Protein 3GFF (pdb70)

InterPro domains:
  IPR000801 Esterase-like [PF00756] (35-186)
  IPR029058 Alpha/Beta hydrolase fold [G3DSA:3.40.50.1820] (14-344)
  IPR029058 Alpha/Beta hydrolase fold [SSF53474] (21-277)
  IPR052558 Siderophore Hydrolyzing Esterase D [PTHR40841] (1-316)

CATH classification: 3.40.50.1820

Nearest PDB structures (foldseek):
  3gff-assembly1_B  TM=1.001E+00  e=8.040E-59  Shewanella oneidensis
  2qm0-assembly1_A  TM=8.134E-01  e=3.748E-16  Bacillus cereus ATCC 14579
  6gui-assembly1_B  TM=7.568E-01  e=4.711E-14  Aspergillus fumigatus Af293
  6gur-assembly1_B  TM=7.561E-01  e=3.413E-13  Aspergillus fumigatus Af293
  6gi0-assembly1_A  TM=7.418E-01  e=8.175E-13  Pseudomonas aeruginosa

Solvent-accessible surface area: 26959 Å² total

Organism: Shewanella oneidensis (strain ATCC 700550 / JCM 31522 / CIP 106686 / LMG 19005 / NCIMB 14063 / MR-1) (NCBI:txid211586)

Structure (mmCIF, N/CA/C/O backbone):
data_3GFF
#
_entry.id   3GFF
#
_cell.length_a   53.650
_cell.length_b   125.570
_cell.length_c   56.750
_cell.angle_alpha   90.000
_cell.angle_beta   117.940
_cell.angle_gamma   90.000
#
_symmetry.space_group_name_H-M   'P 1 21 1'
#
loop_
_entity.id
_entity.type
_entity.pdbx_description
1 polymer 'IroE-like serine hydrolase'
2 non-polymer 'CHLORIDE ION'
3 non-polymer IMIDAZOLE
4 water water
#
loop_
_atom_site.group_PDB
_atom_site.id
_atom_site.type_symbol
_atom_site.label_atom_id
_atom_site.label_alt_id
_atom_site.label_comp_id
_atom_site.label_asym_id
_atom_site.label_entity_id
_atom_site.label_seq_id
_atom_site.pdbx_PDB_ins_code
_atom_site.Cartn_x
_atom_site.Cartn_y
_atom_site.Cartn_z
_atom_site.occupancy
_atom_site.B_iso_or_equiv
_atom_site.auth_seq_id
_atom_site.auth_comp_id
_atom_site.auth_asym_id
_atom_site.auth_atom_id
_atom_site.pdbx_PDB_model_num
ATOM 1 N N . GLU A 1 11 ? 46.597 49.548 29.735 1.00 39.91 10 GLU A N 1
ATOM 2 C CA . GLU A 1 11 ? 47.903 50.144 29.242 1.00 40.42 10 GLU A CA 1
ATOM 3 C C . GLU A 1 11 ? 47.860 51.661 29.281 1.00 40.27 10 GLU A C 1
ATOM 4 O O . GLU A 1 11 ? 47.440 52.351 28.339 1.00 41.03 10 GLU A O 1
ATOM 10 N N . TYR A 1 12 ? 48.328 52.179 30.393 1.00 39.50 11 TYR A N 1
ATOM 11 C CA . TYR A 1 12 ? 48.249 53.582 30.627 1.00 38.93 11 TYR A CA 1
ATOM 12 C C . TYR A 1 12 ? 49.657 54.171 30.682 1.00 36.48 11 TYR A C 1
ATOM 13 O O . TYR A 1 12 ? 50.652 53.469 30.628 1.00 34.70 11 TYR A O 1
ATOM 22 N N . GLN A 1 13 ? 49.686 55.481 30.819 1.00 34.51 12 GLN A N 1
ATOM 23 C CA . GLN A 1 13 ? 50.886 56.272 30.902 1.00 33.56 12 GLN A CA 1
ATOM 24 C C . GLN A 1 13 ? 50.816 56.909 32.300 1.00 32.16 12 GLN A C 1
ATOM 25 O O . GLN A 1 13 ? 49.832 57.553 32.647 1.00 30.77 12 GLN A O 1
ATOM 31 N N . SER A 1 14 ? 51.811 56.671 33.131 1.00 31.14 13 SER A N 1
ATOM 32 C CA . SER A 1 14 ? 51.840 57.277 34.461 1.00 31.32 13 SER A CA 1
ATOM 33 C C . SER A 1 14 ? 52.447 58.684 34.382 1.00 30.01 13 SER A C 1
ATOM 34 O O . SER A 1 14 ? 53.594 58.862 33.995 1.00 29.45 13 SER A O 1
ATOM 37 N N . LYS A 1 15 ? 51.675 59.664 34.816 1.00 29.30 14 LYS A N 1
ATOM 38 C CA . LYS A 1 15 ? 52.037 61.063 34.728 1.00 29.25 14 LYS A CA 1
ATOM 39 C C . LYS A 1 15 ? 52.154 61.822 36.049 1.00 29.04 14 LYS A C 1
ATOM 40 O O . LYS A 1 15 ? 51.601 61.409 37.069 1.00 27.26 14 LYS A O 1
ATOM 46 N N . ARG A 1 16 ? 52.858 62.957 35.996 1.00 29.15 15 ARG A N 1
ATOM 47 C CA . ARG A 1 16 ? 52.995 63.877 37.133 1.00 30.80 15 ARG A CA 1
ATOM 48 C C . ARG A 1 16 ? 52.916 65.335 36.702 1.00 30.22 15 ARG A C 1
ATOM 49 O O . ARG A 1 16 ? 53.449 65.732 35.653 1.00 29.70 15 ARG A O 1
ATOM 57 N N . LEU A 1 17 ? 52.286 66.130 37.557 1.00 28.60 16 LEU A N 1
ATOM 58 C CA . LEU A 1 17 ? 52.167 67.550 37.352 1.00 27.97 16 LEU A CA 1
ATOM 59 C C . LEU A 1 17 ? 52.423 68.267 38.687 1.00 27.54 16 LEU A C 1
ATOM 60 O O . LEU A 1 17 ? 51.819 67.922 39.727 1.00 27.97 16 LEU A O 1
ATOM 65 N N . GLU A 1 18 ? 53.303 69.256 38.669 1.00 27.60 17 GLU A N 1
ATOM 66 C CA . GLU A 1 18 ? 53.545 70.071 39.861 1.00 27.92 17 GLU A CA 1
ATOM 67 C C . GLU A 1 18 ? 52.408 71.075 39.930 1.00 26.61 17 GLU A C 1
ATOM 68 O O . GLU A 1 18 ? 52.332 71.941 39.085 1.00 28.31 17 GLU A O 1
ATOM 74 N N . SER A 1 19 ? 51.507 70.941 40.910 1.00 25.13 18 SER A N 1
ATOM 75 C CA . SER A 1 19 ? 50.398 71.880 41.053 1.00 23.92 18 SER A CA 1
ATOM 76 C C . SER A 1 19 ? 50.863 73.086 41.822 1.00 23.59 18 SER A C 1
ATOM 77 O O . SER A 1 19 ? 51.179 72.980 42.991 1.00 24.54 18 SER A O 1
ATOM 80 N N . ARG A 1 20 ? 50.937 74.223 41.135 1.00 22.54 19 ARG A N 1
ATOM 81 C CA . ARG A 1 20 ? 51.240 75.509 41.763 1.00 23.38 19 ARG A CA 1
ATOM 82 C C . ARG A 1 20 ? 50.079 75.941 42.680 1.00 23.45 19 ARG A C 1
ATOM 83 O O . ARG A 1 20 ? 50.304 76.507 43.741 1.00 22.96 19 ARG A O 1
ATOM 91 N N . LEU A 1 21 ? 48.847 75.699 42.207 1.00 21.76 20 LEU A N 1
ATOM 92 C CA . LEU A 1 21 ? 47.611 75.954 42.945 1.00 23.14 20 LEU A CA 1
ATOM 93 C C . LEU A 1 21 ? 47.504 75.153 44.246 1.00 22.82 20 LEU A C 1
ATOM 94 O O . LEU A 1 21 ? 47.190 75.712 45.270 1.00 22.60 20 LEU A O 1
ATOM 99 N N . LEU A 1 22 ? 47.699 73.835 44.157 1.00 22.24 21 LEU A N 1
ATOM 100 C CA . LEU A 1 22 ? 47.630 72.946 45.313 1.00 23.15 21 LEU A CA 1
ATOM 101 C C . LEU A 1 22 ? 48.972 72.863 46.096 1.00 23.68 21 LEU A C 1
ATOM 102 O O . LEU A 1 22 ? 49.011 72.309 47.195 1.00 24.63 21 LEU A O 1
ATOM 107 N N . LYS A 1 23 ? 50.041 73.436 45.550 1.00 23.10 22 LYS A N 1
ATOM 108 C CA . LYS A 1 23 ? 51.356 73.466 46.211 1.00 24.70 22 LYS A CA 1
ATOM 109 C C . LYS A 1 23 ? 51.864 72.043 46.530 1.00 24.53 22 LYS A C 1
ATOM 110 O O . LYS A 1 23 ? 52.444 71.779 47.586 1.00 24.86 22 LYS A O 1
ATOM 116 N N . GLU A 1 24 ? 51.651 71.134 45.582 1.00 24.56 23 GLU A N 1
ATOM 117 C CA . GLU A 1 24 ? 52.072 69.734 45.709 1.00 24.26 23 GLU A CA 1
ATOM 118 C C . GLU A 1 24 ? 52.224 69.103 44.341 1.00 23.27 23 GLU A C 1
ATOM 119 O O . GLU A 1 24 ? 51.812 69.658 43.328 1.00 23.41 23 GLU A O 1
ATOM 125 N N . THR A 1 25 ? 52.831 67.928 44.338 1.00 22.39 24 THR A N 1
ATOM 126 C CA . THR A 1 25 ? 52.929 67.093 43.165 1.00 21.57 24 THR A CA 1
ATOM 127 C C . THR A 1 25 ? 51.616 66.336 43.066 1.00 22.23 24 THR A C 1
ATOM 128 O O . THR A 1 25 ? 51.122 65.811 44.067 1.00 20.73 24 THR A O 1
ATOM 132 N N . ARG A 1 26 ? 51.045 66.319 41.869 1.00 21.93 25 ARG A N 1
ATOM 133 C CA . ARG A 1 26 ? 49.837 65.601 41.597 1.00 23.16 25 ARG A CA 1
ATOM 134 C C . ARG A 1 26 ? 50.118 64.493 40.575 1.00 23.80 25 ARG A C 1
ATOM 135 O O . ARG A 1 26 ? 50.723 64.740 39.553 1.00 24.54 25 ARG A O 1
ATOM 143 N N . GLU A 1 27 ? 49.679 63.273 40.879 1.00 24.54 26 GLU A N 1
ATOM 144 C CA . GLU A 1 27 ? 49.824 62.134 39.981 1.00 25.73 26 GLU A CA 1
ATOM 145 C C . GLU A 1 27 ? 48.517 61.795 39.287 1.00 23.20 26 GLU A C 1
ATOM 146 O O . GLU A 1 27 ? 47.396 62.030 39.802 1.00 21.72 26 GLU A O 1
ATOM 152 N N . TYR A 1 28 ? 48.674 61.281 38.082 1.00 21.33 27 TYR A N 1
ATOM 153 C CA . TYR A 1 28 ? 47.544 60.863 37.285 1.00 22.59 27 TYR A CA 1
ATOM 154 C C . TYR A 1 28 ? 47.968 59.838 36.238 1.00 21.66 27 TYR A C 1
ATOM 155 O O . TYR A 1 28 ? 49.150 59.697 35.928 1.00 19.75 27 TYR A O 1
ATOM 164 N N . VAL A 1 29 ? 46.983 59.132 35.699 1.00 22.80 28 VAL A N 1
ATOM 165 C CA . VAL A 1 29 ? 47.189 58.105 34.683 1.00 23.67 28 VAL A CA 1
ATOM 166 C C . VAL A 1 29 ? 46.338 58.405 33.440 1.00 24.17 28 VAL A C 1
ATOM 167 O O . VAL A 1 29 ? 45.237 58.919 33.550 1.00 25.17 28 VAL A O 1
ATOM 171 N N . ILE A 1 30 ? 46.885 58.122 32.266 1.00 24.88 29 ILE A N 1
ATOM 172 C CA . ILE A 1 30 ? 46.215 58.334 30.969 1.00 25.69 29 ILE A CA 1
ATOM 173 C C . ILE A 1 30 ? 46.110 57.005 30.201 1.00 25.32 29 ILE A C 1
ATOM 174 O O . ILE A 1 30 ? 47.081 56.296 30.123 1.00 25.28 29 ILE A O 1
ATOM 179 N N . ALA A 1 31 ? 44.939 56.686 29.653 1.00 25.91 30 ALA A N 1
ATOM 180 C CA . ALA A 1 31 ? 44.743 55.529 28.778 1.00 25.85 30 ALA A CA 1
ATOM 181 C C . ALA A 1 31 ? 44.326 56.156 27.454 1.00 25.70 30 ALA A C 1
ATOM 182 O O . ALA A 1 31 ? 43.386 56.963 27.423 1.00 26.57 30 ALA A O 1
ATOM 184 N N . LEU A 1 32 ? 45.067 55.844 26.387 1.00 24.76 31 LEU A N 1
ATOM 185 C CA . LEU A 1 32 ? 44.779 56.367 25.064 1.00 23.42 31 LEU A CA 1
ATOM 186 C C . LEU A 1 32 ? 43.885 55.342 24.338 1.00 22.43 31 LEU A C 1
ATOM 187 O O . LEU A 1 32 ? 44.025 54.150 24.528 1.00 20.82 31 LEU A O 1
ATOM 192 N N . PRO A 1 33 ? 42.959 55.811 23.506 1.00 22.61 32 PRO A N 1
ATOM 193 C CA . PRO A 1 33 ? 42.122 54.854 22.823 1.00 22.34 32 PRO A CA 1
ATOM 194 C C . PRO A 1 33 ? 42.917 54.050 21.825 1.00 23.50 32 PRO A C 1
ATOM 195 O O . PRO A 1 33 ? 44.003 54.466 21.386 1.00 24.20 32 PRO A O 1
ATOM 199 N N . GLU A 1 34 ? 42.432 52.858 21.505 1.00 25.62 33 GLU A N 1
ATOM 200 C CA . GLU A 1 34 ? 43.120 52.081 20.531 1.00 26.12 33 GLU A CA 1
ATOM 201 C C . GLU A 1 34 ? 42.907 52.797 19.190 1.00 24.48 33 GLU A C 1
ATOM 202 O O . GLU A 1 34 ? 41.847 53.386 18.933 1.00 23.24 33 GLU A O 1
ATOM 208 N N . GLY A 1 35 ? 43.976 52.787 18.393 1.00 23.59 34 GLY A N 1
ATOM 209 C CA . GLY A 1 35 ? 44.061 53.486 17.128 1.00 22.24 34 GLY A CA 1
ATOM 210 C C . GLY A 1 35 ? 44.559 54.916 17.295 1.00 22.25 34 GLY A C 1
ATOM 211 O O . GLY A 1 35 ? 44.766 55.591 16.301 1.00 20.74 34 GLY A O 1
ATOM 212 N N . TYR A 1 36 ? 44.751 55.388 18.537 1.00 22.04 35 TYR A N 1
ATOM 213 C CA . TYR A 1 36 ? 45.189 56.767 18.771 1.00 22.64 35 TYR A CA 1
ATOM 214 C C . TYR A 1 36 ? 46.317 57.258 17.830 1.00 22.73 35 TYR A C 1
ATOM 215 O O . TYR A 1 36 ? 46.140 58.240 17.107 1.00 22.45 35 TYR A O 1
ATOM 224 N N . ALA A 1 37 ? 47.449 56.555 17.822 1.00 22.78 36 ALA A N 1
ATOM 225 C CA . ALA A 1 37 ? 48.605 56.909 17.005 1.00 21.99 36 ALA A CA 1
ATOM 226 C C . ALA A 1 37 ? 48.390 56.843 15.491 1.00 21.98 36 ALA A C 1
ATOM 227 O O . ALA A 1 37 ? 49.191 57.400 14.736 1.00 21.30 36 ALA A O 1
ATOM 229 N N . GLN A 1 38 ? 47.272 56.266 15.051 1.00 22.53 37 GLN A N 1
ATOM 230 C CA . GLN A 1 38 ? 47.053 56.003 13.622 1.00 22.08 37 GLN A CA 1
ATOM 231 C C . GLN A 1 38 ? 46.313 57.042 12.776 1.00 22.13 37 GLN A C 1
ATOM 232 O O . GLN A 1 38 ? 46.131 56.834 11.577 1.00 21.24 37 GLN A O 1
ATOM 238 N N . SER A 1 39 ? 45.913 58.156 13.373 1.00 22.07 38 SER A N 1
ATOM 239 C CA . SER A 1 39 ? 45.275 59.216 12.609 1.00 22.18 38 SER A CA 1
ATOM 240 C C . SER A 1 39 ? 45.414 60.549 13.340 1.00 22.45 38 SER A C 1
ATOM 241 O O . SER A 1 39 ? 46.085 60.619 14.362 1.00 21.51 38 SER A O 1
ATOM 244 N N . LEU A 1 40 ? 44.755 61.575 12.790 1.00 22.00 39 LEU A N 1
ATOM 245 C CA . LEU A 1 40 ? 44.681 62.890 13.366 1.00 22.55 39 LEU A CA 1
ATOM 246 C C . LEU A 1 40 ? 43.377 63.086 14.131 1.00 23.11 39 LEU A C 1
ATOM 247 O O . LEU A 1 40 ? 43.025 64.216 14.519 1.00 24.56 39 LEU A O 1
ATOM 252 N N . GLU A 1 41 ? 42.675 61.994 14.413 1.00 23.16 40 GLU A N 1
ATOM 253 C CA . GLU A 1 41 ? 41.390 62.101 15.112 1.00 22.40 40 GLU A CA 1
ATOM 254 C C . GLU A 1 41 ? 41.553 62.654 16.540 1.00 21.85 40 GLU A C 1
ATOM 255 O O . GLU A 1 41 ? 42.514 62.326 17.236 1.00 21.91 40 GLU A O 1
ATOM 261 N N . ALA A 1 42 ? 40.600 63.494 16.954 1.00 20.88 41 ALA A N 1
ATOM 262 C CA . ALA A 1 42 ? 40.581 64.106 18.275 1.00 20.59 41 ALA A CA 1
ATOM 263 C C . ALA A 1 42 ? 39.473 63.379 19.008 1.00 20.61 41 ALA A C 1
ATOM 264 O O . ALA A 1 42 ? 38.439 63.128 18.425 1.00 21.25 41 ALA A O 1
ATOM 266 N N . TYR A 1 43 ? 39.695 63.073 20.285 1.00 20.65 42 TYR A N 1
ATOM 267 C CA . TYR A 1 43 ? 38.770 62.299 21.126 1.00 21.49 42 TYR A CA 1
ATOM 268 C C . TYR A 1 43 ? 38.221 63.078 22.332 1.00 21.31 42 TYR A C 1
ATOM 269 O O . TYR A 1 43 ? 38.811 64.060 22.772 1.00 20.49 42 TYR A O 1
ATOM 278 N N . PRO A 1 44 ? 37.070 62.637 22.868 1.00 22.33 43 PRO A N 1
ATOM 279 C CA . PRO A 1 44 ? 36.622 63.213 24.127 1.00 21.84 43 PRO A CA 1
ATOM 280 C C . PRO A 1 44 ? 37.520 62.753 25.254 1.00 22.56 43 PRO A C 1
ATOM 281 O O . PRO A 1 44 ? 38.277 61.791 25.106 1.00 23.94 43 PRO A O 1
ATOM 285 N N . VAL A 1 45 ? 37.416 63.406 26.401 1.00 23.91 44 VAL A N 1
ATOM 286 C CA . VAL A 1 45 ? 38.238 63.039 27.538 1.00 23.47 44 VAL A CA 1
ATOM 287 C C . VAL A 1 45 ? 37.322 62.720 28.698 1.00 24.42 44 VAL A C 1
ATOM 288 O O . VAL A 1 45 ? 36.481 63.540 29.081 1.00 23.30 44 VAL A O 1
ATOM 292 N N . VAL A 1 46 ? 37.489 61.520 29.252 1.00 25.75 45 VAL A N 1
ATOM 293 C CA . VAL A 1 46 ? 36.699 61.091 30.412 1.00 24.61 45 VAL A CA 1
ATOM 294 C C . VAL A 1 46 ? 37.638 61.149 31.605 1.00 23.98 45 VAL A C 1
ATOM 295 O O . VAL A 1 46 ? 38.614 60.395 31.720 1.00 22.61 45 VAL A O 1
ATOM 299 N N . TYR A 1 47 ? 37.366 62.099 32.481 1.00 23.42 46 TYR A N 1
ATOM 300 C CA . TYR A 1 47 ? 38.157 62.255 33.719 1.00 24.15 46 TYR A CA 1
ATOM 301 C C . TYR A 1 47 ? 37.539 61.440 34.846 1.00 24.14 46 TYR A C 1
ATOM 302 O O . TYR A 1 47 ? 36.391 61.656 35.177 1.00 26.61 46 TYR A O 1
ATOM 311 N N . LEU A 1 48 ? 38.297 60.500 35.415 1.00 25.68 47 LEU A N 1
ATOM 312 C CA . LEU A 1 48 ? 37.820 59.661 36.514 1.00 24.95 47 LEU A CA 1
ATOM 313 C C . LEU A 1 48 ? 38.495 60.085 37.842 1.00 25.66 47 LEU A C 1
ATOM 314 O O . LEU A 1 48 ? 39.730 60.082 37.940 1.00 23.89 47 LEU A O 1
ATOM 319 N N . LEU A 1 49 ? 37.676 60.466 38.831 1.00 24.84 48 LEU A N 1
ATOM 320 C CA . LEU A 1 49 ? 38.154 60.771 40.172 1.00 24.91 48 LEU A CA 1
ATOM 321 C C . LEU A 1 49 ? 38.405 59.461 40.916 1.00 26.99 48 LEU A C 1
ATOM 322 O O . LEU A 1 49 ? 37.980 58.404 40.449 1.00 26.10 48 LEU A O 1
ATOM 327 N N . ASP A 1 50 ? 39.082 59.553 42.067 1.00 27.44 49 ASP A N 1
ATOM 328 C CA . ASP A 1 50 ? 39.487 58.392 42.868 1.00 27.17 49 ASP A CA 1
ATOM 329 C C . ASP A 1 50 ? 40.252 57.407 42.028 1.00 27.51 49 ASP A C 1
ATOM 330 O O . ASP A 1 50 ? 40.047 56.204 42.145 1.00 28.03 49 ASP A O 1
ATOM 335 N N . GLY A 1 51 ? 41.166 57.918 41.217 1.00 28.16 50 GLY A N 1
ATOM 336 C CA . GLY A 1 51 ? 41.920 57.088 40.277 1.00 29.04 50 GLY A CA 1
ATOM 337 C C . GLY A 1 51 ? 42.691 55.928 40.857 1.00 29.92 50 GLY A C 1
ATOM 338 O O . GLY A 1 51 ? 42.771 54.904 40.218 1.00 30.16 50 GLY A O 1
ATOM 339 N N . GLU A 1 52 ? 43.218 56.086 42.077 1.00 30.38 51 GLU A N 1
ATOM 340 C CA . GLU A 1 52 ? 44.035 55.050 42.759 1.00 31.69 51 GLU A CA 1
ATOM 341 C C . GLU A 1 52 ? 43.246 53.786 42.950 1.00 30.37 51 GLU A C 1
ATOM 342 O O . GLU A 1 52 ? 43.781 52.722 42.869 1.00 30.42 51 GLU A O 1
ATOM 348 N N . ASP A 1 53 ? 41.961 53.937 43.200 1.00 31.39 52 ASP A N 1
ATOM 349 C CA . ASP A 1 53 ? 41.035 52.831 43.479 1.00 31.12 52 ASP A CA 1
ATOM 350 C C . ASP A 1 53 ? 40.057 52.448 42.343 1.00 29.45 52 ASP A C 1
ATOM 351 O O . ASP A 1 53 ? 39.741 51.269 42.190 1.00 27.13 52 ASP A O 1
ATOM 356 N N . GLN A 1 54 ? 39.613 53.424 41.552 1.00 27.33 53 GLN A N 1
ATOM 357 C CA . GLN A 1 54 ? 38.584 53.191 40.513 1.00 27.24 53 GLN A CA 1
ATOM 358 C C . GLN A 1 54 ? 39.078 53.081 39.045 1.00 27.31 53 GLN A C 1
ATOM 359 O O . GLN A 1 54 ? 38.368 52.545 38.197 1.00 24.06 53 GLN A O 1
ATOM 365 N N . PHE A 1 55 ? 40.297 53.541 38.759 1.00 27.34 54 PHE A N 1
ATOM 366 C CA . PHE A 1 55 ? 40.770 53.617 37.370 1.00 28.75 54 PHE A CA 1
ATOM 367 C C . PHE A 1 55 ? 40.804 52.289 36.644 1.00 28.41 54 PHE A C 1
ATOM 368 O O . PHE A 1 55 ? 40.268 52.179 35.538 1.00 28.88 54 PHE A O 1
ATOM 376 N N . ASP A 1 56 ? 41.435 51.299 37.263 1.00 29.00 55 ASP A N 1
ATOM 377 C CA . ASP A 1 56 ? 41.568 49.962 36.673 1.00 28.97 55 ASP A CA 1
ATOM 378 C C . ASP A 1 56 ? 40.268 49.308 36.150 1.00 27.83 55 ASP A C 1
ATOM 379 O O . ASP A 1 56 ? 40.223 48.907 34.996 1.00 26.29 55 ASP A O 1
ATOM 384 N N . HIS A 1 57 ? 39.223 49.193 36.973 1.00 25.96 56 HIS A N 1
ATOM 385 C CA . HIS A 1 57 ? 37.988 48.539 36.505 1.00 25.14 56 HIS A CA 1
ATOM 386 C C . HIS A 1 57 ? 37.190 49.442 35.588 1.00 24.25 56 HIS A C 1
ATOM 387 O O . HIS A 1 57 ? 36.527 48.946 34.682 1.00 25.94 56 HIS A O 1
ATOM 402 N N . ALA A 1 59 ? 38.485 52.059 33.573 1.00 23.06 58 ALA A N 1
ATOM 403 C CA . ALA A 1 59 ? 39.214 52.092 32.303 1.00 22.68 58 ALA A CA 1
ATOM 404 C C . ALA A 1 59 ? 39.051 50.749 31.480 1.00 21.39 58 ALA A C 1
ATOM 405 O O . ALA A 1 59 ? 38.832 50.809 30.264 1.00 19.38 58 ALA A O 1
ATOM 407 N N . SER A 1 60 ? 39.107 49.567 32.119 1.00 21.64 59 SER A N 1
ATOM 408 C CA . SER A 1 60 ? 38.906 48.307 31.355 1.00 22.76 59 SER A CA 1
ATOM 409 C C . SER A 1 60 ? 37.463 48.195 30.792 1.00 21.77 59 SER A C 1
ATOM 410 O O . SER A 1 60 ? 37.243 47.677 29.693 1.00 20.52 59 SER A O 1
ATOM 413 N N . LEU A 1 61 ? 36.485 48.689 31.547 1.00 21.63 60 LEU A N 1
ATOM 414 C CA . LEU A 1 61 ? 35.110 48.671 31.087 1.00 21.83 60 LEU A CA 1
ATOM 415 C C . LEU A 1 61 ? 34.995 49.642 29.902 1.00 22.30 60 LEU A C 1
ATOM 416 O O . LEU A 1 61 ? 34.521 49.274 28.832 1.00 22.32 60 LEU A O 1
ATOM 421 N N . LEU A 1 62 ? 35.475 50.866 30.077 1.00 22.23 61 LEU A N 1
ATOM 422 C CA . LEU A 1 62 ? 35.408 51.868 29.003 1.00 22.16 61 LEU A CA 1
ATOM 423 C C . LEU A 1 62 ? 36.044 51.424 27.672 1.00 22.22 61 LEU A C 1
ATOM 424 O O . LEU A 1 62 ? 35.444 51.595 26.600 1.00 21.15 61 LEU A O 1
ATOM 429 N N . GLN A 1 63 ? 37.250 50.873 27.739 1.00 23.75 62 GLN A N 1
ATOM 430 C CA . GLN A 1 63 ? 37.922 50.336 26.564 1.00 22.88 62 GLN A CA 1
ATOM 431 C C . GLN A 1 63 ? 37.143 49.138 26.014 1.00 21.30 62 GLN A C 1
ATOM 432 O O . GLN A 1 63 ? 37.071 48.967 24.828 1.00 19.96 62 GLN A O 1
ATOM 438 N N . PHE A 1 64 ? 36.584 48.290 26.875 1.00 19.87 63 PHE A N 1
ATOM 439 C CA . PHE A 1 64 ? 35.790 47.144 26.416 1.00 18.68 63 PHE A CA 1
ATOM 440 C C . PHE A 1 64 ? 34.548 47.627 25.645 1.00 18.36 63 PHE A C 1
ATOM 441 O O . PHE A 1 64 ? 34.284 47.181 24.549 1.00 16.70 63 PHE A O 1
ATOM 449 N N . LEU A 1 65 ? 33.819 48.572 26.210 1.00 20.65 64 LEU A N 1
ATOM 450 C CA . LEU A 1 65 ? 32.609 49.095 25.564 1.00 22.00 64 LEU A CA 1
ATOM 451 C C . LEU A 1 65 ? 32.837 49.770 24.200 1.00 24.08 64 LEU A C 1
ATOM 452 O O . LEU A 1 65 ? 31.875 49.968 23.462 1.00 24.86 64 LEU A O 1
ATOM 457 N N . SER A 1 66 ? 34.081 50.109 23.853 1.00 26.07 65 SER A N 1
ATOM 458 C CA . SER A 1 66 ? 34.367 50.766 22.555 1.00 28.05 65 SER A CA 1
ATOM 459 C C . SER A 1 66 ? 35.286 49.988 21.631 1.00 29.12 65 SER A C 1
ATOM 460 O O . SER A 1 66 ? 35.849 50.559 20.706 1.00 30.38 65 SER A O 1
ATOM 463 N N . GLN A 1 67 ? 35.438 48.690 21.846 1.00 30.44 66 GLN A N 1
ATOM 464 C CA . GLN A 1 67 ? 36.285 47.887 20.968 1.00 29.99 66 GLN A CA 1
ATOM 465 C C . GLN A 1 67 ? 35.368 47.088 20.037 1.00 30.04 66 GLN A C 1
ATOM 466 O O . GLN A 1 67 ? 34.156 46.989 20.262 1.00 29.29 66 GLN A O 1
ATOM 472 N N . GLY A 1 68 ? 35.949 46.515 18.989 1.00 30.40 67 GLY A N 1
ATOM 473 C CA . GLY A 1 68 ? 35.180 45.699 18.050 1.00 30.82 67 GLY A CA 1
ATOM 474 C C . GLY A 1 68 ? 34.550 46.436 16.873 1.00 30.26 67 GLY A C 1
ATOM 475 O O . GLY A 1 68 ? 34.750 47.617 16.678 1.00 31.52 67 GLY A O 1
ATOM 476 N N . THR A 1 69 ? 33.759 45.704 16.111 1.00 30.86 68 THR A N 1
ATOM 477 C CA . THR A 1 69 ? 33.111 46.190 14.905 1.00 31.18 68 THR A CA 1
ATOM 478 C C . THR A 1 69 ? 31.771 46.877 15.154 1.00 31.13 68 THR A C 1
ATOM 479 O O . THR A 1 69 ? 31.272 47.605 14.280 1.00 30.85 68 THR A O 1
ATOM 491 N N . PRO A 1 71 ? 31.025 48.910 18.265 1.00 28.24 70 PRO A N 1
ATOM 492 C CA . PRO A 1 71 ? 31.315 49.494 19.564 1.00 27.75 70 PRO A CA 1
ATOM 493 C C . PRO A 1 71 ? 30.077 50.157 20.178 1.00 27.49 70 PRO A C 1
ATOM 494 O O . PRO A 1 71 ? 29.274 50.751 19.465 1.00 27.11 70 PRO A O 1
ATOM 498 N N . GLN A 1 72 ? 29.932 50.024 21.491 1.00 26.51 71 GLN A N 1
ATOM 499 C CA . GLN A 1 72 ? 28.777 50.514 22.203 1.00 26.27 71 GLN A CA 1
ATOM 500 C C . GLN A 1 72 ? 28.952 51.970 22.578 1.00 26.11 71 GLN A C 1
ATOM 501 O O . GLN A 1 72 ? 27.967 52.702 22.735 1.00 27.27 71 GLN A O 1
ATOM 507 N N . ILE A 1 73 ? 30.195 52.397 22.771 1.00 24.61 72 ILE A N 1
ATOM 508 C CA . ILE A 1 73 ? 30.439 53.798 23.016 1.00 24.10 72 ILE A CA 1
ATOM 509 C C . ILE A 1 73 ? 31.588 54.171 22.094 1.00 24.69 72 ILE A C 1
ATOM 510 O O . ILE A 1 73 ? 32.250 53.283 21.570 1.00 26.79 72 ILE A O 1
ATOM 515 N N . PRO A 1 74 ? 31.810 55.474 21.850 1.00 24.72 73 PRO A N 1
ATOM 516 C CA . PRO A 1 74 ? 32.949 55.838 21.022 1.00 23.88 73 PRO A CA 1
ATOM 517 C C . PRO A 1 74 ? 34.275 55.728 21.785 1.00 25.24 73 PRO A C 1
ATOM 518 O O . PRO A 1 74 ? 34.301 55.512 23.012 1.00 25.00 73 PRO A O 1
ATOM 522 N N . LYS A 1 75 ? 35.368 55.868 21.052 1.00 24.76 74 LYS A N 1
ATOM 523 C CA . LYS A 1 75 ? 36.696 55.861 21.654 1.00 25.02 74 LYS A CA 1
ATOM 524 C C . LYS A 1 75 ? 36.905 57.134 22.488 1.00 22.72 74 LYS A C 1
ATOM 525 O O . LYS A 1 75 ? 36.477 58.184 22.103 1.00 22.45 74 LYS A O 1
ATOM 531 N N . VAL A 1 76 ? 37.536 57.032 23.651 1.00 21.91 75 VAL A N 1
ATOM 532 C CA . VAL A 1 76 ? 37.821 58.204 24.487 1.00 21.01 75 VAL A CA 1
ATOM 533 C C . VAL A 1 76 ? 39.247 58.139 25.047 1.00 21.39 75 VAL A C 1
ATOM 534 O O . VAL A 1 76 ? 39.870 57.086 25.018 1.00 20.87 75 VAL A O 1
ATOM 538 N N . ILE A 1 77 ? 39.726 59.291 25.521 1.00 21.25 76 ILE A N 1
ATOM 539 C CA . ILE A 1 77 ? 40.974 59.448 26.264 1.00 20.34 76 ILE A CA 1
ATOM 540 C C . ILE A 1 77 ? 40.501 59.361 27.723 1.00 21.20 76 ILE A C 1
ATOM 541 O O . ILE A 1 77 ? 39.572 60.057 28.113 1.00 18.74 76 ILE A O 1
ATOM 546 N N . ILE A 1 78 ? 41.079 58.434 28.489 1.00 21.95 77 ILE A N 1
ATOM 547 C CA . ILE A 1 78 ? 40.704 58.246 29.889 1.00 22.59 77 ILE A CA 1
ATOM 548 C C . ILE A 1 78 ? 41.788 58.844 30.777 1.00 23.01 77 ILE A C 1
ATOM 549 O O . ILE A 1 78 ? 42.971 58.496 30.629 1.00 22.20 77 ILE A O 1
ATOM 554 N N . VAL A 1 79 ? 41.396 59.792 31.630 1.00 23.54 78 VAL A N 1
ATOM 555 C CA . VAL A 1 79 ? 42.297 60.398 32.591 1.00 23.85 78 VAL A CA 1
ATOM 556 C C . VAL A 1 79 ? 41.852 60.022 34.011 1.00 23.98 78 VAL A C 1
ATOM 557 O O . VAL A 1 79 ? 40.764 60.367 34.402 1.00 23.98 78 VAL A O 1
ATOM 561 N N . GLY A 1 80 ? 42.691 59.279 34.743 1.00 24.51 79 GLY A N 1
ATOM 562 C CA . GLY A 1 80 ? 42.436 58.917 36.147 1.00 25.26 79 GLY A CA 1
ATOM 563 C C . GLY A 1 80 ? 43.231 59.836 37.073 1.00 25.15 79 GLY A C 1
ATOM 564 O O . GLY A 1 80 ? 44.459 59.930 36.969 1.00 22.82 79 GLY A O 1
ATOM 565 N N . ILE A 1 81 ? 42.545 60.521 37.980 1.00 25.17 80 ILE A N 1
ATOM 566 C CA . ILE A 1 81 ? 43.217 61.465 38.876 1.00 25.41 80 ILE A CA 1
ATOM 567 C C . ILE A 1 81 ? 43.437 60.843 40.258 1.00 24.89 80 ILE A C 1
ATOM 568 O O . ILE A 1 81 ? 42.499 60.419 40.914 1.00 24.94 80 ILE A O 1
ATOM 573 N N . HIS A 1 82 ? 44.683 60.765 40.711 1.00 25.02 81 HIS A N 1
ATOM 574 C CA . HIS A 1 82 ? 44.906 60.192 42.018 1.00 27.24 81 HIS A CA 1
ATOM 575 C C . HIS A 1 82 ? 44.694 61.242 43.070 1.00 28.16 81 HIS A C 1
ATOM 576 O O . HIS A 1 82 ? 44.847 62.423 42.801 1.00 26.89 81 HIS A O 1
ATOM 583 N N . ASN A 1 83 ? 44.349 60.771 44.265 1.00 28.20 82 ASN A N 1
ATOM 584 C CA . ASN A 1 83 ? 44.191 61.595 45.431 1.00 27.91 82 ASN A CA 1
ATOM 585 C C . ASN A 1 83 ? 45.473 61.769 46.246 1.00 27.90 82 ASN A C 1
ATOM 586 O O . ASN A 1 83 ? 46.409 60.961 46.203 1.00 27.26 82 ASN A O 1
ATOM 591 N N . THR A 1 84 ? 45.503 62.877 46.970 1.00 27.56 83 THR A N 1
ATOM 592 C CA . THR A 1 84 ? 46.518 63.105 47.978 1.00 26.07 83 THR A CA 1
ATOM 593 C C . THR A 1 84 ? 45.614 63.275 49.229 1.00 26.28 83 THR A C 1
ATOM 594 O O . THR A 1 84 ? 45.363 62.307 49.951 1.00 25.57 83 THR A O 1
ATOM 598 N N . ASN A 1 85 ? 45.056 64.475 49.425 1.00 26.18 84 ASN A N 1
ATOM 599 C CA . ASN A 1 85 ? 44.107 64.724 50.522 1.00 25.91 84 ASN A CA 1
ATOM 600 C C . ASN A 1 85 ? 42.643 64.751 49.980 1.00 26.57 84 ASN A C 1
ATOM 601 O O . ASN A 1 85 ? 42.095 65.780 49.550 1.00 26.79 84 ASN A O 1
ATOM 606 N N . ARG A 1 86 ? 42.036 63.581 49.995 1.00 27.51 85 ARG A N 1
ATOM 607 C CA . ARG A 1 86 ? 40.679 63.371 49.503 1.00 27.60 85 ARG A CA 1
ATOM 608 C C . ARG A 1 86 ? 39.594 64.167 50.250 1.00 27.69 85 ARG A C 1
ATOM 609 O O . ARG A 1 86 ? 38.690 64.716 49.635 1.00 28.27 85 ARG A O 1
ATOM 625 N N . ARG A 1 88 ? 39.969 66.916 51.635 1.00 24.13 87 ARG A N 1
ATOM 626 C CA . ARG A 1 88 ? 40.195 68.321 51.370 1.00 23.61 87 ARG A CA 1
ATOM 627 C C . ARG A 1 88 ? 39.667 68.670 50.004 1.00 24.11 87 ARG A C 1
ATOM 628 O O . ARG A 1 88 ? 38.932 69.631 49.878 1.00 24.47 87 ARG A O 1
ATOM 636 N N . ASP A 1 89 ? 39.996 67.847 49.002 1.00 24.58 88 ASP A N 1
ATOM 637 C CA . ASP A 1 89 ? 39.696 68.142 47.609 1.00 23.54 88 ASP A CA 1
ATOM 638 C C . ASP A 1 89 ? 38.323 67.756 47.122 1.00 23.92 88 ASP A C 1
ATOM 639 O O . ASP A 1 89 ? 37.874 68.300 46.141 1.00 24.70 88 ASP A O 1
ATOM 644 N N . TYR A 1 90 ? 37.665 66.818 47.785 1.00 23.78 89 TYR A N 1
ATOM 645 C CA . TYR A 1 90 ? 36.384 66.317 47.309 1.00 23.57 89 TYR A CA 1
ATOM 646 C C . TYR A 1 90 ? 35.188 66.904 48.025 1.00 24.25 89 TYR A C 1
ATOM 647 O O . TYR A 1 90 ? 34.061 66.556 47.685 1.00 24.43 89 TYR A O 1
ATOM 656 N N . THR A 1 91 ? 35.435 67.791 48.999 1.00 24.23 90 THR A N 1
ATOM 657 C CA . THR A 1 91 ? 34.369 68.433 49.781 1.00 22.39 90 THR A CA 1
ATOM 658 C C . THR A 1 91 ? 34.208 69.901 49.407 1.00 22.88 90 THR A C 1
ATOM 659 O O . THR A 1 91 ? 35.163 70.646 49.382 1.00 20.48 90 THR A O 1
ATOM 663 N N . PRO A 1 92 ? 32.985 70.300 49.033 1.00 24.73 91 PRO A N 1
ATOM 664 C CA . PRO A 1 92 ? 32.727 71.667 48.606 1.00 24.68 91 PRO A CA 1
ATOM 665 C C . PRO A 1 92 ? 32.583 72.664 49.747 1.00 25.60 91 PRO A C 1
ATOM 666 O O . PRO A 1 92 ? 32.841 73.870 49.546 1.00 26.32 91 PRO A O 1
ATOM 670 N N . THR A 1 93 ? 32.168 72.173 50.920 1.00 24.47 92 THR A N 1
ATOM 671 C CA . THR A 1 93 ? 32.020 72.989 52.098 1.00 24.09 92 THR A CA 1
ATOM 672 C C . THR A 1 93 ? 32.804 72.369 53.260 1.00 22.86 92 THR A C 1
ATOM 673 O O . THR A 1 93 ? 33.106 71.174 53.267 1.00 21.09 92 THR A O 1
ATOM 677 N N . HIS A 1 94 ? 33.119 73.221 54.223 1.00 22.53 93 HIS A N 1
ATOM 678 C CA . HIS A 1 94 ? 33.844 72.865 55.412 1.00 22.01 93 HIS A CA 1
ATOM 679 C C . HIS A 1 94 ? 32.905 72.581 56.588 1.00 21.32 93 HIS A C 1
ATOM 680 O O . HIS A 1 94 ? 32.020 73.362 56.886 1.00 20.33 93 HIS A O 1
ATOM 687 N N . THR A 1 95 ? 33.140 71.455 57.248 1.00 21.24 94 THR A N 1
ATOM 688 C CA . THR A 1 95 ? 32.468 71.080 58.498 1.00 21.21 94 THR A CA 1
ATOM 689 C C . THR A 1 95 ? 33.366 70.056 59.181 1.00 20.22 94 THR A C 1
ATOM 690 O O . THR A 1 95 ? 34.104 69.323 58.521 1.00 19.37 94 THR A O 1
ATOM 694 N N . LEU A 1 96 ? 33.297 70.034 60.508 1.00 21.47 95 LEU A N 1
ATOM 695 C CA . LEU A 1 96 ? 34.039 69.090 61.343 1.00 20.26 95 LEU A CA 1
ATOM 696 C C . LEU A 1 96 ? 33.137 67.959 61.833 1.00 21.29 95 LEU A C 1
ATOM 697 O O . LEU A 1 96 ? 33.611 67.098 62.570 1.00 22.90 95 LEU A O 1
ATOM 702 N N . VAL A 1 97 ? 31.867 67.935 61.419 1.00 19.78 96 VAL A N 1
ATOM 703 C CA . VAL A 1 97 ? 30.918 66.973 61.944 1.00 20.37 96 VAL A CA 1
ATOM 704 C C . VAL A 1 97 ? 30.182 66.148 60.885 1.00 20.82 96 VAL A C 1
ATOM 705 O O . VAL A 1 97 ? 30.084 66.540 59.732 1.00 18.96 96 VAL A O 1
ATOM 709 N N . LEU A 1 98 ? 29.708 64.976 61.320 1.00 21.44 97 LEU A N 1
ATOM 710 C CA . LEU A 1 98 ? 28.861 64.101 60.519 1.00 23.24 97 LEU A CA 1
ATOM 711 C C . LEU A 1 98 ? 27.434 64.675 60.649 1.00 22.48 97 LEU A C 1
ATOM 712 O O . LEU A 1 98 ? 27.209 65.524 61.482 1.00 21.60 97 LEU A O 1
ATOM 717 N N . PRO A 1 99 ? 26.471 64.212 59.821 1.00 23.42 98 PRO A N 1
ATOM 718 C CA . PRO A 1 99 ? 25.080 64.701 59.882 1.00 22.69 98 PRO A CA 1
ATOM 719 C C . PRO A 1 99 ? 24.419 64.565 61.245 1.00 23.05 98 PRO A C 1
ATOM 720 O O . PRO A 1 99 ? 23.485 65.317 61.574 1.00 23.15 98 PRO A O 1
ATOM 724 N N . SER A 1 100 ? 24.907 63.606 62.029 1.00 23.05 99 SER A N 1
ATOM 725 C CA . SER A 1 100 ? 24.421 63.360 63.386 1.00 22.72 99 SER A CA 1
ATOM 726 C C . SER A 1 100 ? 24.816 64.449 64.352 1.00 22.76 99 SER A C 1
ATOM 727 O O . SER A 1 100 ? 24.205 64.533 65.425 1.00 23.04 99 SER A O 1
ATOM 730 N N . GLY A 1 101 ? 25.834 65.254 63.996 1.00 19.68 100 GLY A N 1
ATOM 731 C CA . GLY A 1 101 ? 26.373 66.285 64.899 1.00 19.94 100 GLY A CA 1
ATOM 732 C C . GLY A 1 101 ? 27.651 65.826 65.604 1.00 19.94 100 GLY A C 1
ATOM 733 O O . GLY A 1 101 ? 28.337 66.608 66.231 1.00 19.07 100 GLY A O 1
ATOM 734 N N . ASN A 1 102 ? 27.966 64.537 65.498 1.00 21.44 101 ASN A N 1
ATOM 735 C CA . ASN A 1 102 ? 29.171 63.966 66.092 1.00 20.80 101 ASN A CA 1
ATOM 736 C C . ASN A 1 102 ? 30.388 64.310 65.224 1.00 20.12 101 ASN A C 1
ATOM 737 O O . ASN A 1 102 ? 30.267 64.470 64.025 1.00 17.80 101 ASN A O 1
ATOM 742 N N . LYS A 1 103 ? 31.549 64.446 65.842 1.00 21.28 102 LYS A N 1
ATOM 743 C CA . LYS A 1 103 ? 32.734 64.850 65.110 1.00 22.53 102 LYS A CA 1
ATOM 744 C C . LYS A 1 103 ? 33.181 63.793 64.082 1.00 21.65 102 LYS A C 1
ATOM 745 O O . LYS A 1 103 ? 33.111 62.592 64.340 1.00 19.56 102 LYS A O 1
ATOM 751 N N . GLY A 1 104 ? 33.617 64.261 62.913 1.00 20.83 103 GLY A N 1
ATOM 752 C CA . GLY A 1 104 ? 34.159 63.372 61.888 1.00 21.34 103 GLY A CA 1
ATOM 753 C C . GLY A 1 104 ? 35.572 63.038 62.322 1.00 21.23 103 GLY A C 1
ATOM 754 O O . GLY A 1 104 ? 36.020 63.524 63.362 1.00 22.47 103 GLY A O 1
ATOM 755 N N . ASN A 1 105 ? 36.277 62.215 61.555 1.00 21.48 104 ASN A N 1
ATOM 756 C CA . ASN A 1 105 ? 37.687 61.899 61.859 1.00 21.75 104 ASN A CA 1
ATOM 757 C C . ASN A 1 105 ? 38.534 63.161 61.696 1.00 21.39 104 ASN A C 1
ATOM 758 O O . ASN A 1 105 ? 38.079 64.121 61.069 1.00 20.65 104 ASN A O 1
ATOM 763 N N . PRO A 1 106 ? 39.769 63.172 62.239 1.00 21.67 105 PRO A N 1
ATOM 764 C CA . PRO A 1 106 ? 40.565 64.396 62.171 1.00 22.04 105 PRO A CA 1
ATOM 765 C C . PRO A 1 106 ? 40.800 65.022 60.780 1.00 22.65 105 PRO A C 1
ATOM 766 O O . PRO A 1 106 ? 41.146 66.199 60.703 1.00 23.53 105 PRO A O 1
ATOM 770 N N . GLN A 1 107 ? 40.613 64.277 59.697 1.00 23.31 106 GLN A N 1
ATOM 771 C CA . GLN A 1 107 ? 40.800 64.845 58.377 1.00 24.30 106 GLN A CA 1
ATOM 772 C C . GLN A 1 107 ? 39.604 65.720 57.884 1.00 24.21 106 GLN A C 1
ATOM 773 O O . GLN A 1 107 ? 39.643 66.331 56.790 1.00 22.76 106 GLN A O 1
ATOM 779 N N . TYR A 1 108 ? 38.578 65.829 58.730 1.00 23.00 107 TYR A N 1
ATOM 780 C CA . TYR A 1 108 ? 37.461 66.753 58.487 1.00 22.06 107 TYR A CA 1
ATOM 781 C C . TYR A 1 108 ? 37.892 68.217 58.557 1.00 21.77 107 TYR A C 1
ATOM 782 O O . TYR A 1 108 ? 37.246 69.091 57.936 1.00 21.46 107 TYR A O 1
ATOM 791 N N . GLN A 1 109 ? 38.983 68.472 59.286 1.00 20.07 108 GLN A N 1
ATOM 792 C CA . GLN A 1 109 ? 39.542 69.814 59.445 1.00 21.69 108 GLN A CA 1
ATOM 793 C C . GLN A 1 109 ? 39.951 70.404 58.117 1.00 21.12 108 GLN A C 1
ATOM 794 O O . GLN A 1 109 ? 40.043 71.600 58.007 1.00 21.84 108 GLN A O 1
ATOM 800 N N . HIS A 1 110 ? 40.229 69.567 57.124 1.00 21.09 109 HIS A N 1
ATOM 801 C CA . HIS A 1 110 ? 40.663 70.082 55.812 1.00 21.30 109 HIS A CA 1
ATOM 802 C C . HIS A 1 110 ? 39.550 70.251 54.822 1.00 20.21 109 HIS A C 1
ATOM 803 O O . HIS A 1 110 ? 39.803 70.685 53.704 1.00 20.15 109 HIS A O 1
ATOM 810 N N . THR A 1 111 ? 38.334 69.888 55.209 1.00 19.30 110 THR A N 1
ATOM 811 C CA . THR A 1 111 ? 37.212 69.975 54.278 1.00 20.76 110 THR A CA 1
ATOM 812 C C . THR A 1 111 ? 36.975 71.377 53.707 1.00 21.75 110 THR A C 1
ATOM 813 O O . THR A 1 111 ? 37.332 72.401 54.329 1.00 22.34 110 THR A O 1
ATOM 817 N N . GLY A 1 112 ? 36.439 71.384 52.487 1.00 22.66 111 GLY A N 1
ATOM 818 C CA . GLY A 1 112 ? 36.028 72.585 51.784 1.00 23.65 111 GLY A CA 1
ATOM 819 C C . GLY A 1 112 ? 36.861 73.000 50.602 1.00 24.54 111 GLY A C 1
ATOM 820 O O . GLY A 1 112 ? 36.676 74.107 50.093 1.00 25.87 111 GLY A O 1
ATOM 821 N N . GLY A 1 113 ? 37.742 72.119 50.134 1.00 24.42 112 GLY A N 1
ATOM 822 C CA . GLY A 1 113 ? 38.674 72.466 49.065 1.00 24.67 112 GLY A CA 1
ATOM 823 C C . GLY A 1 113 ? 38.292 72.003 47.676 1.00 24.46 112 GLY A C 1
ATOM 824 O O . GLY A 1 113 ? 39.126 72.016 46.759 1.00 23.55 112 GLY A O 1
ATOM 825 N N . ALA A 1 114 ? 37.032 71.633 47.486 1.00 24.06 113 ALA A N 1
ATOM 826 C CA . ALA A 1 114 ? 36.608 71.142 46.179 1.00 23.31 113 ALA A CA 1
ATOM 827 C C . ALA A 1 114 ? 36.757 72.232 45.106 1.00 22.83 113 ALA A C 1
ATOM 828 O O . ALA A 1 114 ? 37.037 71.922 43.957 1.00 24.14 113 ALA A O 1
ATOM 830 N N . GLY A 1 115 ? 36.603 73.493 45.498 1.00 22.70 114 GLY A N 1
ATOM 831 C CA . GLY A 1 115 ? 36.727 74.648 44.578 1.00 23.19 114 GLY A CA 1
ATOM 832 C C . GLY A 1 115 ? 38.092 74.737 43.960 1.00 23.62 114 GLY A C 1
ATOM 833 O O . GLY A 1 115 ? 38.246 74.846 42.736 1.00 24.81 114 GLY A O 1
ATOM 834 N N . ARG A 1 116 ? 39.087 74.659 44.829 1.00 23.91 115 ARG A N 1
ATOM 835 C CA . ARG A 1 116 ? 40.481 74.711 44.434 1.00 24.05 115 ARG A CA 1
ATOM 836 C C . ARG A 1 116 ? 40.943 73.494 43.658 1.00 21.51 115 ARG A C 1
ATOM 837 O O . ARG A 1 116 ? 41.764 73.637 42.766 1.00 21.33 115 ARG A O 1
ATOM 845 N N . PHE A 1 117 ? 40.460 72.316 44.019 1.00 20.75 116 PHE A N 1
ATOM 846 C CA . PHE A 1 117 ? 40.767 71.106 43.275 1.00 20.38 116 PHE A CA 1
ATOM 847 C C . PHE A 1 117 ? 40.177 71.192 41.842 1.00 21.12 116 PHE A C 1
ATOM 848 O O . PHE A 1 117 ? 40.833 70.767 40.865 1.00 18.53 116 PHE A O 1
ATOM 856 N N . LEU A 1 118 ? 38.953 71.724 41.705 1.00 21.64 117 LEU A N 1
ATOM 857 C CA . LEU A 1 118 ? 38.379 71.953 40.381 1.00 22.09 117 LEU A CA 1
ATOM 858 C C . LEU A 1 118 ? 39.234 72.987 39.622 1.00 22.89 117 LEU A C 1
ATOM 859 O O . LEU A 1 118 ? 39.461 72.868 38.412 1.00 23.21 117 LEU A O 1
ATOM 864 N N . ASP A 1 119 ? 39.699 74.014 40.327 1.00 24.21 118 ASP A N 1
ATOM 865 C CA . ASP A 1 119 ? 40.579 75.015 39.704 1.00 23.65 118 ASP A CA 1
ATOM 866 C C . ASP A 1 119 ? 41.848 74.339 39.208 1.00 24.64 118 ASP A C 1
ATOM 867 O O . ASP A 1 119 ? 42.363 74.655 38.122 1.00 27.82 118 ASP A O 1
ATOM 872 N N . PHE A 1 120 ? 42.373 73.416 40.008 1.00 24.74 119 PHE A N 1
ATOM 873 C CA . PHE A 1 120 ? 43.533 72.593 39.609 1.00 22.56 119 PHE A CA 1
ATOM 874 C C . PHE A 1 120 ? 43.297 71.874 38.272 1.00 21.28 119 PHE A C 1
ATOM 875 O O . PHE A 1 120 ? 44.168 71.836 37.411 1.00 20.29 119 PHE A O 1
ATOM 883 N N . ILE A 1 121 ? 42.108 71.318 38.107 1.00 23.23 120 ILE A N 1
ATOM 884 C CA . ILE A 1 121 ? 41.749 70.615 36.880 1.00 23.75 120 ILE A CA 1
ATOM 885 C C . ILE A 1 121 ? 41.691 71.596 35.701 1.00 23.17 120 ILE A C 1
ATOM 886 O O . ILE A 1 121 ? 42.311 71.363 34.671 1.00 23.27 120 ILE A O 1
ATOM 891 N N . GLU A 1 122 ? 40.993 72.713 35.872 1.00 22.31 121 GLU A N 1
ATOM 892 C CA . GLU A 1 122 ? 40.825 73.662 34.775 1.00 22.28 121 GLU A CA 1
ATOM 893 C C . GLU A 1 122 ? 42.012 74.503 34.440 1.00 22.74 121 GLU A C 1
ATOM 894 O O . GLU A 1 122 ? 42.210 74.835 33.267 1.00 23.15 121 GLU A O 1
ATOM 900 N N . LYS A 1 123 ? 42.775 74.881 35.466 1.00 22.26 122 LYS A N 1
ATOM 901 C CA . LYS A 1 123 ? 43.867 75.805 35.279 1.00 22.99 122 LYS A CA 1
ATOM 902 C C . LYS A 1 123 ? 45.198 75.099 35.033 1.00 21.56 122 LYS A C 1
ATOM 903 O O . LYS A 1 123 ? 46.047 75.655 34.372 1.00 18.28 122 LYS A O 1
ATOM 909 N N . GLU A 1 124 ? 45.344 73.865 35.517 1.00 21.65 123 GLU A N 1
ATOM 910 C CA . GLU A 1 124 ? 46.592 73.127 35.354 1.00 21.39 123 GLU A CA 1
ATOM 911 C C . GLU A 1 124 ? 46.455 71.790 34.640 1.00 22.32 123 GLU A C 1
ATOM 912 O O . GLU A 1 124 ? 47.019 71.607 33.551 1.00 23.96 123 GLU A O 1
ATOM 918 N N . LEU A 1 125 ? 45.689 70.859 35.196 1.00 22.49 124 LEU A N 1
ATOM 919 C CA . LEU A 1 125 ? 45.601 69.533 34.580 1.00 23.20 124 LEU A CA 1
ATOM 920 C C . LEU A 1 125 ? 45.019 69.513 33.129 1.00 22.86 124 LEU A C 1
ATOM 921 O O . LEU A 1 125 ? 45.697 69.046 32.207 1.00 22.09 124 LEU A O 1
ATOM 926 N N . ALA A 1 126 ? 43.807 70.011 32.912 1.00 21.45 125 ALA A N 1
ATOM 927 C CA . ALA A 1 126 ? 43.244 69.932 31.560 1.00 23.07 125 ALA A CA 1
ATOM 928 C C . ALA A 1 126 ? 44.120 70.640 30.476 1.00 23.86 125 ALA A C 1
ATOM 929 O O . ALA A 1 126 ? 44.416 70.073 29.419 1.00 24.80 125 ALA A O 1
ATOM 931 N N . PRO A 1 127 ? 44.545 71.866 30.727 1.00 23.41 126 PRO A N 1
ATOM 932 C CA . PRO A 1 127 ? 45.415 72.462 29.716 1.00 24.29 126 PRO A CA 1
ATOM 933 C C . PRO A 1 127 ? 46.635 71.598 29.352 1.00 24.33 126 PRO A C 1
ATOM 934 O O . PRO A 1 127 ? 47.062 71.578 28.196 1.00 23.72 126 PRO A O 1
ATOM 938 N N . SER A 1 128 ? 47.195 70.901 30.338 1.00 24.71 127 SER A N 1
ATOM 939 C CA . SER A 1 128 ? 48.390 70.068 30.145 1.00 24.60 127 SER A CA 1
ATOM 940 C C . SER A 1 128 ? 48.095 68.840 29.262 1.00 24.26 127 SER A C 1
ATOM 941 O O . SER A 1 128 ? 48.863 68.523 28.352 1.00 24.71 127 SER A O 1
ATOM 944 N N . ILE A 1 129 ? 46.977 68.188 29.559 1.00 24.37 128 ILE A N 1
ATOM 945 C CA . ILE A 1 129 ? 46.444 67.051 28.805 1.00 24.79 128 ILE A CA 1
ATOM 946 C C . ILE A 1 129 ? 46.147 67.507 27.389 1.00 23.37 128 ILE A C 1
ATOM 947 O O . ILE A 1 129 ? 46.534 66.881 26.422 1.00 21.88 128 ILE A O 1
ATOM 952 N N . GLU A 1 130 ? 45.483 68.641 27.268 1.00 22.84 129 GLU A N 1
ATOM 953 C CA . GLU A 1 130 ? 45.088 69.127 25.951 1.00 22.72 129 GLU A CA 1
ATOM 954 C C . GLU A 1 130 ? 46.239 69.589 25.078 1.00 23.08 129 GLU A C 1
ATOM 955 O O . GLU A 1 130 ? 46.104 69.600 23.862 1.00 23.91 129 GLU A O 1
ATOM 961 N N . SER A 1 131 ? 47.346 70.001 25.690 1.00 23.64 130 SER A N 1
ATOM 962 C CA . SER A 1 131 ? 48.525 70.413 24.937 1.00 24.62 130 SER A CA 1
ATOM 963 C C . SER A 1 131 ? 49.327 69.195 24.496 1.00 23.42 130 SER A C 1
ATOM 964 O O . SER A 1 131 ? 50.081 69.299 23.563 1.00 22.37 130 SER A O 1
ATOM 967 N N . GLN A 1 132 ? 49.149 68.059 25.179 1.00 23.18 131 GLN A N 1
ATOM 968 C CA . GLN A 1 132 ? 49.841 66.812 24.870 1.00 24.32 131 GLN A CA 1
ATOM 969 C C . GLN A 1 132 ? 49.025 65.868 23.965 1.00 23.36 131 GLN A C 1
ATOM 970 O O . GLN A 1 132 ? 49.592 65.152 23.122 1.00 20.97 131 GLN A O 1
ATOM 976 N N . LEU A 1 133 ? 47.708 65.858 24.140 1.00 21.81 132 LEU A N 1
ATOM 977 C CA . LEU A 1 133 ? 46.872 64.969 23.346 1.00 22.27 132 LEU A CA 1
ATOM 978 C C . LEU A 1 133 ? 45.840 65.696 22.462 1.00 22.39 132 LEU A C 1
ATOM 979 O O . LEU A 1 133 ? 45.495 66.863 22.685 1.00 21.36 132 LEU A O 1
ATOM 984 N N . ARG A 1 134 ? 45.333 64.965 21.469 1.00 22.89 133 ARG A N 1
ATOM 985 C CA . ARG A 1 134 ? 44.315 65.477 20.561 1.00 21.81 133 ARG A CA 1
ATOM 986 C C . ARG A 1 134 ? 42.931 65.248 21.157 1.00 21.59 133 ARG A C 1
ATOM 987 O O . ARG A 1 134 ? 42.362 64.138 21.068 1.00 19.71 133 ARG A O 1
ATOM 995 N N . THR A 1 135 ? 42.422 66.303 21.796 1.00 20.95 134 THR A N 1
ATOM 996 C CA . THR A 1 135 ? 41.132 66.288 22.461 1.00 21.17 134 THR A CA 1
ATOM 997 C C . THR A 1 135 ? 40.126 67.069 21.621 1.00 21.31 134 THR A C 1
ATOM 998 O O . THR A 1 135 ? 40.480 68.053 20.977 1.00 21.29 134 THR A O 1
ATOM 1002 N N . ASN A 1 136 ? 38.866 66.664 21.674 1.00 22.10 135 ASN A N 1
ATOM 1003 C CA . ASN A 1 136 ? 37.829 67.238 20.792 1.00 22.36 135 ASN A CA 1
ATOM 1004 C C . ASN A 1 136 ? 36.811 68.214 21.386 1.00 23.40 135 ASN A C 1
ATOM 1005 O O . ASN A 1 136 ? 35.835 68.559 20.709 1.00 23.49 135 ASN A O 1
ATOM 1010 N N . GLY A 1 137 ? 37.021 68.637 22.627 1.00 23.78 136 GLY A N 1
ATOM 1011 C CA . GLY A 1 137 ? 36.127 69.618 23.253 1.00 24.61 136 GLY A CA 1
ATOM 1012 C C . GLY A 1 137 ? 35.031 69.033 24.106 1.00 24.73 136 GLY A C 1
ATOM 1013 O O . GLY A 1 137 ? 34.349 69.753 24.805 1.00 25.78 136 GLY A O 1
ATOM 1014 N N . ILE A 1 138 ? 34.855 67.720 24.049 1.00 25.20 137 ILE A N 1
ATOM 1015 C CA . ILE A 1 138 ? 33.875 67.037 24.881 1.00 25.34 137 ILE A CA 1
ATOM 1016 C C . ILE A 1 138 ? 34.581 66.439 26.104 1.00 24.92 137 ILE A C 1
ATOM 1017 O O . ILE A 1 138 ? 35.403 65.516 25.972 1.00 23.65 137 ILE A O 1
ATOM 1022 N N . ASN A 1 139 ? 34.289 66.999 27.278 1.00 24.02 138 ASN A N 1
ATOM 1023 C CA . ASN A 1 139 ? 34.903 66.540 28.522 1.00 24.45 138 ASN A CA 1
ATOM 1024 C C . ASN A 1 139 ? 33.838 66.049 29.491 1.00 24.62 138 ASN A C 1
ATOM 1025 O O . ASN A 1 139 ? 32.855 66.767 29.747 1.00 24.93 138 ASN A O 1
ATOM 1030 N N . VAL A 1 140 ? 34.084 64.867 30.060 1.00 23.81 139 VAL A N 1
ATOM 1031 C CA . VAL A 1 140 ? 33.168 64.190 30.975 1.00 24.51 139 VAL A CA 1
ATOM 1032 C C . VAL A 1 140 ? 33.853 63.989 32.327 1.00 23.56 139 VAL A C 1
ATOM 1033 O O . VAL A 1 140 ? 35.001 63.631 32.363 1.00 22.99 139 VAL A O 1
ATOM 1037 N N . LEU A 1 141 ? 33.146 64.250 33.426 1.00 24.20 140 LEU A N 1
ATOM 1038 C CA . LEU A 1 141 ? 33.675 64.030 34.779 1.00 24.12 140 LEU A CA 1
ATOM 1039 C C . LEU A 1 141 ? 32.861 62.911 35.402 1.00 24.74 140 LEU A C 1
ATOM 1040 O O . LEU A 1 141 ? 31.601 62.970 35.395 1.00 26.53 140 LEU A O 1
ATOM 1045 N N . VAL A 1 142 ? 33.575 61.896 35.921 1.00 24.34 141 VAL A N 1
ATOM 1046 C CA . VAL A 1 142 ? 32.980 60.743 36.613 1.00 23.51 141 VAL A CA 1
ATOM 1047 C C . VAL A 1 142 ? 33.428 60.761 38.102 1.00 23.68 141 VAL A C 1
ATOM 1048 O O . VAL A 1 142 ? 34.614 60.622 38.419 1.00 24.78 141 VAL A O 1
ATOM 1052 N N . GLY A 1 143 ? 32.470 60.986 38.999 1.00 24.06 142 GLY A N 1
ATOM 1053 C CA . GLY A 1 143 ? 32.725 61.053 40.422 1.00 23.21 142 GLY A CA 1
ATOM 1054 C C . GLY A 1 143 ? 31.835 60.059 41.149 1.00 23.76 142 GLY A C 1
ATOM 1055 O O . GLY A 1 143 ? 30.642 59.963 40.865 1.00 23.47 142 GLY A O 1
ATOM 1056 N N . HIS A 1 144 ? 32.437 59.297 42.064 1.00 22.59 143 HIS A N 1
ATOM 1057 C CA . HIS A 1 144 ? 31.750 58.308 42.869 1.00 21.58 143 HIS A CA 1
ATOM 1058 C C . HIS A 1 144 ? 31.952 58.655 44.338 1.00 23.16 143 HIS A C 1
ATOM 1059 O O . HIS A 1 144 ? 33.066 59.075 44.735 1.00 25.20 143 HIS A O 1
ATOM 1066 N N . SER A 1 145 ? 30.907 58.467 45.140 1.00 22.60 144 SER A N 1
ATOM 1067 C CA . SER A 1 145 ? 30.956 58.721 46.581 1.00 24.31 144 SER A CA 1
ATOM 1068 C C . SER A 1 145 ? 31.286 60.177 46.782 1.00 24.69 144 SER A C 1
ATOM 1069 O O . SER A 1 145 ? 30.629 61.039 46.188 1.00 26.99 144 SER A O 1
ATOM 1072 N N . PHE A 1 146 ? 32.269 60.486 47.616 1.00 24.86 145 PHE A N 1
ATOM 1073 C CA . PHE A 1 146 ? 32.709 61.882 47.763 1.00 24.87 145 PHE A CA 1
ATOM 1074 C C . PHE A 1 146 ? 33.092 62.532 46.430 1.00 24.70 145 PHE A C 1
ATOM 1075 O O . PHE A 1 146 ? 32.877 63.726 46.256 1.00 24.78 145 PHE A O 1
ATOM 1083 N N . GLY A 1 147 ? 33.661 61.769 45.496 1.00 23.37 146 GLY A N 1
ATOM 1084 C CA . GLY A 1 147 ? 33.966 62.299 44.150 1.00 23.46 146 GLY A CA 1
ATOM 1085 C C . GLY A 1 147 ? 32.691 62.761 43.427 1.00 24.07 146 GLY A C 1
ATOM 1086 O O . GLY A 1 147 ? 32.732 63.619 42.537 1.00 26.23 146 GLY A O 1
ATOM 1087 N N . GLY A 1 148 ? 31.547 62.186 43.790 1.00 25.29 147 GLY A N 1
ATOM 1088 C CA . GLY A 1 148 ? 30.255 62.614 43.259 1.00 25.08 147 GLY A CA 1
ATOM 1089 C C . GLY A 1 148 ? 29.954 64.070 43.617 1.00 23.59 147 GLY A C 1
ATOM 1090 O O . GLY A 1 148 ? 29.279 64.753 42.883 1.00 24.58 147 GLY A O 1
ATOM 1091 N N . LEU A 1 149 ? 30.461 64.519 44.767 1.00 24.37 148 LEU A N 1
ATOM 1092 C CA . LEU A 1 149 ? 30.275 65.877 45.265 1.00 23.89 148 LEU A CA 1
ATOM 1093 C C . LEU A 1 149 ? 31.064 66.853 44.423 1.00 23.38 148 LEU A C 1
ATOM 1094 O O . LEU A 1 149 ? 30.664 67.999 44.330 1.00 23.74 148 LEU A O 1
ATOM 1099 N N . VAL A 1 150 ? 32.185 66.398 43.847 1.00 23.46 149 VAL A N 1
ATOM 1100 C CA . VAL A 1 150 ? 33.006 67.220 42.947 1.00 22.98 149 VAL A CA 1
ATOM 1101 C C . VAL A 1 150 ? 32.199 67.499 41.667 1.00 23.16 149 VAL A C 1
ATOM 1102 O O . VAL A 1 150 ? 32.158 68.638 41.174 1.00 24.00 149 VAL A O 1
ATOM 1106 N N . ALA A 1 151 ? 31.578 66.446 41.125 1.00 24.59 150 ALA A N 1
ATOM 1107 C CA . ALA A 1 151 ? 30.666 66.564 39.969 1.00 24.27 150 ALA A CA 1
ATOM 1108 C C . ALA A 1 151 ? 29.579 67.576 40.286 1.00 24.16 150 ALA A C 1
ATOM 1109 O O . ALA A 1 151 ? 29.367 68.498 39.516 1.00 26.46 150 ALA A O 1
ATOM 1119 N N . GLU A 1 153 ? 29.465 70.037 42.498 1.00 22.79 152 GLU A N 1
ATOM 1120 C CA . GLU A 1 153 ? 30.026 71.382 42.656 1.00 23.26 152 GLU A CA 1
ATOM 1121 C C . GLU A 1 153 ? 30.464 71.995 41.296 1.00 23.58 152 GLU A C 1
ATOM 1122 O O . GLU A 1 153 ? 30.254 73.168 41.024 1.00 24.96 152 GLU A O 1
ATOM 1128 N N . ALA A 1 154 ? 31.025 71.175 40.422 1.00 24.67 153 ALA A N 1
ATOM 1129 C CA . ALA A 1 154 ? 31.395 71.599 39.076 1.00 23.90 153 ALA A CA 1
ATOM 1130 C C . ALA A 1 154 ? 30.122 72.104 38.388 1.00 23.98 153 ALA A C 1
ATOM 1131 O O . ALA A 1 154 ? 30.112 73.207 37.847 1.00 23.43 153 ALA A O 1
ATOM 1133 N N . LEU A 1 155 ? 29.046 71.312 38.453 1.00 24.45 154 LEU A N 1
ATOM 1134 C CA . LEU A 1 155 ? 27.758 71.724 37.910 1.00 24.84 154 LEU A CA 1
ATOM 1135 C C . LEU A 1 155 ? 27.288 72.958 38.672 1.00 24.98 154 LEU A C 1
ATOM 1136 O O . LEU A 1 155 ? 27.046 73.997 38.071 1.00 26.07 154 LEU A O 1
ATOM 1141 N N . ARG A 1 156 ? 27.264 72.887 40.000 1.00 25.40 155 ARG A N 1
ATOM 1142 C CA . ARG A 1 156 ? 26.776 74.008 40.804 1.00 25.03 155 ARG A CA 1
ATOM 1143 C C . ARG A 1 156 ? 27.443 75.354 40.499 1.00 25.80 155 ARG A C 1
ATOM 1144 O O . ARG A 1 156 ? 26.765 76.403 40.498 1.00 27.35 155 ARG A O 1
ATOM 1152 N N . THR A 1 157 ? 28.753 75.331 40.252 1.00 24.94 156 THR A N 1
ATOM 1153 C CA . THR A 1 157 ? 29.524 76.557 40.009 1.00 23.79 156 THR A CA 1
ATOM 1154 C C . THR A 1 157 ? 29.838 76.861 38.522 1.00 23.80 156 THR A C 1
ATOM 1155 O O . THR A 1 157 ? 30.762 77.612 38.205 1.00 23.62 156 THR A O 1
ATOM 1159 N N . ASP A 1 158 ? 29.057 76.259 37.630 1.00 25.05 157 ASP A N 1
ATOM 1160 C CA . ASP A 1 158 ? 29.103 76.484 36.184 1.00 25.03 157 ASP A CA 1
ATOM 1161 C C . ASP A 1 158 ? 30.477 76.346 35.525 1.00 25.02 157 ASP A C 1
ATOM 1162 O O . ASP A 1 158 ? 30.779 77.068 34.597 1.00 23.51 157 ASP A O 1
ATOM 1167 N N . ARG A 1 159 ? 31.272 75.371 35.968 1.00 24.12 158 ARG A N 1
ATOM 1168 C CA . ARG A 1 159 ? 32.623 75.213 35.420 1.00 24.42 158 ARG A CA 1
ATOM 1169 C C . ARG A 1 159 ? 32.478 74.915 33.942 1.00 23.77 158 ARG A C 1
ATOM 1170 O O . ARG A 1 159 ? 31.762 73.982 33.582 1.00 23.24 158 ARG A O 1
ATOM 1178 N N . PRO A 1 160 ? 33.125 75.731 33.086 1.00 23.73 159 PRO A N 1
ATOM 1179 C CA . PRO A 1 160 ? 32.995 75.596 31.625 1.00 23.05 159 PRO A CA 1
ATOM 1180 C C . PRO A 1 160 ? 33.666 74.405 30.928 1.00 22.47 159 PRO A C 1
ATOM 1181 O O . PRO A 1 160 ? 33.269 74.067 29.825 1.00 22.31 159 PRO A O 1
ATOM 1185 N N . LEU A 1 161 ? 34.646 73.777 31.575 1.00 23.25 160 LEU A N 1
ATOM 1186 C CA . LEU A 1 161 ? 35.394 72.661 31.021 1.00 23.60 160 LEU A CA 1
ATOM 1187 C C . LEU A 1 161 ? 34.543 71.419 30.682 1.00 24.82 160 LEU A C 1
ATOM 1188 O O . LEU A 1 161 ? 34.750 70.786 29.629 1.00 22.09 160 LEU A O 1
ATOM 1193 N N . PHE A 1 162 ? 33.629 71.062 31.593 1.00 23.63 161 PHE A N 1
ATOM 1194 C CA . PHE A 1 162 ? 32.878 69.816 31.472 1.00 24.84 161 PHE A CA 1
ATOM 1195 C C . PHE A 1 162 ? 31.464 70.018 30.913 1.00 23.95 161 PHE A C 1
ATOM 1196 O O . PHE A 1 162 ? 30.788 70.930 31.324 1.00 23.63 161 PHE A O 1
ATOM 1204 N N . SER A 1 163 ? 31.032 69.151 29.993 1.00 24.63 162 SER A N 1
ATOM 1205 C CA . SER A 1 163 ? 29.644 69.193 29.465 1.00 24.53 162 SER A CA 1
ATOM 1206 C C . SER A 1 163 ? 28.756 68.111 30.081 1.00 22.95 162 SER A C 1
ATOM 1207 O O . SER A 1 163 ? 27.521 68.206 30.034 1.00 23.79 162 SER A O 1
ATOM 1210 N N . ALA A 1 164 ? 29.381 67.101 30.656 1.00 22.92 163 ALA A N 1
ATOM 1211 C CA . ALA A 1 164 ? 28.654 65.932 31.182 1.00 23.60 163 ALA A CA 1
ATOM 1212 C C . ALA A 1 164 ? 29.259 65.463 32.462 1.00 24.72 163 ALA A C 1
ATOM 1213 O O . ALA A 1 164 ? 30.501 65.412 32.610 1.00 27.46 163 ALA A O 1
ATOM 1215 N N . TYR A 1 165 ? 28.384 65.025 33.353 1.00 25.53 164 TYR A N 1
ATOM 1216 C CA . TYR A 1 165 ? 28.782 64.518 34.653 1.00 24.61 164 TYR A CA 1
ATOM 1217 C C . TYR A 1 165 ? 28.080 63.201 34.983 1.00 23.49 164 TYR A C 1
ATOM 1218 O O . TYR A 1 165 ? 26.882 63.011 34.721 1.00 24.12 164 TYR A O 1
ATOM 1227 N N . LEU A 1 166 ? 28.856 62.321 35.590 1.00 23.02 165 LEU A N 1
ATOM 1228 C CA . LEU A 1 166 ? 28.405 61.060 36.102 1.00 22.90 165 LEU A CA 1
ATOM 1229 C C . LEU A 1 166 ? 28.625 61.146 37.587 1.00 23.85 165 LEU A C 1
ATOM 1230 O O . LEU A 1 166 ? 29.782 61.213 38.029 1.00 26.44 165 LEU A O 1
ATOM 1235 N N . ALA A 1 167 ? 27.521 61.165 38.345 1.00 22.52 166 ALA A N 1
ATOM 1236 C CA . ALA A 1 167 ? 27.561 61.238 39.824 1.00 22.29 166 ALA A CA 1
ATOM 1237 C C . ALA A 1 167 ? 27.067 59.891 40.364 1.00 21.52 166 ALA A C 1
ATOM 1238 O O . ALA A 1 167 ? 25.897 59.597 40.313 1.00 21.36 166 ALA A O 1
ATOM 1240 N N . LEU A 1 168 ? 27.998 59.067 40.821 1.00 22.53 167 LEU A N 1
ATOM 1241 C CA . LEU A 1 168 ? 27.727 57.686 41.230 1.00 22.88 167 LEU A CA 1
ATOM 1242 C C . LEU A 1 168 ? 27.651 57.550 42.76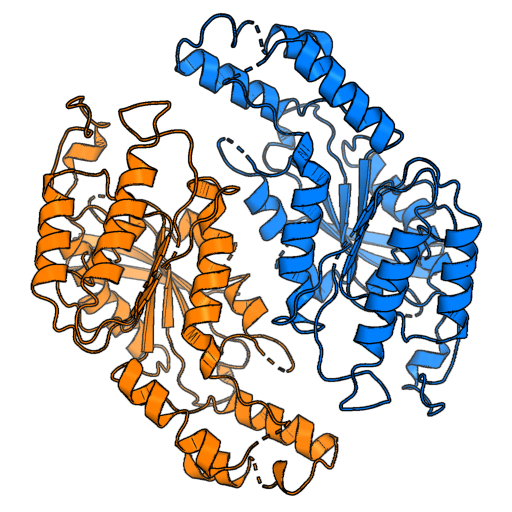6 1.00 23.37 167 LEU A C 1
ATOM 1243 O O . LEU A 1 168 ? 28.648 57.529 43.473 1.00 24.89 167 LEU A O 1
ATOM 1248 N N . ASP A 1 169 ? 26.426 57.474 43.233 1.00 24.57 168 ASP A N 1
ATOM 1249 C CA . ASP A 1 169 ? 26.061 57.369 44.645 1.00 24.64 168 ASP A CA 1
ATOM 1250 C C . ASP A 1 169 ? 26.693 58.478 45.439 1.00 23.08 168 ASP A C 1
ATOM 1251 O O . ASP A 1 169 ? 27.380 58.258 46.413 1.00 24.54 168 ASP A O 1
ATOM 1256 N N . THR A 1 170 ? 26.428 59.688 44.992 1.00 24.18 169 THR A N 1
ATOM 1257 C CA . THR A 1 170 ? 26.987 60.921 45.593 1.00 24.55 169 THR A CA 1
ATOM 1258 C C . THR A 1 170 ? 26.757 60.982 47.107 1.00 24.11 169 THR A C 1
ATOM 1259 O O . THR A 1 170 ? 25.645 60.701 47.576 1.00 22.25 169 THR A O 1
ATOM 1263 N N . SER A 1 171 ? 27.807 61.347 47.845 1.00 24.08 170 SER A N 1
ATOM 1264 C CA . SER A 1 171 ? 27.743 61.487 49.301 1.00 23.61 170 SER A CA 1
ATOM 1265 C C . SER A 1 171 ? 27.083 62.853 49.683 1.00 24.36 170 SER A C 1
ATOM 1266 O O . SER A 1 171 ? 27.725 63.711 50.302 1.00 24.45 170 SER A O 1
ATOM 1269 N N . LEU A 1 172 ? 25.814 63.028 49.308 1.00 23.55 171 LEU A N 1
ATOM 1270 C CA . LEU A 1 172 ? 25.050 64.242 49.582 1.00 23.77 171 LEU A CA 1
ATOM 1271 C C . LEU A 1 172 ? 24.841 64.459 51.081 1.00 23.32 171 LEU A C 1
ATOM 1272 O O . LEU A 1 172 ? 24.501 65.564 51.508 1.00 23.80 171 LEU A O 1
ATOM 1277 N N . TRP A 1 173 ? 24.990 63.404 51.878 1.00 22.80 172 TRP A N 1
ATOM 1278 C CA . TRP A 1 173 ? 24.910 63.537 53.328 1.00 22.71 172 TRP A CA 1
ATOM 1279 C C . TRP A 1 173 ? 26.006 64.477 53.890 1.00 23.05 172 TRP A C 1
ATOM 1280 O O . TRP A 1 173 ? 25.851 65.078 54.983 1.00 22.06 172 TRP A O 1
ATOM 1291 N N . PHE A 1 174 ? 27.085 64.672 53.128 1.00 23.11 173 PHE A N 1
ATOM 1292 C CA . PHE A 1 174 ? 28.160 65.479 53.638 1.00 22.71 173 PHE A CA 1
ATOM 1293 C C . PHE A 1 174 ? 27.680 66.908 53.866 1.00 23.06 173 PHE A C 1
ATOM 1294 O O . PHE A 1 174 ? 27.108 67.535 52.974 1.00 25.50 173 PHE A O 1
ATOM 1302 N N . ASP A 1 175 ? 27.894 67.393 55.088 1.00 23.07 174 ASP A N 1
ATOM 1303 C CA . ASP A 1 175 ? 27.517 68.738 55.499 1.00 21.72 174 ASP A CA 1
ATOM 1304 C C . ASP A 1 175 ? 26.071 69.037 55.141 1.00 22.24 174 ASP A C 1
ATOM 1305 O O . ASP A 1 175 ? 25.753 70.156 54.724 1.00 23.63 174 ASP A O 1
ATOM 1310 N N . SER A 1 176 ? 25.208 68.033 55.308 1.00 23.41 175 SER A N 1
ATOM 1311 C CA . SER A 1 176 ? 23.759 68.167 55.145 1.00 25.14 175 SER A CA 1
ATOM 1312 C C . SER A 1 176 ? 23.133 68.674 56.453 1.00 25.91 175 SER A C 1
ATOM 1313 O O . SER A 1 176 ? 23.533 68.229 57.552 1.00 26.11 175 SER A O 1
ATOM 1316 N N . PRO A 1 177 ? 22.086 69.520 56.339 1.00 25.39 176 PRO A N 1
ATOM 1317 C CA . PRO A 1 177 ? 21.403 69.954 55.104 1.00 25.89 176 PRO A CA 1
ATOM 1318 C C . PRO A 1 177 ? 22.022 71.112 54.306 1.00 26.32 176 PRO A C 1
ATOM 1319 O O . PRO A 1 177 ? 21.556 71.403 53.213 1.00 26.30 176 PRO A O 1
ATOM 1323 N N . HIS A 1 178 ? 23.024 71.775 54.874 1.00 25.98 177 HIS A N 1
ATOM 1324 C CA . HIS A 1 178 ? 23.657 72.938 54.285 1.00 26.49 177 HIS A CA 1
ATOM 1325 C C . HIS A 1 178 ? 24.117 72.808 52.835 1.00 27.09 177 HIS A C 1
ATOM 1326 O O . HIS A 1 178 ? 23.715 73.638 52.004 1.00 27.87 177 HIS A O 1
ATOM 1333 N N . TYR A 1 179 ? 24.982 71.846 52.515 1.00 25.94 178 TYR A N 1
ATOM 1334 C CA . TYR A 1 179 ? 25.452 71.775 51.136 1.00 26.18 178 TYR A CA 1
ATOM 1335 C C . TYR A 1 179 ? 24.319 71.449 50.169 1.00 25.75 178 TYR A C 1
ATOM 1336 O O . TYR A 1 179 ? 24.175 72.064 49.123 1.00 25.11 178 TYR A O 1
ATOM 1345 N N . LEU A 1 180 ? 23.511 70.483 50.537 1.00 26.74 179 LEU A N 1
ATOM 1346 C CA . LEU A 1 180 ? 22.406 70.049 49.713 1.00 27.71 179 LEU A CA 1
ATOM 1347 C C . LEU A 1 180 ? 21.477 71.225 49.361 1.00 28.25 179 LEU A C 1
ATOM 1348 O O . LEU A 1 180 ? 20.990 71.281 48.255 1.00 29.24 179 LEU A O 1
ATOM 1353 N N . THR A 1 181 ? 21.225 72.140 50.306 1.00 28.29 180 THR A N 1
ATOM 1354 C CA . THR A 1 181 ? 20.388 73.311 50.059 1.00 27.67 180 THR A CA 1
ATOM 1355 C C . THR A 1 181 ? 21.024 74.179 48.998 1.00 28.07 180 THR A C 1
ATOM 1356 O O . THR A 1 181 ? 20.318 74.717 48.151 1.00 28.03 180 THR A O 1
ATOM 1360 N N . LEU A 1 182 ? 22.349 74.350 49.056 1.00 28.26 181 LEU A N 1
ATOM 1361 C CA . LEU A 1 182 ? 23.069 75.127 48.027 1.00 28.45 181 LEU A CA 1
ATOM 1362 C C . LEU A 1 182 ? 22.866 74.526 46.649 1.00 28.52 181 LEU A C 1
ATOM 1363 O O . LEU A 1 182 ? 22.689 75.255 45.673 1.00 29.62 181 LEU A O 1
ATOM 1368 N N . LEU A 1 183 ? 22.877 73.198 46.576 1.00 27.58 182 LEU A N 1
ATOM 1369 C CA . LEU A 1 183 ? 22.630 72.498 45.303 1.00 28.37 182 LEU A CA 1
ATOM 1370 C C . LEU A 1 183 ? 21.217 72.707 44.784 1.00 28.10 182 LEU A C 1
ATOM 1371 O O . LEU A 1 183 ? 21.021 72.976 43.594 1.00 28.70 182 LEU A O 1
ATOM 1376 N N . GLU A 1 184 ? 20.243 72.538 45.677 1.00 27.26 183 GLU A N 1
ATOM 1377 C CA . GLU A 1 184 ? 18.851 72.740 45.344 1.00 26.25 183 GLU A CA 1
ATOM 1378 C C . GLU A 1 184 ? 18.620 74.172 44.820 1.00 26.24 183 GLU A C 1
ATOM 1379 O O . GLU A 1 184 ? 17.857 74.368 43.890 1.00 26.09 183 GLU A O 1
ATOM 1385 N N . GLU A 1 185 ? 19.250 75.159 45.459 1.00 26.54 184 GLU A N 1
ATOM 1386 C CA . GLU A 1 185 ? 19.163 76.548 45.036 1.00 26.34 184 GLU A CA 1
ATOM 1387 C C . GLU A 1 185 ? 19.636 76.690 43.581 1.00 25.66 184 GLU A C 1
ATOM 1388 O O . GLU A 1 185 ? 19.031 77.401 42.787 1.00 24.23 184 GLU A O 1
ATOM 1394 N N . ARG A 1 186 ? 20.688 75.969 43.225 1.00 26.52 185 ARG A N 1
ATOM 1395 C CA . ARG A 1 186 ? 21.207 76.024 41.865 1.00 26.66 185 ARG A CA 1
ATOM 1396 C C . ARG A 1 186 ? 20.222 75.440 40.849 1.00 26.32 185 ARG A C 1
ATOM 1397 O O . ARG A 1 186 ? 20.066 75.994 39.767 1.00 27.03 185 ARG A O 1
ATOM 1405 N N . VAL A 1 187 ? 19.600 74.314 41.205 1.00 26.47 186 VAL A N 1
ATOM 1406 C CA . VAL A 1 187 ? 18.568 73.615 40.392 1.00 26.30 186 VAL A CA 1
ATOM 1407 C C . VAL A 1 187 ? 17.369 74.545 40.078 1.00 26.34 186 VAL A C 1
ATOM 1408 O O . VAL A 1 187 ? 17.030 74.764 38.909 1.00 25.85 186 VAL A O 1
ATOM 1412 N N . VAL A 1 188 ? 16.767 75.122 41.114 1.00 25.52 187 VAL A N 1
ATOM 1413 C CA . VAL A 1 188 ? 15.671 76.108 40.952 1.00 26.00 187 VAL A CA 1
ATOM 1414 C C . VAL A 1 188 ? 16.050 77.285 40.027 1.00 26.67 187 VAL A C 1
ATOM 1415 O O . VAL A 1 188 ? 15.248 77.725 39.191 1.00 25.92 187 VAL A O 1
ATOM 1419 N N . LYS A 1 189 ? 17.272 77.785 40.201 1.00 26.75 188 LYS A N 1
ATOM 1420 C CA . LYS A 1 189 ? 17.820 78.862 39.378 1.00 26.68 188 LYS A CA 1
ATOM 1421 C C . LYS A 1 189 ? 17.996 78.351 37.934 1.00 26.08 188 LYS A C 1
ATOM 1422 O O . LYS A 1 189 ? 17.888 79.099 37.003 1.00 25.94 188 LYS A O 1
ATOM 1428 N N . GLY A 1 190 ? 18.293 77.066 37.776 1.00 26.02 189 GLY A N 1
ATOM 1429 C CA . GLY A 1 190 ? 18.343 76.418 36.467 1.00 25.61 189 GLY A CA 1
ATOM 1430 C C . GLY A 1 190 ? 19.094 77.112 35.356 1.00 25.13 189 GLY A C 1
ATOM 1431 O O . GLY A 1 190 ? 20.185 77.621 35.573 1.00 24.05 189 GLY A O 1
ATOM 1432 N N . ASP A 1 191 ? 18.489 77.133 34.167 1.00 25.15 190 ASP A N 1
ATOM 1433 C CA . ASP A 1 191 ? 19.108 77.685 32.955 1.00 23.90 190 ASP A CA 1
ATOM 1434 C C . ASP A 1 191 ? 20.531 77.221 32.787 1.00 23.25 190 ASP A C 1
ATOM 1435 O O . ASP A 1 191 ? 21.446 78.012 32.612 1.00 22.10 190 ASP A O 1
ATOM 1440 N N . PHE A 1 192 ? 20.734 75.910 32.817 1.00 23.56 191 PHE A N 1
ATOM 1441 C CA . PHE A 1 192 ? 22.082 75.375 32.601 1.00 23.54 191 PHE A CA 1
ATOM 1442 C C . PHE A 1 192 ? 22.507 75.565 31.152 1.00 24.10 191 PHE A C 1
ATOM 1443 O O . PHE A 1 192 ? 21.676 75.615 30.252 1.00 21.49 191 PHE A O 1
ATOM 1451 N N . LYS A 1 193 ? 23.813 75.669 30.927 1.00 25.87 192 LYS A N 1
ATOM 1452 C CA . LYS A 1 193 ? 24.305 75.910 29.584 1.00 26.11 192 LYS A CA 1
ATOM 1453 C C . LYS A 1 193 ? 24.617 74.598 28.846 1.00 25.77 192 LYS A C 1
ATOM 1454 O O . LYS A 1 193 ? 25.772 74.238 28.610 1.00 24.92 192 LYS A O 1
ATOM 1460 N N . GLN A 1 194 ? 23.532 73.912 28.479 1.00 26.88 193 GLN A N 1
ATOM 1461 C CA . GLN A 1 194 ? 23.550 72.618 27.768 1.00 25.68 193 GLN A CA 1
ATOM 1462 C C . GLN A 1 194 ? 24.435 71.619 28.488 1.00 25.32 193 GLN A C 1
ATOM 1463 O O . GLN A 1 194 ? 25.491 71.177 27.992 1.00 24.79 193 GLN A O 1
ATOM 1469 N N . LYS A 1 195 ? 23.991 71.293 29.694 1.00 24.47 194 LYS A N 1
ATOM 1470 C CA . LYS A 1 195 ? 24.691 70.371 30.542 1.00 23.98 194 LYS A CA 1
ATOM 1471 C C . LYS A 1 195 ? 23.954 69.049 30.588 1.00 21.98 194 LYS A C 1
ATOM 1472 O O . LYS A 1 195 ? 22.804 68.945 30.143 1.00 22.28 194 LYS A O 1
ATOM 1478 N N . GLN A 1 196 ? 24.675 68.039 31.059 1.00 22.70 195 GLN A N 1
ATOM 1479 C CA . GLN A 1 196 ? 24.183 66.668 31.258 1.00 22.64 195 GLN A CA 1
ATOM 1480 C C . GLN A 1 196 ? 24.640 66.116 32.602 1.00 22.39 195 GLN A C 1
ATOM 1481 O O . GLN A 1 196 ? 25.770 66.306 32.998 1.00 22.74 195 GLN A O 1
ATOM 1487 N N . LEU A 1 197 ? 23.716 65.460 33.295 1.00 22.50 196 LEU A N 1
ATOM 1488 C CA . LEU A 1 197 ? 23.949 64.846 34.586 1.00 22.67 196 LEU A CA 1
ATOM 1489 C C . LEU A 1 197 ? 23.276 63.469 34.597 1.00 21.82 196 LEU A C 1
ATOM 1490 O O . LEU A 1 197 ? 22.117 63.324 34.191 1.00 21.63 196 LEU A O 1
ATOM 1495 N N . PHE A 1 198 ? 24.026 62.466 35.023 1.00 21.16 197 PHE A N 1
ATOM 1496 C CA . PHE A 1 198 ? 23.495 61.111 35.246 1.00 20.62 197 PHE A CA 1
ATOM 1497 C C . PHE A 1 198 ? 23.765 60.809 36.687 1.00 20.81 197 PHE A C 1
ATOM 1498 O O . PHE A 1 198 ? 24.901 60.992 37.156 1.00 24.87 197 PHE A O 1
ATOM 1514 N N . ALA A 1 200 ? 23.628 57.713 39.590 1.00 21.57 199 ALA A N 1
ATOM 1515 C CA . ALA A 1 200 ? 23.438 56.294 39.930 1.00 21.10 199 ALA A CA 1
ATOM 1516 C C . ALA A 1 200 ? 23.092 56.364 41.400 1.00 20.37 199 ALA A C 1
ATOM 1517 O O . ALA A 1 200 ? 23.736 57.119 42.139 1.00 22.10 199 ALA A O 1
ATOM 1519 N N . ILE A 1 201 ? 22.093 55.598 41.822 1.00 20.75 200 ILE A N 1
ATOM 1520 C CA . ILE A 1 201 ? 21.653 55.601 43.203 1.00 20.29 200 ILE A CA 1
ATOM 1521 C C . ILE A 1 201 ? 21.583 54.157 43.687 1.00 20.95 200 ILE A C 1
ATOM 1522 O O . ILE A 1 201 ? 20.755 53.382 43.195 1.00 19.54 200 ILE A O 1
ATOM 1527 N N . ALA A 1 202 ? 22.457 53.803 44.642 1.00 20.44 201 ALA A N 1
ATOM 1528 C CA . ALA A 1 202 ? 22.520 52.450 45.178 1.00 19.47 201 ALA A CA 1
ATOM 1529 C C . ALA A 1 202 ? 21.595 52.274 46.401 1.00 20.85 201 ALA A C 1
ATOM 1530 O O . ALA A 1 202 ? 20.859 53.181 46.755 1.00 21.94 201 ALA A O 1
ATOM 1532 N N . ASN A 1 203 ? 21.653 51.098 47.032 1.00 21.25 202 ASN A N 1
ATOM 1533 C CA . ASN A 1 203 ? 20.824 50.747 48.187 1.00 21.12 202 ASN A CA 1
ATOM 1534 C C . ASN A 1 203 ? 21.704 50.318 49.397 1.00 22.49 202 ASN A C 1
ATOM 1535 O O . ASN A 1 203 ? 21.576 49.197 49.903 1.00 23.26 202 ASN A O 1
ATOM 1540 N N . ASN A 1 204 ? 22.616 51.191 49.839 1.00 21.84 203 ASN A N 1
ATOM 1541 C CA . ASN A 1 204 ? 23.551 50.851 50.938 1.00 23.91 203 ASN A CA 1
ATOM 1542 C C . ASN A 1 204 ? 22.784 50.818 52.269 1.00 24.35 203 ASN A C 1
ATOM 1543 O O . ASN A 1 204 ? 22.023 51.763 52.554 1.00 25.15 203 ASN A O 1
ATOM 1548 N N . PRO A 1 205 ? 22.939 49.732 53.061 1.00 23.78 204 PRO A N 1
ATOM 1549 C CA . PRO A 1 205 ? 22.246 49.645 54.364 1.00 24.22 204 PRO A CA 1
ATOM 1550 C C . PRO A 1 205 ? 22.786 50.589 55.424 1.00 24.98 204 PRO A C 1
ATOM 1551 O O . PRO A 1 205 ? 22.157 50.784 56.465 1.00 24.03 204 PRO A O 1
ATOM 1555 N N . LEU A 1 206 ? 23.931 51.195 55.149 1.00 25.58 205 LEU A N 1
ATOM 1556 C CA . LEU A 1 206 ? 24.550 52.110 56.085 1.00 25.30 205 LEU A CA 1
ATOM 1557 C C . LEU A 1 206 ? 24.665 53.530 55.587 1.00 24.67 205 LEU A C 1
ATOM 1558 O O . LEU A 1 206 ? 24.841 53.793 54.395 1.00 24.64 205 LEU A O 1
ATOM 1563 N N . SER A 1 207 ? 24.589 54.458 56.536 1.00 23.35 206 SER A N 1
ATOM 1564 C CA . SER A 1 207 ? 24.766 55.871 56.244 1.00 21.73 206 SER A CA 1
ATOM 1565 C C . SER A 1 207 ? 25.757 56.379 57.268 1.00 21.38 206 SER A C 1
ATOM 1566 O O . SER A 1 207 ? 25.538 56.238 58.492 1.00 18.42 206 SER A O 1
ATOM 1569 N N . PRO A 1 208 ? 26.872 56.944 56.785 1.00 21.94 207 PRO A N 1
ATOM 1570 C CA . PRO A 1 208 ? 27.927 57.458 57.682 1.00 21.84 207 PRO A CA 1
ATOM 1571 C C . PRO A 1 208 ? 27.362 58.290 58.835 1.00 22.08 207 PRO A C 1
ATOM 1572 O O . PRO A 1 208 ? 26.485 59.161 58.635 1.00 21.44 207 PRO A O 1
ATOM 1576 N N . GLY A 1 209 ? 27.847 57.985 60.035 1.00 22.95 208 GLY A N 1
ATOM 1577 C CA . GLY A 1 209 ? 27.413 58.644 61.259 1.00 23.21 208 GLY A CA 1
ATOM 1578 C C . GLY A 1 209 ? 26.083 58.138 61.814 1.00 23.79 208 GLY A C 1
ATOM 1579 O O . GLY A 1 209 ? 25.701 58.523 62.906 1.00 23.58 208 GLY A O 1
ATOM 1580 N N . PHE A 1 210 ? 25.374 57.289 61.074 1.00 23.58 209 PHE A N 1
ATOM 1581 C CA . PHE A 1 210 ? 24.064 56.767 61.516 1.00 23.93 209 PHE A CA 1
ATOM 1582 C C . PHE A 1 210 ? 24.023 55.257 61.680 1.00 23.92 209 PHE A C 1
ATOM 1583 O O . PHE A 1 210 ? 23.153 54.725 62.377 1.00 24.82 209 PHE A O 1
ATOM 1591 N N . GLY A 1 211 ? 24.957 54.535 61.082 1.00 23.62 210 GLY A N 1
ATOM 1592 C CA . GLY A 1 211 ? 24.912 53.089 61.204 1.00 22.95 210 GLY A CA 1
ATOM 1593 C C . GLY A 1 211 ? 23.905 52.595 60.206 1.00 22.39 210 GLY A C 1
ATOM 1594 O O . GLY A 1 211 ? 23.877 53.091 59.080 1.00 24.60 210 GLY A O 1
ATOM 1595 N N . VAL A 1 212 ? 23.094 51.631 60.612 1.00 21.97 211 VAL A N 1
ATOM 1596 C CA . VAL A 1 212 ? 22.055 51.054 59.768 1.00 22.53 211 VAL A CA 1
ATOM 1597 C C . VAL A 1 212 ? 21.002 52.128 59.579 1.00 22.17 211 VAL A C 1
ATOM 1598 O O . VAL A 1 212 ? 20.268 52.489 60.509 1.00 21.45 211 VAL A O 1
ATOM 1602 N N . SER A 1 213 ? 20.987 52.672 58.364 1.00 22.13 212 SER A N 1
ATOM 1603 C CA . SER A 1 213 ? 20.172 53.810 58.042 1.00 21.68 212 SER A CA 1
ATOM 1604 C C . SER A 1 213 ? 20.202 54.082 56.542 1.00 22.66 212 SER A C 1
ATOM 1605 O O . SER A 1 213 ? 21.257 54.027 55.920 1.00 22.57 212 SER A O 1
ATOM 1608 N N . SER A 1 214 ? 19.053 54.433 55.974 1.00 23.73 213 SER A N 1
ATOM 1609 C CA . SER A 1 214 ? 18.958 54.750 54.555 1.00 24.27 213 SER A CA 1
ATOM 1610 C C . SER A 1 214 ? 19.060 56.255 54.275 1.00 24.67 213 SER A C 1
ATOM 1611 O O . SER A 1 214 ? 18.736 56.691 53.181 1.00 24.58 213 SER A O 1
ATOM 1614 N N . TYR A 1 215 ? 19.556 57.027 55.243 1.00 24.44 214 TYR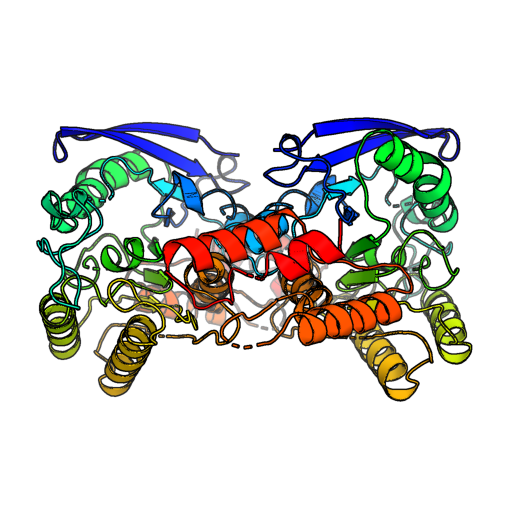 A N 1
ATOM 1615 C CA . TYR A 1 215 ? 19.672 58.483 55.121 1.00 24.39 214 TYR A CA 1
ATOM 1616 C C . TYR A 1 215 ? 20.415 58.938 53.864 1.00 24.13 214 TYR A C 1
ATOM 1617 O O . TYR A 1 215 ? 19.992 59.877 53.208 1.00 25.84 214 TYR A O 1
ATOM 1626 N N . HIS A 1 216 ? 21.539 58.293 53.562 1.00 23.64 215 HIS A N 1
ATOM 1627 C CA . HIS A 1 216 ? 22.336 58.585 52.365 1.00 24.11 215 HIS A CA 1
ATOM 1628 C C . HIS A 1 216 ? 21.517 58.296 51.077 1.00 23.79 215 HIS A C 1
ATOM 1629 O O . HIS A 1 216 ? 21.503 59.107 50.137 1.00 22.91 215 HIS A O 1
ATOM 1636 N N . LYS A 1 217 ? 20.868 57.134 51.031 1.00 22.93 216 LYS A N 1
ATOM 1637 C CA . LYS A 1 217 ? 20.042 56.767 49.875 1.00 23.02 216 LYS A CA 1
ATOM 1638 C C . LYS A 1 217 ? 18.871 57.742 49.698 1.00 23.53 216 LYS A C 1
ATOM 1639 O O . LYS A 1 217 ? 18.603 58.204 48.584 1.00 24.22 216 LYS A O 1
ATOM 1645 N N . ASP A 1 218 ? 18.201 58.077 50.794 1.00 23.03 217 ASP A N 1
ATOM 1646 C CA . ASP A 1 218 ? 17.041 58.970 50.732 1.00 23.98 217 ASP A CA 1
ATOM 1647 C C . ASP A 1 218 ? 17.401 60.363 50.217 1.00 23.86 217 ASP A C 1
ATOM 1648 O O . ASP A 1 218 ? 16.651 60.927 49.420 1.00 24.10 217 ASP A O 1
ATOM 1653 N N . LEU A 1 219 ? 18.549 60.900 50.641 1.00 24.05 218 LEU A N 1
ATOM 1654 C CA . LEU A 1 219 ? 19.061 62.185 50.122 1.00 24.09 218 LEU A CA 1
ATOM 1655 C C . LEU A 1 219 ? 19.212 62.141 48.620 1.00 22.98 218 LEU A C 1
ATOM 1656 O O . LEU A 1 219 ? 18.866 63.114 47.950 1.00 22.67 218 LEU A O 1
ATOM 1661 N N . ASN A 1 220 ? 19.736 61.027 48.103 1.00 21.79 219 ASN A N 1
ATOM 1662 C CA . ASN A 1 220 ? 19.890 60.845 46.654 1.00 21.85 219 ASN A CA 1
ATOM 1663 C C . ASN A 1 220 ? 18.578 60.759 45.871 1.00 22.22 219 ASN A C 1
ATOM 1664 O O . ASN A 1 220 ? 18.439 61.406 44.836 1.00 20.50 219 ASN A O 1
ATOM 1669 N N . LEU A 1 221 ? 17.654 59.916 46.348 1.00 23.43 220 LEU A N 1
ATOM 1670 C CA . LEU A 1 221 ? 16.368 59.702 45.697 1.00 23.88 220 LEU A CA 1
ATOM 1671 C C . LEU A 1 221 ? 15.487 60.961 45.640 1.00 25.01 220 LEU A C 1
ATOM 1672 O O . LEU A 1 221 ? 14.769 61.173 44.659 1.00 23.88 220 LEU A O 1
ATOM 1677 N N . ALA A 1 222 ? 15.521 61.750 46.716 1.00 24.77 221 ALA A N 1
ATOM 1678 C CA . ALA A 1 222 ? 14.756 62.969 46.814 1.00 25.48 221 ALA A CA 1
ATOM 1679 C C . ALA A 1 222 ? 15.311 64.071 45.929 1.00 25.53 221 ALA A C 1
ATOM 1680 O O . ALA A 1 222 ? 14.540 64.907 45.418 1.00 25.75 221 ALA A O 1
ATOM 1682 N N . PHE A 1 223 ? 16.632 64.090 45.752 1.00 24.21 222 PHE A N 1
ATOM 1683 C CA . PHE A 1 223 ? 17.270 65.130 44.924 1.00 24.20 222 PHE A CA 1
ATOM 1684 C C . PHE A 1 223 ? 16.998 64.842 43.445 1.00 23.85 222 PHE A C 1
ATOM 1685 O O . PHE A 1 223 ? 16.721 65.775 42.672 1.00 24.66 222 PHE A O 1
ATOM 1693 N N . ALA A 1 224 ? 17.057 63.559 43.080 1.00 23.59 223 ALA A N 1
ATOM 1694 C CA . ALA A 1 224 ? 16.738 63.076 41.730 1.00 23.92 223 ALA A CA 1
ATOM 1695 C C . ALA A 1 224 ? 15.273 63.404 41.405 1.00 25.22 223 ALA A C 1
ATOM 1696 O O . ALA A 1 224 ? 14.982 63.939 40.323 1.00 24.08 223 ALA A O 1
ATOM 1698 N N . ASP A 1 225 ? 14.367 63.079 42.348 1.00 27.28 224 ASP A N 1
ATOM 1699 C CA . ASP A 1 225 ? 12.935 63.405 42.215 1.00 28.90 224 ASP A CA 1
ATOM 1700 C C . ASP A 1 225 ? 12.767 64.902 42.034 1.00 28.91 224 ASP A C 1
ATOM 1701 O O . ASP A 1 225 ? 11.971 65.328 41.212 1.00 29.59 224 ASP A O 1
ATOM 1706 N N . LYS A 1 226 ? 13.548 65.698 42.769 1.00 29.55 225 LYS A N 1
ATOM 1707 C CA . LYS A 1 226 ? 13.476 67.155 42.638 1.00 30.13 225 LYS A CA 1
ATOM 1708 C C . LYS A 1 226 ? 13.957 67.602 41.267 1.00 28.87 225 LYS A C 1
ATOM 1709 O O . LYS A 1 226 ? 13.301 68.429 40.630 1.00 30.00 225 LYS A O 1
ATOM 1715 N N . LEU A 1 227 ? 15.067 67.046 40.794 1.00 28.41 226 LEU A N 1
ATOM 1716 C CA . LEU A 1 227 ? 15.571 67.378 39.458 1.00 28.12 226 LEU A CA 1
ATOM 1717 C C . LEU A 1 227 ? 14.545 67.004 38.353 1.00 27.68 226 LEU A C 1
ATOM 1718 O O . LEU A 1 227 ? 14.357 67.735 37.377 1.00 25.16 226 LEU A O 1
ATOM 1723 N N . THR A 1 228 ? 13.894 65.857 38.516 1.00 28.05 227 THR A N 1
ATOM 1724 C CA . THR A 1 228 ? 12.929 65.366 37.540 1.00 27.99 227 THR A CA 1
ATOM 1725 C C . THR A 1 228 ? 11.700 66.255 37.496 1.00 29.26 227 THR A C 1
ATOM 1726 O O . THR A 1 228 ? 11.295 66.694 36.416 1.00 29.99 227 THR A O 1
ATOM 1730 N N . LYS A 1 229 ? 11.138 66.533 38.674 1.00 29.33 228 LYS A N 1
ATOM 1731 C CA . LYS A 1 229 ? 9.955 67.347 38.804 1.00 29.92 228 LYS A CA 1
ATOM 1732 C C . LYS A 1 229 ? 10.211 68.795 38.344 1.00 30.47 228 LYS A C 1
ATOM 1733 O O . LYS A 1 229 ? 9.406 69.353 37.585 1.00 29.15 228 LYS A O 1
ATOM 1739 N N . LEU A 1 230 ? 11.314 69.390 38.829 1.00 30.33 229 LEU A N 1
ATOM 1740 C CA . LEU A 1 230 ? 11.718 70.773 38.478 1.00 30.03 229 LEU A CA 1
ATOM 1741 C C . LEU A 1 230 ? 12.130 70.928 37.025 1.00 28.57 229 LEU A C 1
ATOM 1742 O O . LEU A 1 230 ? 11.891 71.992 36.442 1.00 27.71 229 LEU A O 1
ATOM 1747 N N . ALA A 1 231 ? 12.740 69.887 36.455 1.00 26.14 230 ALA A N 1
ATOM 1748 C CA . ALA A 1 231 ? 13.145 69.889 35.044 1.00 25.56 230 ALA A CA 1
ATOM 1749 C C . ALA A 1 231 ? 13.834 71.189 34.616 1.00 25.87 230 ALA A C 1
ATOM 1750 O O . ALA A 1 231 ? 13.371 71.833 33.677 1.00 26.20 230 ALA A O 1
ATOM 1752 N N . PRO A 1 232 ? 14.954 71.567 35.272 1.00 25.27 231 PRO A N 1
ATOM 1753 C CA . PRO A 1 232 ? 15.599 72.822 34.904 1.00 24.68 231 PRO A CA 1
ATOM 1754 C C . PRO A 1 232 ? 15.917 72.879 33.422 1.00 24.28 231 PRO A C 1
ATOM 1755 O O . PRO A 1 232 ? 16.266 71.861 32.827 1.00 25.13 231 PRO A O 1
ATOM 1759 N N . LYS A 1 233 ? 15.775 74.055 32.833 1.00 23.38 232 LYS A N 1
ATOM 1760 C CA . LYS A 1 233 ? 16.107 74.273 31.419 1.00 24.38 232 LYS A CA 1
ATOM 1761 C C . LYS A 1 233 ? 17.617 74.102 31.201 1.00 23.88 232 LYS A C 1
ATOM 1762 O O . LYS A 1 233 ? 18.413 74.388 32.087 1.00 23.69 232 LYS A O 1
ATOM 1768 N N . GLY A 1 234 ? 17.979 73.520 30.064 1.00 22.98 233 GLY A N 1
ATOM 1769 C CA . GLY A 1 234 ? 19.357 73.308 29.694 1.00 22.62 233 GLY A CA 1
ATOM 1770 C C . GLY A 1 234 ? 20.139 72.163 30.285 1.00 22.88 233 GLY A C 1
ATOM 1771 O O . GLY A 1 234 ? 21.346 72.091 30.065 1.00 22.33 233 GLY A O 1
ATOM 1772 N N . LEU A 1 235 ? 19.468 71.296 31.054 1.00 22.63 234 LEU A N 1
ATOM 1773 C CA . LEU A 1 235 ? 20.079 70.135 31.663 1.00 23.09 234 LEU A CA 1
ATOM 1774 C C . LEU A 1 235 ? 19.372 68.835 31.262 1.00 23.39 234 LEU A C 1
ATOM 1775 O O . LEU A 1 235 ? 18.171 68.659 31.549 1.00 21.64 234 LEU A O 1
ATOM 1780 N N . GLY A 1 236 ? 20.127 67.945 30.614 1.00 22.27 235 GLY A N 1
ATOM 1781 C CA . GLY A 1 236 ? 19.660 66.582 30.284 1.00 22.09 235 GLY A CA 1
ATOM 1782 C C . GLY A 1 236 ? 19.996 65.777 31.532 1.00 22.96 235 GLY A C 1
ATOM 1783 O O . GLY A 1 236 ? 21.154 65.706 31.943 1.00 22.17 235 GLY A O 1
ATOM 1784 N N . PHE A 1 237 ? 18.983 65.201 32.159 1.00 22.77 236 PHE A N 1
ATOM 1785 C CA . PHE A 1 237 ? 19.160 64.507 33.405 1.00 24.23 236 PHE A CA 1
ATOM 1786 C C . PHE A 1 237 ? 18.584 63.123 33.363 1.00 25.32 236 PHE A C 1
ATOM 1787 O O . PHE A 1 237 ? 17.522 62.856 32.753 1.00 24.09 236 PHE A O 1
ATOM 1803 N N . ALA A 1 239 ? 18.473 59.537 36.198 1.00 23.76 238 ALA A N 1
ATOM 1804 C CA . ALA A 1 239 ? 18.912 58.766 37.346 1.00 23.38 238 ALA A CA 1
ATOM 1805 C C . ALA A 1 239 ? 18.448 57.311 37.207 1.00 23.96 238 ALA A C 1
ATOM 1806 O O . ALA A 1 239 ? 17.475 57.031 36.498 1.00 23.80 238 ALA A O 1
ATOM 1808 N N . LYS A 1 240 ? 19.197 56.406 37.812 1.00 23.26 239 LYS A N 1
ATOM 1809 C CA . LYS A 1 240 ? 18.817 55.006 37.892 1.00 24.76 239 LYS A CA 1
ATOM 1810 C C . LYS A 1 240 ? 19.097 54.524 39.301 1.00 22.34 239 LYS A C 1
ATOM 1811 O O . LYS A 1 240 ? 20.163 54.763 39.837 1.00 22.45 239 LYS A O 1
ATOM 1817 N N . TYR A 1 241 ? 18.095 53.899 39.908 1.00 21.93 240 TYR A N 1
ATOM 1818 C CA . TYR A 1 241 ? 18.191 53.307 41.240 1.00 20.60 240 TYR A CA 1
ATOM 1819 C C . TYR A 1 241 ? 18.525 51.813 41.098 1.00 19.44 240 TYR A C 1
ATOM 1820 O O . TYR A 1 241 ? 17.921 51.099 40.298 1.00 19.91 240 TYR A O 1
ATOM 1829 N N . TYR A 1 242 ? 19.479 51.357 41.907 1.00 19.74 241 TYR A N 1
ATOM 1830 C CA . TYR A 1 242 ? 19.972 49.978 41.909 1.00 19.77 241 TYR A CA 1
ATOM 1831 C C . TYR A 1 242 ? 19.733 49.316 43.276 1.00 19.22 241 TYR A C 1
ATOM 1832 O O . TYR A 1 242 ? 20.602 49.362 44.162 1.00 21.57 241 TYR A O 1
ATOM 1841 N N . PRO A 1 243 ? 18.590 48.671 43.459 1.00 18.94 242 PRO A N 1
ATOM 1842 C CA . PRO A 1 243 ? 18.314 48.092 44.786 1.00 20.08 242 PRO A CA 1
ATOM 1843 C C . PRO A 1 243 ? 19.271 46.956 45.192 1.00 20.86 242 PRO A C 1
ATOM 1844 O O . PRO A 1 243 ? 19.437 46.701 46.382 1.00 18.94 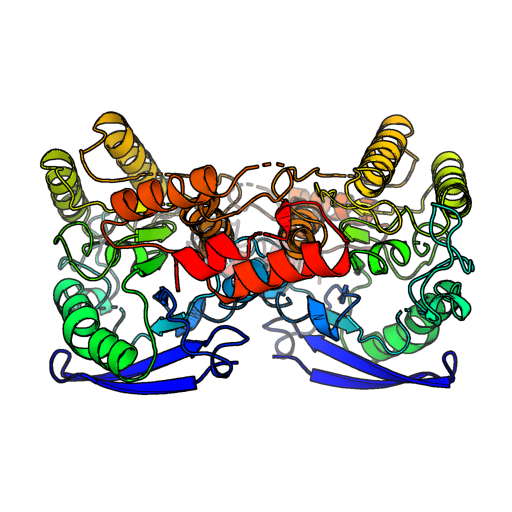242 PRO A O 1
ATOM 1848 N N . GLU A 1 244 ? 19.917 46.312 44.207 1.00 21.06 243 GLU A N 1
ATOM 1849 C CA . GLU A 1 244 ? 20.814 45.191 44.496 1.00 21.40 243 GLU A CA 1
ATOM 1850 C C . GLU A 1 244 ? 22.254 45.618 44.493 1.00 20.51 243 GLU A C 1
ATOM 1851 O O . GLU A 1 244 ? 23.123 44.807 44.347 1.00 20.77 243 GLU A O 1
ATOM 1857 N N . GLU A 1 245 ? 22.514 46.914 44.609 1.00 20.25 244 GLU A N 1
ATOM 1858 C CA . GLU A 1 245 ? 23.865 47.392 44.695 1.00 20.03 244 GLU A CA 1
ATOM 1859 C C . GLU A 1 245 ? 24.115 48.131 46.015 1.00 21.06 244 GLU A C 1
ATOM 1860 O O . GLU A 1 245 ? 23.177 48.634 46.698 1.00 19.11 244 GLU A O 1
ATOM 1866 N N . THR A 1 246 ? 25.401 48.174 46.363 1.00 22.16 245 THR A N 1
ATOM 1867 C CA . THR A 1 246 ? 25.886 48.846 47.549 1.00 22.15 245 THR A CA 1
ATOM 1868 C C . THR A 1 246 ? 26.570 50.142 47.122 1.00 22.39 245 THR A C 1
ATOM 1869 O O . THR A 1 246 ? 26.807 50.416 45.939 1.00 18.78 245 THR A O 1
ATOM 1873 N N . HIS A 1 247 ? 26.901 50.950 48.114 1.00 22.76 246 HIS A N 1
ATOM 1874 C CA . HIS A 1 247 ? 27.521 52.221 47.856 1.00 22.92 246 HIS A CA 1
ATOM 1875 C C . HIS A 1 247 ? 28.843 52.059 47.095 1.00 22.62 246 HIS A C 1
ATOM 1876 O O . HIS A 1 247 ? 29.155 52.777 46.128 1.00 22.66 246 HIS A O 1
ATOM 1883 N N . GLN A 1 248 ? 29.620 51.091 47.521 1.00 24.03 247 GLN A N 1
ATOM 1884 C CA . GLN A 1 248 ? 30.865 50.814 46.824 1.00 25.44 247 GLN A CA 1
ATOM 1885 C C . GLN A 1 248 ? 30.668 50.055 45.477 1.00 23.88 247 GLN A C 1
ATOM 1886 O O . GLN A 1 248 ? 31.243 50.469 44.472 1.00 23.55 247 GLN A O 1
ATOM 1892 N N . SER A 1 249 ? 29.832 49.013 45.435 1.00 23.90 248 SER A N 1
ATOM 1893 C CA . SER A 1 249 ? 29.666 48.216 44.171 1.00 23.97 248 SER A CA 1
ATOM 1894 C C . SER A 1 249 ? 29.002 48.952 42.997 1.00 23.09 248 SER A C 1
ATOM 1895 O O . SER A 1 249 ? 29.088 48.503 41.854 1.00 24.28 248 SER A O 1
ATOM 1898 N N . VAL A 1 250 ? 28.319 50.047 43.265 1.00 22.11 249 VAL A N 1
ATOM 1899 C CA . VAL A 1 250 ? 27.586 50.707 42.193 1.00 23.75 249 VAL A CA 1
ATOM 1900 C C . VAL A 1 250 ? 28.483 51.534 41.260 1.00 23.13 249 VAL A C 1
ATOM 1901 O O . VAL A 1 250 ? 28.029 51.93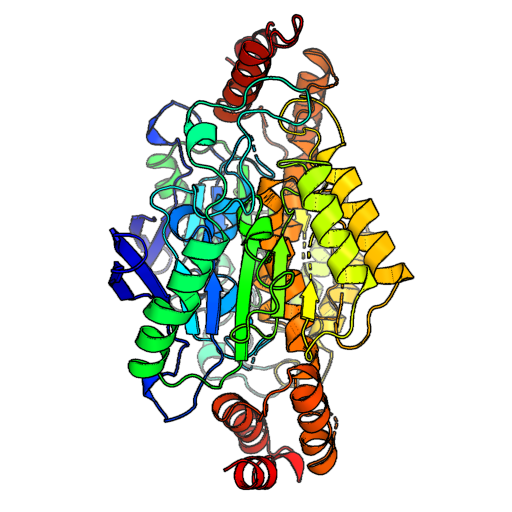8 40.192 1.00 23.76 249 VAL A O 1
ATOM 1905 N N . SER A 1 251 ? 29.754 51.744 41.630 1.00 22.89 250 SER A N 1
ATOM 1906 C CA . SER A 1 251 ? 30.676 52.521 40.799 1.00 21.99 250 SER A CA 1
ATOM 1907 C C . SER A 1 251 ? 30.769 51.928 39.414 1.00 22.17 250 SER A C 1
ATOM 1908 O O . SER A 1 251 ? 30.711 52.656 38.395 1.00 24.71 250 SER A O 1
ATOM 1911 N N . HIS A 1 252 ? 30.837 50.603 39.364 1.00 22.22 251 HIS A N 1
ATOM 1912 C CA . HIS A 1 252 ? 30.998 49.896 38.092 1.00 22.41 251 HIS A CA 1
ATOM 1913 C C . HIS A 1 252 ? 29.766 49.912 37.163 1.00 22.02 251 HIS A C 1
ATOM 1914 O O . HIS A 1 252 ? 29.886 50.376 36.009 1.00 21.62 251 HIS A O 1
ATOM 1921 N N . ILE A 1 253 ? 28.635 49.362 37.637 1.00 21.20 252 ILE A N 1
ATOM 1922 C CA . ILE A 1 253 ? 27.384 49.295 36.855 1.00 21.84 252 ILE A CA 1
ATOM 1923 C C . ILE A 1 253 ? 26.836 50.696 36.615 1.00 22.10 252 ILE A C 1
ATOM 1924 O O . ILE A 1 253 ? 26.112 50.926 35.635 1.00 23.66 252 ILE A O 1
ATOM 1929 N N . GLY A 1 254 ? 27.154 51.621 37.534 1.00 21.78 253 GLY A N 1
ATOM 1930 C CA . GLY A 1 254 ? 26.751 53.033 37.427 1.00 21.62 253 GLY A CA 1
ATOM 1931 C C . GLY A 1 254 ? 27.424 53.705 36.233 1.00 21.78 253 GLY A C 1
ATOM 1932 O O . GLY A 1 254 ? 26.779 54.432 35.482 1.00 21.42 253 GLY A O 1
ATOM 1933 N N . LEU A 1 255 ? 28.723 53.460 36.058 1.00 20.92 254 LEU A N 1
ATOM 1934 C CA . LEU A 1 255 ? 29.458 53.946 34.884 1.00 20.97 254 LEU A CA 1
ATOM 1935 C C . LEU A 1 255 ? 28.965 53.171 33.645 1.00 20.43 254 LEU A C 1
ATOM 1936 O O . LEU A 1 255 ? 28.721 53.734 32.595 1.00 19.25 254 LEU A O 1
ATOM 1941 N N . TYR A 1 256 ? 28.804 51.861 33.776 1.00 22.01 255 TYR A N 1
ATOM 1942 C CA . TYR A 1 256 ? 28.316 51.074 32.670 1.00 21.67 255 TYR A CA 1
ATOM 1943 C C . TYR A 1 256 ? 27.057 51.715 32.063 1.00 22.11 255 TYR A C 1
ATOM 1944 O O . TYR A 1 256 ? 27.004 52.031 30.870 1.00 23.05 255 TYR A O 1
ATOM 1953 N N . ASP A 1 257 ? 26.061 51.979 32.895 1.00 22.26 256 ASP A N 1
ATOM 1954 C CA . ASP A 1 257 ? 24.799 52.484 32.384 1.00 20.94 256 ASP A CA 1
ATOM 1955 C C . ASP A 1 257 ? 24.855 53.950 32.081 1.00 22.33 256 ASP A C 1
ATOM 1956 O O . ASP A 1 257 ? 24.137 54.430 31.164 1.00 22.18 256 ASP A O 1
ATOM 1961 N N . GLY A 1 258 ? 25.665 54.667 32.859 1.00 22.10 257 GLY A N 1
ATOM 1962 C CA . GLY A 1 258 ? 25.803 56.104 32.689 1.00 20.69 257 GLY A CA 1
ATOM 1963 C C . GLY A 1 258 ? 26.449 56.477 31.376 1.00 20.14 257 GLY A C 1
ATOM 1964 O O . GLY A 1 258 ? 25.950 57.327 30.672 1.00 22.07 257 GLY A O 1
ATOM 1965 N N . ILE A 1 259 ? 27.546 55.808 31.044 1.00 19.84 258 ILE A N 1
ATOM 1966 C CA . ILE A 1 259 ? 28.338 56.111 29.839 1.00 20.16 258 ILE A CA 1
ATOM 1967 C C . ILE A 1 259 ? 27.649 55.628 28.579 1.00 20.14 258 ILE A C 1
ATOM 1968 O O . ILE A 1 259 ? 27.830 56.235 27.525 1.00 20.37 258 ILE A O 1
ATOM 1973 N N . ARG A 1 260 ? 26.893 54.531 28.700 1.00 19.43 259 ARG A N 1
ATOM 1974 C CA . ARG A 1 260 ? 26.098 53.998 27.636 1.00 21.46 259 ARG A CA 1
ATOM 1975 C C . ARG A 1 260 ? 24.914 54.921 27.314 1.00 21.14 259 ARG A C 1
ATOM 1976 O O . ARG A 1 260 ? 24.555 55.103 26.154 1.00 21.07 259 ARG A O 1
ATOM 1984 N N . HIS A 1 261 ? 24.286 55.454 28.336 1.00 20.96 260 HIS A N 1
ATOM 1985 C CA . HIS A 1 261 ? 23.223 56.416 28.157 1.00 21.41 260 HIS A CA 1
ATOM 1986 C C . HIS A 1 261 ? 23.753 57.722 27.531 1.00 22.56 260 HIS A C 1
ATOM 1987 O O . HIS A 1 261 ? 23.149 58.276 26.613 1.00 22.44 260 HIS A O 1
ATOM 1994 N N . LEU A 1 262 ? 24.904 58.196 28.006 1.00 22.35 261 LEU A N 1
ATOM 1995 C CA . LEU A 1 262 ? 25.504 59.404 27.444 1.00 22.70 261 LEU A CA 1
ATOM 1996 C C . LEU A 1 262 ? 25.782 59.292 25.951 1.00 22.63 261 LEU A C 1
ATOM 1997 O O . LEU A 1 262 ? 25.547 60.234 25.206 1.00 23.15 261 LEU A O 1
ATOM 2002 N N . PHE A 1 263 ? 26.283 58.139 25.517 1.00 22.65 262 PHE A N 1
ATOM 2003 C CA . PHE A 1 263 ? 26.656 57.924 24.111 1.00 22.81 262 PHE A CA 1
ATOM 2004 C C . PHE A 1 263 ? 25.687 57.132 23.242 1.00 23.50 262 PHE A C 1
ATOM 2005 O O . PHE A 1 263 ? 25.997 56.795 22.086 1.00 21.14 262 PHE A O 1
ATOM 2013 N N . LYS A 1 264 ? 24.509 56.881 23.793 1.00 24.07 263 LYS A N 1
ATOM 2014 C CA . LYS A 1 264 ? 23.464 56.110 23.168 1.00 25.76 263 LYS A CA 1
ATOM 2015 C C . LYS A 1 264 ? 23.123 56.557 21.747 1.00 25.24 263 LYS A C 1
ATOM 2016 O O . LYS A 1 264 ? 23.137 55.758 20.807 1.00 23.48 263 LYS A O 1
ATOM 2022 N N . ASP A 1 265 ? 22.855 57.851 21.579 1.00 24.61 264 ASP A N 1
ATOM 2023 C CA . ASP A 1 265 ? 22.407 58.351 20.285 1.00 24.68 264 ASP A CA 1
ATOM 2024 C C . ASP A 1 265 ? 23.507 58.595 19.240 1.00 23.74 264 ASP A C 1
ATOM 2025 O O . ASP A 1 265 ? 23.211 59.126 18.173 1.00 21.19 264 ASP A O 1
ATOM 2030 N N . PHE A 1 266 ? 24.748 58.199 19.551 1.00 23.13 265 PHE A N 1
ATOM 2031 C CA . PHE A 1 266 ? 25.918 58.409 18.662 1.00 23.58 265 PHE A CA 1
ATOM 2032 C C . PHE A 1 266 ? 26.065 57.324 17.630 1.00 23.74 265 PHE A C 1
ATOM 2033 O O . PHE A 1 266 ? 26.785 57.504 16.636 1.00 23.97 265 PHE A O 1
ATOM 2041 N N . ALA A 1 267 ? 25.426 56.184 17.903 1.00 24.13 266 ALA A N 1
ATOM 2042 C CA . ALA A 1 267 ? 25.419 55.017 17.007 1.00 24.05 266 ALA A CA 1
ATOM 2043 C C . ALA A 1 267 ? 24.689 55.298 15.681 1.00 23.32 266 ALA A C 1
ATOM 2044 O O . ALA A 1 267 ? 23.641 55.932 15.645 1.00 23.01 266 ALA A O 1
ATOM 2046 N N . ILE A 1 268 ? 25.274 54.820 14.596 1.00 23.85 267 ILE A N 1
ATOM 2047 C CA . ILE A 1 268 ? 24.734 54.976 13.245 1.00 23.66 267 ILE A CA 1
ATOM 2048 C C . ILE A 1 268 ? 24.370 53.567 12.772 1.00 25.50 267 ILE A C 1
ATOM 2049 O O . ILE A 1 268 ? 25.248 52.702 12.637 1.00 26.53 267 ILE A O 1
ATOM 2054 N N . ASP A 1 269 ? 23.083 53.329 12.552 1.00 27.08 268 ASP A N 1
ATOM 2055 C CA . ASP A 1 269 ? 22.593 52.033 12.081 1.00 28.42 268 ASP A CA 1
ATOM 2056 C C . ASP A 1 269 ? 22.445 52.103 10.570 1.00 29.79 268 ASP A C 1
ATOM 2057 O O . ASP A 1 269 ? 21.479 52.690 10.055 1.00 29.53 268 ASP A O 1
ATOM 2062 N N . ILE A 1 270 ? 23.382 51.491 9.847 1.00 30.80 269 ILE A N 1
ATOM 2063 C CA . ILE A 1 270 ? 23.355 51.563 8.388 1.00 32.51 269 ILE A CA 1
ATOM 2064 C C . ILE A 1 270 ? 22.391 50.565 7.743 1.00 33.73 269 ILE A C 1
ATOM 2065 O O . ILE A 1 270 ? 22.653 50.132 6.632 1.00 34.26 269 ILE A O 1
ATOM 2067 N N . TYR A 1 271 ? 21.281 50.216 8.416 1.00 34.97 270 TYR A N 1
ATOM 2068 C CA . TYR A 1 271 ? 20.310 49.241 7.875 1.00 35.17 270 TYR A CA 1
ATOM 2069 C C . TYR A 1 271 ? 18.887 49.824 7.855 1.00 34.74 270 TYR A C 1
ATOM 2070 O O . TYR A 1 271 ? 18.655 50.965 8.275 1.00 34.13 270 TYR A O 1
ATOM 2079 N N . PHE A 1 275 ? 18.100 55.479 6.927 1.00 30.36 274 PHE A N 1
ATOM 2080 C CA . PHE A 1 275 ? 19.511 55.825 6.807 1.00 30.16 274 PHE A CA 1
ATOM 2081 C C . PHE A 1 275 ? 19.826 56.621 5.528 1.00 29.86 274 PHE A C 1
ATOM 2082 O O . PHE A 1 275 ? 19.435 56.236 4.414 1.00 29.77 274 PHE A O 1
ATOM 2090 N N . SER A 1 276 ? 20.549 57.731 5.716 1.00 29.39 275 SER A N 1
ATOM 2091 C CA . SER A 1 276 ? 20.956 58.627 4.634 1.00 28.27 275 SER A CA 1
ATOM 2092 C C . SER A 1 276 ? 22.031 59.571 5.152 1.00 27.47 275 SER A C 1
ATOM 2093 O O . SER A 1 276 ? 22.223 59.677 6.367 1.00 26.81 275 SER A O 1
ATOM 2096 N N . LYS A 1 277 ? 22.716 60.258 4.237 1.00 26.18 276 LYS A N 1
ATOM 2097 C CA . LYS A 1 277 ? 23.751 61.231 4.620 1.00 26.06 276 LYS A CA 1
ATOM 2098 C C . LYS A 1 277 ? 23.175 62.296 5.569 1.00 25.10 276 LYS A C 1
ATOM 2099 O O . LYS A 1 277 ? 23.736 62.589 6.626 1.00 24.51 276 LYS A O 1
ATOM 2101 N N . GLN A 1 278 ? 22.043 62.859 5.165 1.00 24.14 277 GLN A N 1
ATOM 2102 C CA . GLN A 1 278 ? 21.364 63.893 5.926 1.00 23.63 277 GLN A CA 1
ATOM 2103 C C . GLN A 1 278 ? 20.884 63.409 7.304 1.00 23.09 277 GLN A C 1
ATOM 2104 O O . GLN A 1 278 ? 20.956 64.172 8.261 1.00 23.82 277 GLN A O 1
ATOM 2110 N N . GLN A 1 279 ? 20.405 62.163 7.403 1.00 22.57 278 GLN A N 1
ATOM 2111 C CA . GLN A 1 279 ? 19.939 61.606 8.700 1.00 22.30 278 GLN A CA 1
ATOM 2112 C C . GLN A 1 279 ? 21.036 61.669 9.770 1.00 20.61 278 GLN A C 1
ATOM 2113 O O . GLN A 1 279 ? 20.740 61.983 10.919 1.00 20.15 278 GLN A O 1
ATOM 2115 N N . VAL A 1 280 ? 22.286 61.392 9.373 1.00 20.36 279 VAL A N 1
ATOM 2116 C CA . VAL A 1 280 ? 23.459 61.454 10.282 1.00 19.37 279 VAL A CA 1
ATOM 2117 C C . VAL A 1 280 ? 23.876 62.915 10.525 1.00 18.71 279 VAL A C 1
ATOM 2118 O O . VAL A 1 280 ? 24.193 63.277 11.643 1.00 17.79 279 VAL A O 1
ATOM 2122 N N . ILE A 1 281 ? 23.842 63.750 9.493 1.00 18.39 280 ILE A N 1
ATOM 2123 C CA . ILE A 1 281 ? 24.111 65.183 9.664 1.00 18.38 280 ILE A CA 1
ATOM 2124 C C . ILE A 1 281 ? 23.178 65.772 10.757 1.00 18.05 280 ILE A C 1
ATOM 2125 O O . ILE A 1 281 ? 23.651 66.415 11.709 1.00 18.80 280 ILE A O 1
ATOM 2130 N N . ASP A 1 282 ? 21.883 65.490 10.632 1.00 17.25 281 ASP A N 1
ATOM 2131 C CA . ASP A 1 282 ? 20.855 65.972 11.559 1.00 16.94 281 ASP A CA 1
ATOM 2132 C C . ASP A 1 282 ? 21.087 65.387 12.953 1.00 17.28 281 ASP A C 1
ATOM 2133 O O . ASP A 1 282 ? 21.056 66.121 13.957 1.00 16.89 281 ASP A O 1
ATOM 2138 N N . GLN A 1 283 ? 21.308 64.066 12.989 1.00 16.96 282 GLN A N 1
ATOM 2139 C CA . GLN A 1 283 ? 21.613 63.307 14.207 1.00 18.30 282 GLN A CA 1
ATOM 2140 C C . GLN A 1 283 ? 22.732 63.986 14.982 1.00 18.46 282 GLN A C 1
ATOM 2141 O O . GLN A 1 283 ? 22.622 64.230 16.196 1.00 18.45 282 GLN A O 1
ATOM 2147 N N . TYR A 1 284 ? 23.817 64.291 14.282 1.00 18.49 283 TYR A N 1
ATOM 2148 C CA . TYR A 1 284 ? 24.940 64.956 14.937 1.00 19.61 283 TYR A CA 1
ATOM 2149 C C . TYR A 1 284 ? 24.666 66.439 15.261 1.00 19.73 283 TYR A C 1
ATOM 2150 O O . TYR A 1 284 ? 25.256 66.985 16.197 1.00 20.07 283 TYR A O 1
ATOM 2159 N N . GLY A 1 285 ? 23.724 67.059 14.547 1.00 20.00 284 GLY A N 1
ATOM 2160 C CA . GLY A 1 285 ? 23.284 68.409 14.869 1.00 20.24 284 GLY A CA 1
ATOM 2161 C C . GLY A 1 285 ? 22.602 68.401 16.237 1.00 20.11 284 GLY A C 1
ATOM 2162 O O . GLY A 1 285 ? 22.854 69.258 17.064 1.00 20.69 284 GLY A O 1
ATOM 2163 N N . VAL A 1 286 ? 21.774 67.393 16.481 1.00 18.36 285 VAL A N 1
ATOM 2164 C CA . VAL A 1 286 ? 21.072 67.248 17.744 1.00 19.15 285 VAL A CA 1
ATOM 2165 C C . VAL A 1 286 ? 22.079 67.003 18.876 1.00 20.20 285 VAL A C 1
ATOM 2166 O O . VAL A 1 286 ? 21.982 67.646 19.934 1.00 18.84 285 VAL A O 1
ATOM 2170 N N . LEU A 1 287 ? 23.055 66.113 18.647 1.00 21.08 286 LEU A N 1
ATOM 2171 C CA . LEU A 1 287 ? 24.104 65.839 19.663 1.00 19.84 286 LEU A CA 1
ATOM 2172 C C . LEU A 1 287 ? 24.874 67.118 19.979 1.00 20.30 286 LEU A C 1
ATOM 2173 O O . LEU A 1 287 ? 25.134 67.427 21.150 1.00 20.99 286 LEU A O 1
ATOM 2178 N N . SER A 1 288 ? 25.223 67.870 18.943 1.00 21.34 287 SER A N 1
ATOM 2179 C CA . SER A 1 288 ? 25.923 69.134 19.130 1.00 22.85 287 SER A CA 1
ATOM 2180 C C . SER A 1 288 ? 25.136 70.134 19.998 1.00 24.00 287 SER A C 1
ATOM 2181 O O . SER A 1 288 ? 25.714 70.817 20.854 1.00 22.49 287 SER A O 1
ATOM 2184 N N . GLU A 1 289 ? 23.828 70.218 19.757 1.00 24.50 288 GLU A N 1
ATOM 2185 C CA . GLU A 1 289 ? 23.005 71.135 20.493 1.00 26.66 288 GLU A CA 1
ATOM 2186 C C . GLU A 1 289 ? 22.878 70.654 21.953 1.00 25.28 288 GLU A C 1
ATOM 2187 O O . GLU A 1 289 ? 22.836 71.483 22.873 1.00 24.25 288 GLU A O 1
ATOM 2193 N N . ARG A 1 290 ? 22.879 69.330 22.157 1.00 23.56 289 ARG A N 1
ATOM 2194 C CA . ARG A 1 290 ? 22.744 68.719 23.492 1.00 24.10 289 ARG A CA 1
ATOM 2195 C C . ARG A 1 290 ? 24.016 68.955 24.332 1.00 25.24 289 ARG A C 1
ATOM 2196 O O . ARG A 1 290 ? 23.942 69.351 25.506 1.00 25.65 289 ARG A O 1
ATOM 2204 N N . PHE A 1 291 ? 25.181 68.742 23.722 1.00 24.91 290 PHE A N 1
ATOM 2205 C CA . PHE A 1 291 ? 26.461 68.973 24.409 1.00 25.38 290 PHE A CA 1
ATOM 2206 C C . PHE A 1 291 ? 26.881 70.460 24.440 1.00 24.71 290 PHE A C 1
ATOM 2207 O O . PHE A 1 291 ? 27.860 70.815 25.085 1.00 24.35 290 PHE A O 1
ATOM 2215 N N . GLY A 1 292 ? 26.134 71.336 23.780 1.00 25.46 291 GLY A N 1
ATOM 2216 C CA . GLY A 1 292 ? 26.512 72.759 23.731 1.00 25.93 291 GLY A CA 1
ATOM 2217 C C . GLY A 1 292 ? 27.865 72.983 23.054 1.00 25.65 291 GLY A C 1
ATOM 2218 O O . GLY A 1 292 ? 28.452 74.039 23.186 1.00 24.84 291 GLY A O 1
ATOM 2219 N N . HIS A 1 293 ? 28.343 71.984 22.316 1.00 26.28 292 HIS A N 1
ATOM 2220 C CA . HIS A 1 293 ? 29.610 72.049 21.587 1.00 26.38 292 HIS A CA 1
ATOM 2221 C C . HIS A 1 293 ? 29.510 71.142 20.367 1.00 26.27 292 HIS A C 1
ATOM 2222 O O . HIS A 1 293 ? 28.769 70.172 20.395 1.00 26.94 292 HIS A O 1
ATOM 2229 N N . LYS A 1 294 ? 30.240 71.472 19.304 1.00 26.77 293 LYS A N 1
ATOM 2230 C CA . LYS A 1 294 ? 30.298 70.671 18.076 1.00 27.60 293 LYS A CA 1
ATOM 2231 C C . LYS A 1 294 ? 30.628 69.200 18.326 1.00 25.13 293 LYS A C 1
ATOM 2232 O O . LYS A 1 294 ? 31.616 68.877 18.987 1.00 23.60 293 LYS A O 1
ATOM 2238 N N . VAL A 1 295 ? 29.785 68.320 17.796 1.00 24.87 294 VAL A N 1
ATOM 2239 C CA . VAL A 1 295 ? 29.950 66.868 17.928 1.00 24.35 294 VAL A CA 1
ATOM 2240 C C . VAL A 1 295 ? 29.836 66.303 16.523 1.00 24.43 294 VAL A C 1
ATOM 2241 O O . VAL A 1 295 ? 28.872 66.582 15.819 1.00 22.80 294 VAL A O 1
ATOM 2245 N N . THR A 1 296 ? 30.824 65.498 16.131 1.00 25.55 295 THR A N 1
ATOM 2246 C CA . THR A 1 296 ? 30.894 64.916 14.778 1.00 25.57 295 THR A CA 1
ATOM 2247 C C . THR A 1 296 ? 31.229 63.420 14.839 1.00 25.00 295 THR A C 1
ATOM 2248 O O . THR A 1 296 ? 31.881 62.974 15.772 1.00 26.16 295 THR A O 1
ATOM 2252 N N . PRO A 1 297 ? 30.749 62.637 13.863 1.00 24.11 296 PRO A N 1
ATOM 2253 C CA . PRO A 1 297 ? 31.060 61.237 13.937 1.00 24.33 296 PRO A CA 1
ATOM 2254 C C . PRO A 1 297 ? 32.565 60.928 13.971 1.00 24.94 296 PRO A C 1
ATOM 2255 O O . PRO A 1 297 ? 33.350 61.537 13.249 1.00 22.26 296 PRO A O 1
ATOM 2259 N N . SER A 1 298 ? 32.925 59.991 14.842 1.00 24.66 297 SER A N 1
ATOM 2260 C CA . SER A 1 298 ? 34.278 59.501 14.952 1.00 26.02 297 SER A CA 1
ATOM 2261 C C . SER A 1 298 ? 34.803 59.028 13.611 1.00 25.45 297 SER A C 1
ATOM 2262 O O . SER A 1 298 ? 34.166 58.199 12.963 1.00 22.71 297 SER A O 1
ATOM 2265 N N . GLN A 1 299 ? 35.975 59.535 13.229 1.00 26.14 298 GLN A N 1
ATOM 2266 C CA . GLN A 1 299 ? 36.658 59.121 11.990 1.00 28.62 298 GLN A CA 1
ATOM 2267 C C . GLN A 1 299 ? 36.896 57.585 11.913 1.00 28.65 298 GLN A C 1
ATOM 2268 O O . GLN A 1 299 ? 36.705 56.985 10.851 1.00 29.16 298 GLN A O 1
ATOM 2274 N N . GLN A 1 300 ? 37.341 56.956 13.014 1.00 28.06 299 GLN A N 1
ATOM 2275 C CA . GLN A 1 300 ? 37.553 55.481 13.048 1.00 29.23 299 GLN A CA 1
ATOM 2276 C C . GLN A 1 300 ? 36.268 54.718 12.784 1.00 28.61 299 GLN A C 1
ATOM 2277 O O . GLN A 1 300 ? 36.263 53.726 12.065 1.00 30.31 299 GLN A O 1
ATOM 2283 N N . TYR A 1 301 ? 35.217 55.153 13.473 1.00 27.60 300 TYR A N 1
ATOM 2284 C CA . TYR A 1 301 ? 33.880 54.572 13.410 1.00 27.65 300 TYR A CA 1
ATOM 2285 C C . TYR A 1 301 ? 33.356 54.597 11.988 1.00 27.32 300 TYR A C 1
ATOM 2286 O O . TYR A 1 301 ? 32.888 53.589 11.493 1.00 27.04 300 TYR A O 1
ATOM 2295 N N . LEU A 1 302 ? 33.459 55.741 11.332 1.00 27.59 301 LEU A N 1
ATOM 2296 C CA . LEU A 1 302 ? 33.026 55.867 9.952 1.00 28.77 301 LEU A CA 1
ATOM 2297 C C . LEU A 1 302 ? 33.780 54.889 9.074 1.00 28.99 301 LEU A C 1
ATOM 2298 O O . LEU A 1 302 ? 33.177 54.194 8.267 1.00 28.02 301 LEU A O 1
ATOM 2303 N N . GLU A 1 303 ? 35.097 54.853 9.246 1.00 30.57 302 GLU A N 1
ATOM 2304 C CA . GLU A 1 303 ? 35.968 53.944 8.489 1.00 31.96 302 GLU A CA 1
ATOM 2305 C C . GLU A 1 303 ? 35.574 52.471 8.737 1.00 32.91 302 GLU A C 1
ATOM 2306 O O . GLU A 1 303 ? 35.650 51.648 7.825 1.00 32.56 302 GLU A O 1
ATOM 2308 N N . GLN A 1 304 ? 35.156 52.151 9.962 1.00 33.73 303 GLN A N 1
ATOM 2309 C CA . GLN A 1 304 ? 34.672 50.802 10.282 1.00 34.86 303 GLN A CA 1
ATOM 2310 C C . GLN A 1 304 ? 33.418 50.520 9.476 1.00 33.61 303 GLN A C 1
ATOM 2311 O O . GLN A 1 304 ? 33.316 49.468 8.840 1.00 34.00 303 GLN A O 1
ATOM 2317 N N . LEU A 1 305 ? 32.472 51.461 9.495 1.00 31.87 304 LEU A N 1
ATOM 2318 C CA . LEU A 1 305 ? 31.211 51.319 8.743 1.00 31.30 304 LEU A CA 1
ATOM 2319 C C . LEU A 1 305 ? 31.399 51.184 7.207 1.00 31.03 304 LEU A C 1
ATOM 2320 O O . LEU A 1 305 ? 30.733 50.365 6.577 1.00 30.38 304 LEU A O 1
ATOM 2325 N N . ILE A 1 306 ? 32.283 51.997 6.622 1.00 31.01 305 ILE A N 1
ATOM 2326 C CA . ILE A 1 306 ? 32.567 51.970 5.172 1.00 31.34 305 ILE A CA 1
ATOM 2327 C C . ILE A 1 306 ? 33.196 50.655 4.754 1.00 32.56 305 ILE A C 1
ATOM 2328 O O . ILE A 1 306 ? 32.852 50.119 3.684 1.00 32.81 305 ILE A O 1
ATOM 2333 N N . GLN A 1 307 ? 34.122 50.141 5.575 1.00 33.18 306 GLN A N 1
ATOM 2334 C CA . GLN A 1 307 ? 34.792 48.856 5.271 1.00 33.28 306 GLN A CA 1
ATOM 2335 C C . GLN A 1 307 ? 33.872 47.643 5.411 1.00 32.53 306 GLN A C 1
ATOM 2336 O O . GLN A 1 307 ? 34.003 46.683 4.636 1.00 31.82 306 GLN A O 1
ATOM 2339 N N . TYR A 1 308 ? 32.959 47.671 6.381 1.00 31.74 307 TYR A N 1
ATOM 2340 C CA . TYR A 1 308 ? 31.962 46.598 6.501 1.00 32.21 307 TYR A CA 1
ATOM 2341 C C . TYR A 1 308 ? 31.129 46.656 5.222 1.00 32.41 307 TYR A C 1
ATOM 2342 O O . TYR A 1 308 ? 31.050 45.680 4.474 1.00 33.00 307 TYR A O 1
ATOM 2344 N N . SER A 1 309 ? 30.540 47.828 4.971 1.00 33.00 308 SER A N 1
ATOM 2345 C CA . SER A 1 309 ? 29.767 48.095 3.761 1.00 32.64 308 SER A CA 1
ATOM 2346 C C . SER A 1 309 ? 30.536 47.649 2.533 1.00 33.22 308 SER A C 1
ATOM 2347 O O . SER A 1 309 ? 29.995 46.951 1.687 1.00 33.06 308 SER A O 1
ATOM 2350 N N . ASP A 1 310 ? 31.798 48.077 2.442 1.00 34.04 309 ASP A N 1
ATOM 2351 C CA . ASP A 1 310 ? 32.683 47.741 1.310 1.00 34.42 309 ASP A CA 1
ATOM 2352 C C . ASP A 1 310 ? 32.844 46.230 1.155 1.00 34.81 309 ASP A C 1
ATOM 2353 O O . ASP A 1 310 ? 32.758 45.691 0.047 1.00 34.39 309 ASP A O 1
ATOM 2354 N N . ARG A 1 311 ? 33.068 45.567 2.287 1.00 35.51 310 ARG A N 1
ATOM 2355 C CA . ARG A 1 311 ? 33.219 44.129 2.343 1.00 35.86 310 ARG A CA 1
ATOM 2356 C C . ARG A 1 311 ? 31.924 43.475 1.893 1.00 36.49 310 ARG A C 1
ATOM 2357 O O . ARG A 1 311 ? 31.934 42.656 0.965 1.00 37.22 310 ARG A O 1
ATOM 2358 N N . GLN A 1 312 ? 30.808 43.880 2.498 1.00 36.47 311 GLN A N 1
ATOM 2359 C CA . GLN A 1 312 ? 29.505 43.263 2.201 1.00 36.89 311 GLN A CA 1
ATOM 2360 C C . GLN A 1 312 ? 28.787 43.810 0.952 1.00 37.40 311 GLN A C 1
ATOM 2361 O O . GLN A 1 312 ? 27.562 43.685 0.853 1.00 37.27 311 GLN A O 1
ATOM 2367 N N . GLN A 1 313 ? 29.531 44.409 0.012 1.00 38.10 312 GLN A N 1
ATOM 2368 C CA . GLN A 1 313 ? 28.959 44.928 -1.252 1.00 38.52 312 GLN A CA 1
ATOM 2369 C C . GLN A 1 313 ? 27.695 45.774 -1.018 1.00 38.78 312 GLN A C 1
ATOM 2370 O O . GLN A 1 313 ? 26.785 45.808 -1.859 1.00 38.18 312 GLN A O 1
ATOM 2376 N N . LEU A 1 314 ? 27.666 46.463 0.125 1.00 39.19 313 LEU A N 1
ATOM 2377 C CA . LEU A 1 314 ? 26.489 47.221 0.573 1.00 39.32 313 LEU A CA 1
ATOM 2378 C C . LEU A 1 314 ? 26.142 48.476 -0.209 1.00 39.45 313 LEU A C 1
ATOM 2379 O O . LEU A 1 314 ? 26.683 49.566 0.053 1.00 39.15 313 LEU A O 1
ATOM 2384 N N . THR A 1 315 ? 25.239 48.280 -1.178 1.00 39.39 314 THR A N 1
ATOM 2385 C CA . THR A 1 315 ? 24.591 49.364 -1.913 1.00 38.92 314 THR A CA 1
ATOM 2386 C C . THR A 1 315 ? 25.517 50.565 -2.157 1.00 38.37 314 THR A C 1
ATOM 2387 O O . THR A 1 315 ? 26.717 50.381 -2.412 1.00 38.48 314 THR A O 1
ATOM 2391 N N . GLU A 1 316 ? 24.941 51.770 -2.160 1.00 37.06 315 GLU A N 1
ATOM 2392 C CA . GLU A 1 316 ? 25.720 52.993 -2.172 1.00 36.13 315 GLU A CA 1
ATOM 2393 C C . GLU A 1 316 ? 25.784 53.480 -0.714 1.00 35.13 315 GLU A C 1
ATOM 2394 O O . GLU A 1 316 ? 26.048 54.654 -0.466 1.00 34.83 315 GLU A O 1
ATOM 2400 N N . ARG A 1 317 ? 25.496 52.581 0.237 1.00 33.47 316 ARG A N 1
ATOM 2401 C CA . ARG A 1 317 ? 25.657 52.867 1.655 1.00 32.55 316 ARG A CA 1
ATOM 2402 C C . ARG A 1 317 ? 27.138 53.212 1.873 1.00 31.63 316 ARG A C 1
ATOM 2403 O O . ARG A 1 317 ? 27.467 54.167 2.571 1.00 30.92 316 ARG A O 1
ATOM 2411 N N . LYS A 1 318 ? 28.024 52.442 1.241 1.00 30.93 317 LYS A N 1
ATOM 2412 C CA . LYS A 1 318 ? 29.444 52.733 1.278 1.00 30.31 317 LYS A CA 1
ATOM 2413 C C . LYS A 1 318 ? 29.615 54.169 0.784 1.00 30.35 317 LYS A C 1
ATOM 2414 O O . LYS A 1 318 ? 30.239 54.994 1.456 1.00 30.63 317 LYS A O 1
ATOM 2416 N N . GLN A 1 319 ? 29.034 54.462 -0.383 1.00 29.99 318 GLN A N 1
ATOM 2417 C CA . GLN A 1 319 ? 29.086 55.802 -0.976 1.00 29.52 318 GLN A CA 1
ATOM 2418 C C . GLN A 1 319 ? 28.495 56.871 -0.045 1.00 29.58 318 GLN A C 1
ATOM 2419 O O . GLN A 1 319 ? 29.063 57.970 0.062 1.00 29.67 318 GLN A O 1
ATOM 2429 N N . LEU A 1 321 ? 28.141 56.667 3.339 1.00 25.90 320 LEU A N 1
ATOM 2430 C CA . LEU A 1 321 ? 29.144 56.778 4.398 1.00 24.93 320 LEU A CA 1
ATOM 2431 C C . LEU A 1 321 ? 30.372 57.559 3.935 1.00 24.50 320 LEU A C 1
ATOM 2432 O O . LEU A 1 321 ? 30.861 58.431 4.654 1.00 24.60 320 LEU A O 1
ATOM 2437 N N . GLU A 1 322 ? 30.888 57.232 2.754 1.00 25.10 321 GLU A N 1
ATOM 2438 C CA . GLU A 1 322 ? 32.023 57.988 2.174 1.00 26.08 321 GLU A CA 1
ATOM 2439 C C . GLU A 1 322 ? 31.624 59.459 1.978 1.00 25.99 321 GLU A C 1
ATOM 2440 O O . GLU A 1 322 ? 32.462 60.357 2.124 1.00 25.94 321 GLU A O 1
ATOM 2442 N N . GLY A 1 323 ? 30.345 59.688 1.650 1.00 26.56 322 GLY A N 1
ATOM 2443 C CA . GLY A 1 323 ? 29.792 61.039 1.488 1.00 26.75 322 GLY A CA 1
ATOM 2444 C C . GLY A 1 323 ? 29.837 61.725 2.829 1.00 26.83 322 GLY A C 1
ATOM 2445 O O . GLY A 1 323 ? 30.289 62.859 2.951 1.00 26.32 322 GLY A O 1
ATOM 2446 N N . LEU A 1 324 ? 29.356 61.015 3.840 1.00 28.17 323 LEU A N 1
ATOM 2447 C CA . LEU A 1 324 ? 29.457 61.456 5.221 1.00 28.83 323 LEU A CA 1
ATOM 2448 C C . LEU A 1 324 ? 30.911 61.740 5.552 1.00 29.49 323 LEU A C 1
ATOM 2449 O O . LEU A 1 324 ? 31.233 62.809 6.077 1.00 29.94 323 LEU A O 1
ATOM 2454 N N . ARG A 1 325 ? 31.783 60.787 5.233 1.00 30.63 324 ARG A N 1
ATOM 2455 C CA . ARG A 1 325 ? 33.222 60.910 5.508 1.00 31.23 324 ARG A CA 1
ATOM 2456 C C . ARG A 1 325 ? 33.771 62.254 5.012 1.00 31.27 324 ARG A C 1
ATOM 2457 O O . ARG A 1 325 ? 34.445 62.945 5.772 1.00 32.40 324 ARG A O 1
ATOM 2459 N N . GLN A 1 326 ? 33.452 62.621 3.765 1.00 30.36 325 GLN A N 1
ATOM 2460 C CA . GLN A 1 326 ? 33.897 63.891 3.143 1.00 30.13 325 GLN A CA 1
ATOM 2461 C C . GLN A 1 326 ? 33.315 65.155 3.803 1.00 30.07 325 GLN A C 1
ATOM 2462 O O . GLN A 1 326 ? 34.046 66.095 4.122 1.00 30.12 325 GLN A O 1
ATOM 2464 N N . HIS A 1 327 ? 32.002 65.171 4.004 1.00 29.36 326 HIS A N 1
ATOM 2465 C CA . HIS A 1 327 ? 31.318 66.282 4.664 1.00 28.22 326 HIS A CA 1
ATOM 2466 C C . HIS A 1 327 ? 32.014 66.724 5.964 1.00 28.16 326 HIS A C 1
ATOM 2467 O O . HIS A 1 327 ? 32.187 67.920 6.216 1.00 27.63 326 HIS A O 1
ATOM 2474 N N . PHE A 1 328 ? 32.413 65.762 6.796 1.00 28.33 327 PHE A N 1
ATOM 2475 C CA . PHE A 1 328 ? 33.070 66.095 8.063 1.00 27.80 327 PHE A CA 1
ATOM 2476 C C . PHE A 1 328 ? 34.597 66.305 7.958 1.00 29.12 327 PHE A C 1
ATOM 2477 O O . PHE A 1 328 ? 35.267 66.417 8.984 1.00 30.18 327 PHE A O 1
ATOM 2485 N N . ALA A 1 329 ? 35.130 66.364 6.733 1.00 30.32 328 ALA A N 1
ATOM 2486 C CA . ALA A 1 329 ? 36.555 66.627 6.477 1.00 31.13 328 ALA A CA 1
ATOM 2487 C C . ALA A 1 329 ? 36.728 68.054 5.969 1.00 31.46 328 ALA A C 1
ATOM 2488 O O . ALA A 1 329 ? 36.189 69.000 6.550 1.00 33.05 328 ALA A O 1
ATOM 2490 N N . GLU B 1 11 ? 46.670 41.739 39.134 1.00 37.25 10 GLU B N 1
ATOM 2491 C CA . GLU B 1 11 ? 47.943 41.020 39.489 1.00 37.77 10 GLU B CA 1
ATOM 2492 C C . GLU B 1 11 ? 47.863 39.511 39.244 1.00 37.98 10 GLU B C 1
ATOM 2493 O O . GLU B 1 11 ? 47.273 38.781 40.033 1.00 38.32 10 GLU B O 1
ATOM 2495 N N . TYR B 1 12 ? 48.499 39.035 38.178 1.00 37.69 11 TYR B N 1
ATOM 2496 C CA . TYR B 1 12 ? 48.462 37.614 37.853 1.00 38.09 11 TYR B CA 1
ATOM 2497 C C . TYR B 1 12 ? 49.859 36.958 37.708 1.00 36.39 11 TYR B C 1
ATOM 2498 O O . TYR B 1 12 ? 50.892 37.634 37.738 1.00 35.36 11 TYR B O 1
ATOM 2507 N N . GLN B 1 13 ? 49.844 35.628 37.607 1.00 33.91 12 GLN B N 1
ATOM 2508 C CA . GLN B 1 13 ? 51.006 34.796 37.309 1.00 32.59 12 GLN B CA 1
ATOM 2509 C C . GLN B 1 13 ? 50.786 34.318 35.875 1.00 31.97 12 GLN B C 1
ATOM 2510 O O . GLN B 1 13 ? 49.643 34.006 35.448 1.00 29.98 12 GLN B O 1
ATOM 2516 N N . SER B 1 14 ? 51.865 34.278 35.116 1.00 30.83 13 SER B N 1
ATOM 2517 C CA . SER B 1 14 ? 51.811 33.824 33.744 1.00 31.10 13 SER B CA 1
ATOM 2518 C C . SER B 1 14 ? 52.439 32.428 33.708 1.00 30.75 13 SER B C 1
ATOM 2519 O O . SER B 1 14 ? 53.647 32.262 33.993 1.00 30.72 13 SER B O 1
ATOM 2522 N N . LYS B 1 15 ? 51.642 31.421 33.360 1.00 29.23 14 LYS B N 1
ATOM 2523 C CA . LYS B 1 15 ? 52.144 30.042 33.408 1.00 30.03 14 LYS B CA 1
ATOM 2524 C C . LYS B 1 15 ? 52.009 29.223 32.132 1.00 29.49 14 LYS B C 1
ATOM 2525 O O . LYS B 1 15 ? 51.251 29.564 31.232 1.00 27.94 14 LYS B O 1
ATOM 2531 N N . ARG B 1 16 ? 52.780 28.139 32.097 1.00 30.13 15 ARG B N 1
ATOM 2532 C CA . ARG B 1 16 ? 52.872 27.204 30.987 1.00 30.85 15 ARG B CA 1
ATOM 2533 C C . ARG B 1 16 ? 52.794 25.781 31.483 1.00 29.47 15 ARG B C 1
ATOM 2534 O O . ARG B 1 16 ? 53.341 25.439 32.546 1.00 28.09 15 ARG B O 1
ATOM 2542 N N . LEU B 1 17 ? 52.171 24.950 30.660 1.00 27.46 16 LEU B N 1
ATOM 2543 C CA . LEU B 1 17 ? 51.967 23.551 30.953 1.00 27.11 16 LEU B CA 1
ATOM 2544 C C . LEU B 1 17 ? 52.167 22.792 29.658 1.00 26.35 16 LEU B C 1
ATOM 2545 O O . LEU B 1 17 ? 51.609 23.140 28.627 1.00 26.58 16 LEU B O 1
ATOM 2550 N N . GLU B 1 18 ? 53.001 21.775 29.680 1.00 27.10 17 GLU B N 1
ATOM 2551 C CA . GLU B 1 18 ? 53.194 20.967 28.481 1.00 27.54 17 GLU B CA 1
ATOM 2552 C C . GLU B 1 18 ? 52.069 19.940 28.454 1.00 26.43 17 GLU B C 1
ATOM 2553 O O . GLU B 1 18 ? 51.968 19.099 29.343 1.00 27.73 17 GLU B O 1
ATOM 2559 N N . SER B 1 19 ? 51.179 20.041 27.476 1.00 24.83 18 SER B N 1
ATOM 2560 C CA . SER B 1 19 ? 50.103 19.080 27.368 1.00 22.75 18 SER B CA 1
ATOM 2561 C C . SER B 1 19 ? 50.569 17.846 26.583 1.00 22.17 18 SER B C 1
ATOM 2562 O O . SER B 1 19 ? 50.883 17.914 25.398 1.00 20.48 18 SER B O 1
ATOM 2565 N N . ARG B 1 20 ? 50.619 16.714 27.265 1.00 22.05 19 ARG B N 1
ATOM 2566 C CA . ARG B 1 20 ? 50.906 15.439 26.617 1.00 22.17 19 ARG B CA 1
ATOM 2567 C C . ARG B 1 20 ? 49.674 15.032 25.774 1.00 20.86 19 ARG B C 1
ATOM 2568 O O . ARG B 1 20 ? 49.828 14.461 24.711 1.00 20.53 19 ARG B O 1
ATOM 2576 N N . LEU B 1 21 ? 48.465 15.349 26.240 1.00 21.28 20 LEU B N 1
ATOM 2577 C CA . LEU B 1 21 ? 47.205 15.033 25.504 1.00 21.56 20 LEU B CA 1
ATOM 2578 C C . LEU B 1 21 ? 47.073 15.836 24.178 1.00 22.80 20 LEU B C 1
ATOM 2579 O O . LEU B 1 21 ? 46.780 15.283 23.098 1.00 23.54 20 LEU B O 1
ATOM 2584 N N . LEU B 1 22 ? 47.257 17.145 24.267 1.00 21.75 21 LEU B N 1
ATOM 2585 C CA . LEU B 1 22 ? 47.112 18.007 23.104 1.00 22.03 21 LEU B CA 1
ATOM 2586 C C . LEU B 1 22 ? 48.413 18.145 22.307 1.00 21.67 21 LEU B C 1
ATOM 2587 O O . LEU B 1 22 ? 48.404 18.729 21.238 1.00 22.76 21 LEU B O 1
ATOM 2592 N N . LYS B 1 23 ? 49.508 17.613 22.833 1.00 21.64 22 LYS B N 1
ATOM 2593 C CA . LYS B 1 23 ? 50.797 17.604 22.148 1.00 23.02 22 LYS B CA 1
ATOM 2594 C C . LYS B 1 23 ? 51.337 19.018 21.866 1.00 23.85 22 LYS B C 1
ATOM 2595 O O . LYS B 1 23 ? 51.783 19.323 20.757 1.00 21.97 22 LYS B O 1
ATOM 2601 N N . GLU B 1 24 ? 51.286 19.886 22.871 1.00 22.61 23 GLU B N 1
ATOM 2602 C CA . GLU B 1 24 ? 51.779 21.251 22.693 1.00 22.71 23 GLU B CA 1
ATOM 2603 C C . GLU B 1 24 ? 51.852 21.952 24.012 1.00 22.44 23 GLU B C 1
ATOM 2604 O O . GLU B 1 24 ? 51.277 21.506 24.994 1.00 21.12 23 GLU B O 1
ATOM 2610 N N . THR B 1 25 ? 52.557 23.074 24.014 1.00 22.75 24 THR B N 1
ATOM 2611 C CA . THR B 1 25 ? 52.623 23.899 25.200 1.00 23.03 24 THR B CA 1
ATOM 2612 C C . THR B 1 25 ? 51.360 24.689 25.333 1.00 23.04 24 THR B C 1
ATOM 2613 O O . THR B 1 25 ? 50.855 25.284 24.375 1.00 23.07 24 THR B O 1
ATOM 2617 N N . ARG B 1 26 ? 50.869 24.713 26.554 1.00 23.68 25 ARG B N 1
ATOM 2618 C CA . ARG B 1 26 ? 49.704 25.446 26.902 1.00 24.31 25 ARG B CA 1
ATOM 2619 C C . ARG B 1 26 ? 50.009 26.538 27.916 1.00 26.11 25 ARG B C 1
ATOM 2620 O O . ARG B 1 26 ? 50.601 26.287 28.960 1.00 28.60 25 ARG B O 1
ATOM 2628 N N . GLU B 1 27 ? 49.603 27.755 27.593 1.00 26.02 26 GLU B N 1
ATOM 2629 C CA . GLU B 1 27 ? 49.769 28.889 28.493 1.00 26.34 26 GLU B CA 1
ATOM 2630 C C . GLU B 1 27 ? 48.478 29.284 29.150 1.00 23.42 26 GLU B C 1
ATOM 2631 O O . GLU B 1 27 ? 47.403 29.149 28.567 1.00 21.97 26 GLU B O 1
ATOM 2637 N N . TYR B 1 28 ? 48.597 29.764 30.378 1.00 22.98 27 TYR B N 1
ATOM 2638 C CA . TYR B 1 28 ? 47.457 30.264 31.139 1.00 22.71 27 TYR B CA 1
ATOM 2639 C C . TYR B 1 28 ? 47.918 31.297 32.161 1.00 23.30 27 TYR B C 1
ATOM 2640 O O . TYR B 1 28 ? 49.125 31.455 32.414 1.00 19.92 27 TYR B O 1
ATOM 2649 N N . VAL B 1 29 ? 46.927 32.008 32.707 1.00 23.82 28 VAL B N 1
ATOM 2650 C CA . VAL B 1 29 ? 47.120 33.076 33.680 1.00 24.01 28 VAL B CA 1
ATOM 2651 C C . VAL B 1 29 ? 46.276 32.812 34.913 1.00 24.95 28 VAL B C 1
ATOM 2652 O O . VAL B 1 29 ? 45.114 32.378 34.800 1.00 25.77 28 VAL B O 1
ATOM 2656 N N . ILE B 1 30 ? 46.880 33.040 36.077 1.00 24.49 29 ILE B N 1
ATOM 2657 C CA . ILE B 1 30 ? 46.210 32.854 37.351 1.00 25.37 29 ILE B CA 1
ATOM 2658 C C . ILE B 1 30 ? 46.141 34.177 38.096 1.00 25.32 29 ILE B C 1
ATOM 2659 O O . ILE B 1 30 ? 47.177 34.826 38.286 1.00 22.40 29 ILE B O 1
ATOM 2664 N N . ALA B 1 31 ? 44.930 34.560 38.522 1.00 25.11 30 ALA B N 1
ATOM 2665 C CA . ALA B 1 31 ? 44.749 35.702 39.421 1.00 24.71 30 ALA B CA 1
ATOM 2666 C C . ALA B 1 31 ? 44.316 35.152 40.793 1.00 24.82 30 ALA B C 1
ATOM 2667 O O . ALA B 1 31 ? 43.244 34.531 40.911 1.00 24.74 30 ALA B O 1
ATOM 2669 N N . LEU B 1 32 ? 45.147 35.382 41.820 1.00 22.71 31 LEU B N 1
ATOM 2670 C CA . LEU B 1 32 ? 44.837 34.956 43.172 1.00 22.02 31 LEU B CA 1
ATOM 2671 C C . LEU B 1 32 ? 44.012 36.056 43.870 1.00 21.99 31 LEU B C 1
ATOM 2672 O O . LEU B 1 32 ? 44.276 37.243 43.666 1.00 21.21 31 LEU B O 1
ATOM 2677 N N . PRO B 1 33 ? 43.045 35.662 44.730 1.00 21.99 32 PRO B N 1
ATOM 2678 C CA . PRO B 1 33 ? 42.199 36.659 45.432 1.00 22.29 32 PRO B CA 1
ATOM 2679 C C . PRO B 1 33 ? 42.994 37.423 46.462 1.00 22.71 32 PRO B C 1
ATOM 2680 O O . PRO B 1 33 ? 43.938 36.872 47.033 1.00 22.41 32 PRO B O 1
ATOM 2684 N N . GLU B 1 34 ? 42.641 38.677 46.704 1.00 23.56 33 GLU B N 1
ATOM 2685 C CA . GLU B 1 34 ? 43.369 39.429 47.708 1.00 24.62 33 GLU B CA 1
ATOM 2686 C C . GLU B 1 34 ? 43.185 38.693 49.052 1.00 23.03 33 GLU B C 1
ATOM 2687 O O . GLU B 1 34 ? 42.128 38.097 49.293 1.00 22.27 33 GLU B O 1
ATOM 2693 N N . GLY B 1 35 ? 44.231 38.697 49.888 1.00 22.73 34 GLY B N 1
ATOM 2694 C CA . GLY B 1 35 ? 44.250 37.990 51.177 1.00 21.29 34 GLY B CA 1
ATOM 2695 C C . GLY B 1 35 ? 44.664 36.524 51.065 1.00 21.58 34 GLY B C 1
ATOM 2696 O O . GLY B 1 35 ? 44.823 35.841 52.095 1.00 21.39 34 GLY B O 1
ATOM 2697 N N . TYR B 1 36 ? 44.876 36.042 49.835 1.00 20.41 35 TYR B N 1
ATOM 2698 C CA . TYR B 1 36 ? 45.221 34.627 49.581 1.00 21.37 35 TYR B CA 1
ATOM 2699 C C . TYR B 1 36 ? 46.344 34.110 50.475 1.00 21.20 35 TYR B C 1
ATOM 2700 O O . TYR B 1 36 ? 46.186 33.122 51.183 1.00 21.50 35 TYR B O 1
ATOM 2709 N N . ALA B 1 37 ? 47.460 34.817 50.470 1.00 20.05 36 ALA B N 1
ATOM 2710 C CA . ALA B 1 37 ? 48.620 34.427 51.238 1.00 20.24 36 ALA B CA 1
ATOM 2711 C C . ALA B 1 37 ? 48.476 34.509 52.751 1.00 20.06 36 ALA B C 1
ATOM 2712 O O . ALA B 1 37 ? 49.352 34.045 53.432 1.00 20.45 36 ALA B O 1
ATOM 2714 N N . GLN B 1 38 ? 47.395 35.089 53.267 1.00 20.55 37 GLN B N 1
ATOM 2715 C CA . GLN B 1 38 ? 47.245 35.351 54.694 1.00 20.64 37 GLN B CA 1
ATOM 2716 C C . GLN B 1 38 ? 46.520 34.296 55.537 1.00 20.55 37 GLN B C 1
ATOM 2717 O O . GLN B 1 38 ? 46.292 34.506 56.727 1.00 20.09 37 GLN B O 1
ATOM 2723 N N . SER B 1 39 ? 46.164 33.168 54.929 1.00 21.07 38 SER B N 1
ATOM 2724 C CA . SER B 1 39 ? 45.452 32.087 55.633 1.00 20.68 38 SER B CA 1
ATOM 2725 C C . SER B 1 39 ? 45.494 30.786 54.833 1.00 20.07 38 SER B C 1
ATOM 2726 O O . SER B 1 39 ? 46.174 30.699 53.799 1.00 18.42 38 SER B O 1
ATOM 2729 N N . LEU B 1 40 ? 44.792 29.771 55.344 1.00 20.91 39 LEU B N 1
ATOM 2730 C CA . LEU B 1 40 ? 44.680 28.473 54.672 1.00 21.63 39 LEU B CA 1
ATOM 2731 C C . LEU B 1 40 ? 43.310 28.286 54.048 1.00 21.88 39 LEU B C 1
ATOM 2732 O O . LEU B 1 40 ? 42.941 27.197 53.668 1.00 21.29 39 LEU B O 1
ATOM 2737 N N . GLU B 1 41 ? 42.570 29.376 53.937 1.00 22.35 40 GLU B N 1
ATOM 2738 C CA . GLU B 1 41 ? 41.279 29.374 53.280 1.00 22.54 40 GLU B CA 1
ATOM 2739 C C . GLU B 1 41 ? 41.391 28.805 51.868 1.00 22.33 40 GLU B C 1
ATOM 2740 O O . GLU B 1 41 ? 42.281 29.177 51.102 1.00 24.22 40 GLU B O 1
ATOM 2746 N N . ALA B 1 42 ? 40.500 27.892 51.510 1.00 22.03 41 ALA B N 1
ATOM 2747 C CA . ALA B 1 42 ? 40.513 27.351 50.171 1.00 22.07 41 ALA B CA 1
ATOM 2748 C C . ALA B 1 42 ? 39.444 28.120 49.419 1.00 22.40 41 ALA B C 1
ATOM 2749 O O . ALA B 1 42 ? 38.442 28.527 50.017 1.00 23.34 41 ALA B O 1
ATOM 2751 N N . TYR B 1 43 ? 39.654 28.326 48.118 1.00 21.54 42 TYR B N 1
ATOM 2752 C CA . TYR B 1 43 ? 38.730 29.094 47.289 1.00 21.38 42 TYR B CA 1
ATOM 2753 C C . TYR B 1 43 ? 38.187 28.367 46.057 1.00 21.24 42 TYR B C 1
ATOM 2754 O O . TYR B 1 43 ? 38.811 27.421 45.555 1.00 21.07 42 TYR B O 1
ATOM 2763 N N . PRO B 1 44 ? 37.055 28.845 45.524 1.00 21.57 43 PRO B N 1
ATOM 2764 C CA . PRO B 1 44 ? 36.556 28.308 44.259 1.00 22.24 43 PRO B CA 1
ATOM 2765 C C . PRO B 1 44 ? 37.419 28.819 43.098 1.00 22.29 43 PRO B C 1
ATOM 2766 O O . PRO B 1 44 ? 38.202 29.754 43.260 1.00 23.51 43 PRO B O 1
ATOM 2770 N N . VAL B 1 45 ? 37.310 28.175 41.955 1.00 22.01 44 VAL B N 1
ATOM 2771 C CA . VAL B 1 45 ? 38.107 28.530 40.828 1.00 22.11 44 VAL B CA 1
ATOM 2772 C C . VAL B 1 45 ? 37.170 28.862 39.660 1.00 22.24 44 VAL B C 1
ATOM 2773 O O . VAL B 1 45 ? 36.306 28.078 39.340 1.00 21.31 44 VAL B O 1
ATOM 2777 N N . VAL B 1 46 ? 37.331 30.050 39.077 1.00 23.25 45 VAL B N 1
ATOM 2778 C CA . VAL B 1 46 ? 36.559 30.438 37.905 1.00 22.34 45 VAL B CA 1
ATOM 2779 C C . VAL B 1 46 ? 37.510 30.338 36.726 1.00 24.01 45 VAL B C 1
ATOM 2780 O O . VAL B 1 46 ? 38.483 31.120 36.609 1.00 22.82 45 VAL B O 1
ATOM 2784 N N . TYR B 1 47 ? 37.282 29.309 35.907 1.00 23.99 46 TYR B N 1
ATOM 2785 C CA . TYR B 1 47 ? 38.017 29.130 34.652 1.00 24.04 46 TYR B CA 1
ATOM 2786 C C . TYR B 1 47 ? 37.401 29.947 33.529 1.00 24.38 46 TYR B C 1
ATOM 2787 O O . TYR B 1 47 ? 36.199 29.797 33.189 1.00 25.21 46 TYR B O 1
ATOM 2796 N N . LEU B 1 48 ? 38.223 30.805 32.943 1.00 24.27 47 LEU B N 1
ATOM 2797 C CA . LEU B 1 48 ? 37.811 31.701 31.862 1.00 25.63 47 LEU B CA 1
ATOM 2798 C C . LEU B 1 48 ? 38.393 31.258 30.497 1.00 25.47 47 LEU B C 1
ATOM 2799 O O . LEU B 1 48 ? 39.607 31.200 30.329 1.00 22.98 47 LEU B O 1
ATOM 2804 N N . LEU B 1 49 ? 37.529 31.002 29.522 1.00 25.00 48 LEU B N 1
ATOM 2805 C CA . LEU B 1 49 ? 38.002 30.647 28.187 1.00 25.60 48 LEU B CA 1
ATOM 2806 C C . LEU B 1 49 ? 38.327 31.961 27.445 1.00 26.72 48 LEU B C 1
ATOM 2807 O O . LEU B 1 49 ? 38.023 33.062 27.951 1.00 26.17 48 LEU B O 1
ATOM 2812 N N . ASP B 1 50 ? 39.001 31.849 26.291 1.00 27.16 49 ASP B N 1
ATOM 2813 C CA . ASP B 1 50 ? 39.429 33.032 25.496 1.00 26.96 49 ASP B CA 1
ATOM 2814 C C . ASP B 1 50 ? 40.212 33.994 26.366 1.00 27.99 49 ASP B C 1
ATOM 2815 O O . ASP B 1 50 ? 40.028 35.210 26.275 1.00 27.65 49 ASP B O 1
ATOM 2820 N N . GLY B 1 51 ? 41.114 33.433 27.180 1.00 28.64 50 GLY B N 1
ATOM 2821 C CA . GLY B 1 51 ? 41.934 34.185 28.096 1.00 29.00 50 GLY B CA 1
ATOM 2822 C C . GLY B 1 51 ? 42.588 35.381 27.444 1.00 30.40 50 GLY B C 1
ATOM 2823 O O . GLY B 1 51 ? 42.473 36.498 27.958 1.00 29.68 50 GLY B O 1
ATOM 2824 N N . GLU B 1 52 ? 43.222 35.150 26.289 1.00 31.05 51 GLU B N 1
ATOM 2825 C CA . GLU B 1 52 ? 43.943 36.211 25.551 1.00 32.69 51 GLU B CA 1
ATOM 2826 C C . GLU B 1 52 ? 43.096 37.467 25.294 1.00 32.75 51 GLU B C 1
ATOM 2827 O O . GLU B 1 52 ? 43.570 38.578 25.463 1.00 34.85 51 GLU B O 1
ATOM 2833 N N . ASP B 1 53 ? 41.836 37.259 24.925 1.00 32.68 52 ASP B N 1
ATOM 2834 C CA . ASP B 1 53 ? 40.871 38.305 24.630 1.00 31.79 52 ASP B CA 1
ATOM 2835 C C . ASP B 1 53 ? 40.074 38.813 25.847 1.00 30.88 52 ASP B C 1
ATOM 2836 O O . ASP B 1 53 ? 39.898 40.009 26.003 1.00 29.02 52 ASP B O 1
ATOM 2841 N N . GLN B 1 54 ? 39.591 37.885 26.676 1.00 28.38 53 GLN B N 1
ATOM 2842 C CA . GLN B 1 54 ? 38.623 38.171 27.769 1.00 28.69 53 GLN B CA 1
ATOM 2843 C C . GLN B 1 54 ? 39.119 38.275 29.225 1.00 28.52 53 GLN B C 1
ATOM 2844 O O . GLN B 1 54 ? 38.380 38.731 30.077 1.00 27.86 53 GLN B O 1
ATOM 2850 N N . PHE B 1 55 ? 40.356 37.890 29.515 1.00 28.04 54 PHE B N 1
ATOM 2851 C CA . PHE B 1 55 ? 40.801 37.845 30.894 1.00 28.84 54 PHE B CA 1
ATOM 2852 C C . PHE B 1 55 ? 40.871 39.201 31.571 1.00 28.22 54 PHE B C 1
ATOM 2853 O O . PHE B 1 55 ? 40.465 39.324 32.715 1.00 29.14 54 PHE B O 1
ATOM 2861 N N . ASP B 1 56 ? 41.391 40.211 30.894 1.00 28.52 55 ASP B N 1
ATOM 2862 C CA . ASP B 1 56 ? 41.569 41.509 31.542 1.00 29.06 55 ASP B CA 1
ATOM 2863 C C . ASP B 1 56 ? 40.275 42.148 32.095 1.00 27.89 55 ASP B C 1
ATOM 2864 O O . ASP B 1 56 ? 40.207 42.495 33.286 1.00 28.40 55 ASP B O 1
ATOM 2869 N N . HIS B 1 57 ? 39.247 42.274 31.258 1.00 25.89 56 HIS B N 1
ATOM 2870 C CA . HIS B 1 57 ? 38.000 42.909 31.680 1.00 23.72 56 HIS B CA 1
ATOM 2871 C C . HIS B 1 57 ? 37.210 42.000 32.643 1.00 23.86 56 HIS B C 1
ATOM 2872 O O . HIS B 1 57 ? 36.634 42.476 33.651 1.00 23.75 56 HIS B O 1
ATOM 2887 N N . ALA B 1 59 ? 38.532 39.416 34.615 1.00 22.27 58 ALA B N 1
ATOM 2888 C CA . ALA B 1 59 ? 39.240 39.361 35.873 1.00 21.98 58 ALA B CA 1
ATOM 2889 C C . ALA B 1 59 ? 39.076 40.639 36.693 1.00 21.69 58 ALA B C 1
ATOM 2890 O O . ALA B 1 59 ? 38.888 40.568 37.910 1.00 22.28 58 ALA B O 1
ATOM 2892 N N . SER B 1 60 ? 39.183 41.811 36.060 1.00 21.56 59 SER B N 1
ATOM 2893 C CA A SER B 1 60 ? 39.045 43.058 36.796 0.50 21.63 59 SER B CA 1
ATOM 2894 C CA B SER B 1 60 ? 39.023 43.077 36.762 0.50 21.30 59 SER B CA 1
ATOM 2895 C C . SER B 1 60 ? 37.634 43.185 37.379 1.00 20.98 59 SER B C 1
ATOM 2896 O O . SER B 1 60 ? 37.463 43.714 38.441 1.00 21.92 59 SER B O 1
ATOM 2901 N N . LEU B 1 61 ? 36.635 42.686 36.697 1.00 20.70 60 LEU B N 1
ATOM 2902 C CA . LEU B 1 61 ? 35.281 42.739 37.219 1.00 21.45 60 LEU B CA 1
ATOM 2903 C C . LEU B 1 61 ? 35.118 41.771 38.383 1.00 21.91 60 LEU B C 1
ATOM 2904 O O . LEU B 1 61 ? 34.581 42.125 39.444 1.00 23.14 60 LEU B O 1
ATOM 2909 N N . LEU B 1 62 ? 35.575 40.537 38.186 1.00 22.13 61 LEU B N 1
ATOM 2910 C CA . LEU B 1 62 ? 35.493 39.521 39.222 1.00 21.87 61 LEU B CA 1
ATOM 2911 C C . LEU B 1 62 ? 36.139 39.987 40.501 1.00 22.75 61 LEU B C 1
ATOM 2912 O O . LEU B 1 62 ? 35.566 39.755 41.573 1.00 21.85 61 LEU B O 1
ATOM 2917 N N . GLN B 1 63 ? 37.310 40.644 40.402 1.00 22.99 62 GLN B N 1
ATOM 2918 C CA . GLN B 1 63 ? 37.988 41.144 41.593 1.00 23.50 62 GLN B CA 1
ATOM 2919 C C . GLN B 1 63 ? 37.266 42.340 42.241 1.00 22.64 62 GLN B C 1
ATOM 2920 O O . GLN B 1 63 ? 37.180 42.419 43.467 1.00 20.03 62 GLN B O 1
ATOM 2926 N N . PHE B 1 64 ? 36.730 43.241 41.421 1.00 21.24 63 PHE B N 1
ATOM 2927 C CA . PHE B 1 64 ? 35.938 44.350 41.925 1.00 20.33 63 PHE B CA 1
ATOM 2928 C C . PHE B 1 64 ? 34.695 43.876 42.706 1.00 19.84 63 PHE B C 1
ATOM 2929 O O . PHE B 1 64 ? 34.322 44.451 43.733 1.00 19.18 63 PHE B O 1
ATOM 2937 N N . LEU B 1 65 ? 34.022 42.876 42.172 1.00 21.22 64 LEU B N 1
ATOM 2938 C CA . LEU B 1 65 ? 32.798 42.358 42.779 1.00 21.49 64 LEU B CA 1
ATOM 2939 C C . LEU B 1 65 ? 33.089 41.673 44.118 1.00 23.62 64 LEU B C 1
ATOM 2940 O O . LEU B 1 65 ? 32.220 41.607 44.945 1.00 23.76 64 LEU B O 1
ATOM 2945 N N . SER B 1 66 ? 34.315 41.192 44.329 1.00 26.79 65 SER B N 1
ATOM 2946 C CA . SER B 1 66 ? 34.655 40.450 45.551 1.00 28.16 65 SER B CA 1
ATOM 2947 C C . SER B 1 66 ? 35.404 41.260 46.587 1.00 29.35 65 SER B C 1
ATOM 2948 O O . SER B 1 66 ? 35.751 40.743 47.651 1.00 30.66 65 SER B O 1
ATOM 2951 N N . GLN B 1 67 ? 35.651 42.531 46.303 1.00 30.02 66 GLN B N 1
ATOM 2952 C CA . GLN B 1 67 ? 36.439 43.360 47.218 1.00 29.66 66 GLN B CA 1
ATOM 2953 C C . GLN B 1 67 ? 35.509 44.210 48.082 1.00 29.27 66 GLN B C 1
ATOM 2954 O O . GLN B 1 67 ? 34.321 44.303 47.806 1.00 29.62 66 GLN B O 1
ATOM 2960 N N . GLY B 1 68 ? 36.059 44.817 49.127 1.00 28.49 67 GLY B N 1
ATOM 2961 C CA . GLY B 1 68 ? 35.290 45.707 49.986 1.00 29.24 67 GLY B CA 1
ATOM 2962 C C . GLY B 1 68 ? 34.719 45.040 51.235 1.00 29.65 67 GLY B C 1
ATOM 2963 O O . GLY B 1 68 ? 35.041 43.884 51.546 1.00 28.81 67 GLY B O 1
ATOM 2964 N N . THR B 1 69 ? 33.887 45.796 51.948 1.00 29.30 68 THR B N 1
ATOM 2965 C CA . THR B 1 69 ? 33.252 45.338 53.175 1.00 30.05 68 THR B CA 1
ATOM 2966 C C . THR B 1 69 ? 31.954 44.568 52.915 1.00 29.90 68 THR B C 1
ATOM 2967 O O . THR B 1 69 ? 31.488 43.818 53.786 1.00 29.50 68 THR B O 1
ATOM 2979 N N . PRO B 1 71 ? 31.220 42.453 49.930 1.00 27.50 70 PRO B N 1
ATOM 2980 C CA . PRO B 1 71 ? 31.477 41.823 48.665 1.00 27.68 70 PRO B CA 1
ATOM 2981 C C . PRO B 1 71 ? 30.201 41.214 48.078 1.00 27.44 70 PRO B C 1
ATOM 2982 O O . PRO B 1 71 ? 29.364 40.671 48.798 1.00 26.32 70 PRO B O 1
ATOM 2986 N N . GLN B 1 72 ? 30.092 41.284 46.756 1.00 27.15 71 GLN B N 1
ATOM 2987 C CA . GLN B 1 72 ? 28.898 40.851 46.044 1.00 25.78 71 GLN B CA 1
ATOM 2988 C C . GLN B 1 72 ? 29.038 39.414 45.593 1.00 24.62 71 GLN B C 1
ATOM 2989 O O . GLN B 1 72 ? 28.057 38.758 45.285 1.00 24.20 71 GLN B O 1
ATOM 2995 N N . ILE B 1 73 ? 30.278 38.952 45.505 1.00 24.92 72 ILE B N 1
ATOM 2996 C CA . ILE B 1 73 ? 30.536 37.555 45.223 1.00 23.84 72 ILE B CA 1
ATOM 2997 C C . ILE B 1 73 ? 31.689 37.214 46.150 1.00 23.83 72 ILE B C 1
ATOM 2998 O O . ILE B 1 73 ? 32.298 38.112 46.708 1.00 22.92 72 ILE B O 1
ATOM 3003 N N . PRO B 1 74 ? 31.922 35.920 46.404 1.00 23.90 73 PRO B N 1
ATOM 3004 C CA . PRO B 1 74 ? 33.078 35.542 47.233 1.00 23.90 73 PRO B CA 1
ATOM 3005 C C . PRO B 1 74 ? 34.426 35.708 46.523 1.00 23.38 73 PRO B C 1
ATOM 3006 O O . PRO B 1 74 ? 34.481 35.920 45.346 1.00 25.21 73 PRO B O 1
ATOM 3010 N N . LYS B 1 75 ? 35.497 35.609 47.280 1.00 23.45 74 LYS B N 1
ATOM 3011 C CA . LYS B 1 75 ? 36.836 35.597 46.767 1.00 23.04 74 LYS B CA 1
ATOM 3012 C C . LYS B 1 75 ? 37.004 34.339 45.923 1.00 21.60 74 LYS B C 1
ATOM 3013 O O . LYS B 1 75 ? 36.549 33.286 46.305 1.00 20.39 74 LYS B O 1
ATOM 3019 N N . VAL B 1 76 ? 37.648 34.465 44.771 1.00 21.06 75 VAL B N 1
ATOM 3020 C CA . VAL B 1 76 ? 37.879 33.322 43.865 1.00 21.16 75 VAL B CA 1
ATOM 3021 C C . VAL B 1 76 ? 39.294 33.327 43.260 1.00 21.21 75 VAL B C 1
ATOM 3022 O O . VAL B 1 76 ? 40.027 34.366 43.251 1.00 19.39 75 VAL B O 1
ATOM 3026 N N . ILE B 1 77 ? 39.711 32.146 42.804 1.00 21.31 76 ILE B N 1
ATOM 3027 C CA . ILE B 1 77 ? 40.981 32.047 42.079 1.00 20.64 76 ILE B CA 1
ATOM 3028 C C . ILE B 1 77 ? 40.500 32.170 40.631 1.00 20.48 76 ILE B C 1
ATOM 3029 O O . ILE B 1 77 ? 39.484 31.602 40.267 1.00 19.93 76 ILE B O 1
ATOM 3034 N N . ILE B 1 78 ? 41.171 32.966 39.823 1.00 22.33 77 ILE B N 1
ATOM 3035 C CA . ILE B 1 78 ? 40.743 33.093 38.425 1.00 23.87 77 ILE B CA 1
ATOM 3036 C C . ILE B 1 78 ? 41.832 32.498 37.548 1.00 24.02 77 ILE B C 1
ATOM 3037 O O . ILE B 1 78 ? 42.997 32.811 37.719 1.00 25.02 77 ILE B O 1
ATOM 3042 N N . VAL B 1 79 ? 41.451 31.600 36.653 1.00 25.23 78 VAL B N 1
ATOM 3043 C CA . VAL B 1 79 ? 42.374 30.989 35.710 1.00 24.52 78 VAL B CA 1
ATOM 3044 C C . VAL B 1 79 ? 41.885 31.367 34.320 1.00 24.98 78 VAL B C 1
ATOM 3045 O O . VAL B 1 79 ? 40.729 31.102 33.976 1.00 24.40 78 VAL B O 1
ATOM 3049 N N . GLY B 1 80 ? 42.739 32.039 33.548 1.00 24.52 79 GLY B N 1
ATOM 3050 C CA . GLY B 1 80 ? 42.421 32.412 32.148 1.00 24.66 79 GLY B CA 1
ATOM 3051 C C . GLY B 1 80 ? 43.171 31.437 31.235 1.00 24.41 79 GLY B C 1
ATOM 3052 O O . GLY B 1 80 ? 44.376 31.329 31.345 1.00 23.82 79 GLY B O 1
ATOM 3053 N N . ILE B 1 81 ? 42.464 30.744 30.340 1.00 25.11 80 ILE B N 1
ATOM 3054 C CA . ILE B 1 81 ? 43.075 29.760 29.437 1.00 25.86 80 ILE B CA 1
ATOM 3055 C C . ILE B 1 81 ? 43.331 30.347 28.029 1.00 26.56 80 ILE B C 1
ATOM 3056 O O . ILE B 1 81 ? 42.405 30.738 27.290 1.00 26.33 80 ILE B O 1
ATOM 3061 N N . HIS B 1 82 ? 44.599 30.406 27.660 1.00 26.16 81 HIS B N 1
ATOM 3062 C CA . HIS B 1 82 ? 45.004 30.971 26.381 1.00 27.04 81 HIS B CA 1
ATOM 3063 C C . HIS B 1 82 ? 44.840 29.990 25.243 1.00 27.39 81 HIS B C 1
ATOM 3064 O O . HIS B 1 82 ? 45.016 28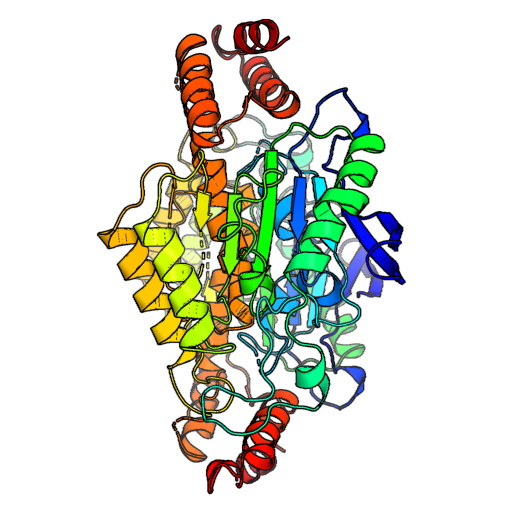.784 25.424 1.00 27.66 81 HIS B O 1
ATOM 3071 N N . ASN B 1 83 ? 44.484 30.517 24.077 1.00 26.64 82 ASN B N 1
ATOM 3072 C CA . ASN B 1 83 ? 44.296 29.697 22.886 1.00 25.99 82 ASN B CA 1
ATOM 3073 C C . ASN B 1 83 ? 45.548 29.440 22.047 1.00 26.25 82 ASN B C 1
ATOM 3074 O O . ASN B 1 83 ? 46.524 30.225 22.027 1.00 25.59 82 ASN B O 1
ATOM 3079 N N . THR B 1 84 ? 45.522 28.280 21.406 1.00 25.49 83 THR B N 1
ATOM 3080 C CA . THR B 1 84 ? 46.495 27.898 20.413 1.00 24.80 83 THR B CA 1
ATOM 3081 C C . THR B 1 84 ? 45.657 27.776 19.131 1.00 25.98 83 THR B C 1
ATOM 3082 O O . THR B 1 84 ? 45.591 28.721 18.365 1.00 27.14 83 THR B O 1
ATOM 3086 N N . ASN B 1 85 ? 44.931 26.662 18.981 1.00 26.10 84 ASN B N 1
ATOM 3087 C CA . ASN B 1 85 ? 44.094 26.375 17.828 1.00 25.71 84 ASN B CA 1
ATOM 3088 C C . ASN B 1 85 ? 42.633 26.357 18.322 1.00 26.21 84 ASN B C 1
ATOM 3089 O O . ASN B 1 85 ? 42.123 25.333 18.740 1.00 26.99 84 ASN B O 1
ATOM 3094 N N . ARG B 1 86 ? 41.975 27.515 18.255 1.00 25.59 85 ARG B N 1
ATOM 3095 C CA . ARG B 1 86 ? 40.668 27.737 18.842 1.00 27.02 85 ARG B CA 1
ATOM 3096 C C . ARG B 1 86 ? 39.570 26.953 18.141 1.00 25.99 85 ARG B C 1
ATOM 3097 O O . ARG B 1 86 ? 38.699 26.405 18.796 1.00 27.39 85 ARG B O 1
ATOM 3113 N N . ARG B 1 88 ? 39.819 24.104 16.730 1.00 24.95 87 ARG B N 1
ATOM 3114 C CA . ARG B 1 88 ? 39.971 22.710 17.119 1.00 23.81 87 ARG B CA 1
ATOM 3115 C C . ARG B 1 88 ? 39.423 22.528 18.522 1.00 24.59 87 ARG B C 1
ATOM 3116 O O . ARG B 1 88 ? 38.548 21.686 18.790 1.00 26.81 87 ARG B O 1
ATOM 3124 N N . ASP B 1 89 ? 39.947 23.323 19.430 1.00 24.38 88 ASP B N 1
ATOM 3125 C CA . ASP B 1 89 ? 39.629 23.160 20.837 1.00 23.64 88 ASP B CA 1
ATOM 3126 C C . ASP B 1 89 ? 38.246 23.583 21.262 1.00 24.02 88 ASP B C 1
ATOM 3127 O O . ASP B 1 89 ? 37.754 23.076 22.271 1.00 22.34 88 ASP B O 1
ATOM 3132 N N . TYR B 1 90 ? 37.622 24.506 20.536 1.00 23.31 89 TYR B N 1
ATOM 3133 C CA . TYR B 1 90 ? 36.322 25.029 20.997 1.00 24.33 89 TYR B CA 1
ATOM 3134 C C . TYR B 1 90 ? 35.090 24.453 20.298 1.00 24.36 89 TYR B C 1
ATOM 3135 O O . TYR B 1 90 ? 33.949 24.799 20.659 1.00 27.20 89 TYR B O 1
ATOM 3144 N N . THR B 1 91 ? 35.288 23.572 19.325 1.00 23.99 90 THR B N 1
ATOM 3145 C CA . THR B 1 91 ? 34.142 22.993 18.617 1.00 24.54 90 THR B CA 1
ATOM 3146 C C . THR B 1 91 ? 33.981 21.521 18.943 1.00 24.41 90 THR B C 1
ATOM 3147 O O . THR B 1 91 ? 34.926 20.753 18.819 1.00 23.50 90 THR B O 1
ATOM 3151 N N . PRO B 1 92 ? 32.752 21.119 19.300 1.00 25.88 91 PRO B N 1
ATOM 3152 C CA . PRO B 1 92 ? 32.561 19.758 19.761 1.00 26.01 91 PRO B CA 1
ATOM 3153 C C . PRO B 1 92 ? 32.372 18.738 18.646 1.00 26.18 91 PRO B C 1
ATOM 3154 O O . PRO B 1 92 ? 32.494 17.535 18.904 1.00 25.83 91 PRO B O 1
ATOM 3158 N N . THR B 1 93 ? 32.079 19.214 17.433 1.00 26.29 92 THR B N 1
ATOM 3159 C CA . THR B 1 93 ? 31.887 18.353 16.266 1.00 24.87 92 THR B CA 1
ATOM 3160 C C . THR B 1 93 ? 32.644 18.901 15.051 1.00 23.44 92 THR B C 1
ATOM 3161 O O . THR B 1 93 ? 33.081 20.061 15.030 1.00 20.50 92 THR B O 1
ATOM 3165 N N . HIS B 1 94 ? 32.808 18.048 14.049 1.00 22.00 93 HIS B N 1
ATOM 3166 C CA . HIS B 1 94 ? 33.547 18.411 12.872 1.00 22.94 93 HIS B CA 1
ATOM 3167 C C . HIS B 1 94 ? 32.668 18.846 11.708 1.00 22.72 93 HIS B C 1
ATOM 3168 O O . HIS B 1 94 ? 31.751 18.130 11.335 1.00 23.93 93 HIS B O 1
ATOM 3175 N N . THR B 1 95 ? 32.927 20.030 11.171 1.00 21.85 94 THR B N 1
ATOM 3176 C CA . THR B 1 95 ? 32.274 20.433 9.942 1.00 21.90 94 THR B CA 1
ATOM 3177 C C . THR B 1 95 ? 33.173 21.403 9.160 1.00 21.82 94 THR B C 1
ATOM 3178 O O . THR B 1 95 ? 34.007 22.106 9.754 1.00 23.14 94 THR B O 1
ATOM 3182 N N . LEU B 1 96 ? 33.042 21.395 7.831 1.00 21.01 95 LEU B N 1
ATOM 3183 C CA . LEU B 1 96 ? 33.781 22.326 6.960 1.00 21.41 95 LEU B CA 1
ATOM 3184 C C . LEU B 1 96 ? 32.889 23.490 6.492 1.00 21.29 95 LEU B C 1
ATOM 3185 O O . LEU B 1 96 ? 33.385 24.440 5.877 1.00 21.74 95 LEU B O 1
ATOM 3190 N N . VAL B 1 97 ? 31.596 23.437 6.830 1.00 22.50 96 VAL B N 1
ATOM 3191 C CA . VAL B 1 97 ? 30.605 24.407 6.358 1.00 22.32 96 VAL B CA 1
ATOM 3192 C C . VAL B 1 97 ? 29.882 25.138 7.472 1.00 23.70 96 VAL B C 1
ATOM 3193 O O . VAL B 1 97 ? 29.853 24.692 8.644 1.00 23.10 96 VAL B O 1
ATOM 3197 N N . LEU B 1 98 ? 29.338 26.290 7.069 1.00 24.04 97 LEU B N 1
ATOM 3198 C CA . LEU B 1 98 ? 28.484 27.172 7.869 1.00 23.90 97 LEU B CA 1
ATOM 3199 C C . LEU B 1 98 ? 27.057 26.641 7.674 1.00 23.61 97 LEU B C 1
ATOM 3200 O O . LEU B 1 98 ? 26.829 25.842 6.762 1.00 24.22 97 LEU B O 1
ATOM 3205 N N . PRO B 1 99 ? 26.090 27.092 8.494 1.00 22.88 98 PRO B N 1
ATOM 3206 C CA . PRO B 1 99 ? 24.700 26.629 8.350 1.00 22.76 98 PRO B CA 1
ATOM 3207 C C . PRO B 1 99 ? 24.091 26.863 6.956 1.00 22.78 98 PRO B C 1
ATOM 3208 O O . PRO B 1 99 ? 23.201 26.122 6.541 1.00 20.85 98 PRO B O 1
ATOM 3212 N N . SER B 1 100 ? 24.606 27.866 6.240 1.00 23.18 99 SER B N 1
ATOM 3213 C CA . SER B 1 100 ? 24.192 28.160 4.882 1.00 23.13 99 SER B CA 1
ATOM 3214 C C . SER B 1 100 ? 24.546 27.030 3.927 1.00 22.92 99 SER B C 1
ATOM 3215 O O . SER B 1 100 ? 23.964 26.906 2.851 1.00 24.18 99 SER B O 1
ATOM 3218 N N . GLY B 1 101 ? 25.490 26.183 4.316 1.00 22.40 100 GLY B N 1
ATOM 3219 C CA . GLY B 1 101 ? 25.984 25.142 3.417 1.00 21.99 100 GLY B CA 1
ATOM 3220 C C . GLY B 1 101 ? 27.265 25.605 2.764 1.00 21.59 100 GLY B C 1
ATOM 3221 O O . GLY B 1 101 ? 27.943 24.828 2.136 1.00 21.82 100 GLY B O 1
ATOM 3222 N N . ASN B 1 102 ? 27.600 26.884 2.925 1.00 22.17 101 ASN B N 1
ATOM 3223 C CA . ASN B 1 102 ? 28.807 27.444 2.351 1.00 21.36 101 ASN B CA 1
ATOM 3224 C C . ASN B 1 102 ? 29.958 27.108 3.237 1.00 21.81 101 ASN B C 1
ATOM 3225 O O . ASN B 1 102 ? 29.830 27.013 4.467 1.00 18.96 101 ASN B O 1
ATOM 3230 N N . LYS B 1 103 ? 31.107 26.963 2.597 1.00 22.47 102 LYS B N 1
ATOM 3231 C CA . LYS B 1 103 ? 32.310 26.554 3.287 1.00 23.80 102 LYS B CA 1
ATOM 3232 C C . LYS B 1 103 ? 32.743 27.571 4.342 1.00 23.71 102 LYS B C 1
ATOM 3233 O O . LYS B 1 103 ? 32.720 28.776 4.097 1.00 24.99 102 LYS B O 1
ATOM 3239 N N . GLY B 1 104 ? 33.102 27.090 5.528 1.00 23.33 103 GLY B N 1
ATOM 3240 C CA . GLY B 1 104 ? 33.601 27.972 6.586 1.00 22.37 103 GLY B CA 1
ATOM 3241 C C . GLY B 1 104 ? 35.030 28.286 6.206 1.00 22.69 103 GLY B C 1
ATOM 3242 O O . GLY B 1 104 ? 35.552 27.710 5.259 1.00 21.91 103 GLY B O 1
ATOM 3243 N N . ASN B 1 105 ? 35.683 29.185 6.935 1.00 23.54 104 ASN B N 1
ATOM 3244 C CA . ASN B 1 105 ? 37.080 29.543 6.615 1.00 22.77 104 ASN B CA 1
ATOM 3245 C C . ASN B 1 105 ? 38.021 28.303 6.669 1.00 22.46 104 ASN B C 1
ATOM 3246 O O . ASN B 1 105 ? 37.626 27.244 7.154 1.00 20.76 104 ASN B O 1
ATOM 3251 N N . PRO B 1 106 ? 39.273 28.431 6.181 1.00 22.44 105 PRO B N 1
ATOM 3252 C CA . PRO B 1 106 ? 40.118 27.215 6.141 1.00 22.43 105 PRO B CA 1
ATOM 3253 C C . PRO B 1 106 ? 40.414 26.525 7.488 1.00 21.95 105 PRO B C 1
ATOM 3254 O O . PRO B 1 106 ? 40.840 25.356 7.513 1.00 19.30 105 PRO B O 1
ATOM 3258 N N . GLN B 1 107 ? 40.228 27.262 8.584 1.00 21.77 106 GLN B N 1
ATOM 3259 C CA . GLN B 1 107 ? 40.436 26.723 9.909 1.00 23.37 106 GLN B CA 1
ATOM 3260 C C . GLN B 1 107 ? 39.316 25.776 10.389 1.00 23.57 106 GLN B C 1
ATOM 3261 O O . GLN B 1 107 ? 39.454 25.107 11.427 1.00 23.50 106 GLN B O 1
ATOM 3267 N N . TYR B 1 108 ? 38.249 25.659 9.596 1.00 23.55 107 TYR B N 1
ATOM 3268 C CA . TYR B 1 108 ? 37.196 24.663 9.859 1.00 23.05 107 TYR B CA 1
ATOM 3269 C C . TYR B 1 108 ? 37.738 23.232 9.707 1.00 20.86 107 TYR B C 1
ATOM 3270 O O . TYR B 1 108 ? 37.226 22.339 10.332 1.00 22.86 107 TYR B O 1
ATOM 3279 N N . GLN B 1 109 ? 38.804 23.037 8.955 1.00 20.34 108 GLN B N 1
ATOM 3280 C CA . GLN B 1 109 ? 39.418 21.706 8.809 1.00 21.53 108 GLN B CA 1
ATOM 3281 C C . GLN B 1 109 ? 39.776 21.092 10.162 1.00 21.44 108 GLN B C 1
ATOM 3282 O O . GLN B 1 109 ? 39.776 19.868 10.306 1.00 20.79 108 GLN B O 1
ATOM 3288 N N . HIS B 1 110 ? 40.038 21.944 11.154 1.00 22.03 109 HIS B N 1
ATOM 3289 C CA . HIS B 1 110 ? 40.423 21.489 12.504 1.00 21.84 109 HIS B CA 1
ATOM 3290 C C . HIS B 1 110 ? 39.306 21.241 13.529 1.00 21.45 109 HIS B C 1
ATOM 3291 O O . HIS B 1 110 ? 39.574 20.801 14.652 1.00 20.57 109 HIS B O 1
ATOM 3298 N N . THR B 1 111 ? 38.069 21.521 13.171 1.00 21.22 110 THR B N 1
ATOM 3299 C CA . THR B 1 111 ? 37.003 21.454 14.140 1.00 21.12 110 THR B CA 1
ATOM 3300 C C . THR B 1 111 ? 36.736 20.081 14.720 1.00 22.86 110 THR B C 1
ATOM 3301 O O . THR B 1 111 ? 37.033 19.053 14.108 1.00 23.69 110 THR B O 1
ATOM 3305 N N . GLY B 1 112 ? 36.140 20.075 15.907 1.00 23.08 111 GLY B N 1
ATOM 3306 C CA . GLY B 1 112 ? 35.727 18.832 16.534 1.00 24.76 111 GLY B CA 1
ATOM 3307 C C . GLY B 1 112 ? 36.571 18.304 17.666 1.00 24.33 111 GLY B C 1
ATOM 3308 O O . GLY B 1 112 ? 36.390 17.167 18.054 1.00 26.09 111 GLY B O 1
ATOM 3309 N N . GLY B 1 113 ? 37.449 19.131 18.217 1.00 25.42 112 GLY B N 1
ATOM 3310 C CA . GLY B 1 113 ? 38.336 18.730 19.332 1.00 25.87 112 GLY B CA 1
ATOM 3311 C C . GLY B 1 113 ? 37.979 19.246 20.737 1.00 26.08 112 GLY B C 1
ATOM 3312 O O . GLY B 1 113 ? 38.826 19.198 21.641 1.00 24.84 112 GLY B O 1
ATOM 3313 N N . ALA B 1 114 ? 36.747 19.731 20.937 1.00 24.74 113 ALA B N 1
ATOM 3314 C CA . ALA B 1 114 ? 36.342 20.243 22.279 1.00 25.18 113 ALA B CA 1
ATOM 3315 C C . ALA B 1 114 ? 36.476 19.160 23.386 1.00 24.49 113 ALA B C 1
ATOM 3316 O O . ALA B 1 114 ? 36.891 19.462 24.524 1.00 24.16 113 ALA B O 1
ATOM 3318 N N . GLY B 1 115 ? 36.203 17.903 23.013 1.00 23.14 114 GLY B N 1
ATOM 3319 C CA . GLY B 1 115 ? 36.270 16.766 23.941 1.00 21.89 114 GLY B CA 1
ATOM 3320 C C . GLY B 1 115 ? 37.671 16.611 24.459 1.00 21.20 114 GLY B C 1
ATOM 3321 O O . GLY B 1 115 ? 37.876 16.478 25.659 1.00 21.27 114 GLY B O 1
ATOM 3322 N N . ARG B 1 116 ? 38.624 16.672 23.532 1.00 21.44 115 ARG B N 1
ATOM 3323 C CA . ARG B 1 116 ? 40.060 16.565 23.812 1.00 22.47 115 ARG B CA 1
ATOM 3324 C C . ARG B 1 116 ? 40.567 17.777 24.574 1.00 21.12 115 ARG B C 1
ATOM 3325 O O . ARG B 1 116 ? 41.383 17.624 25.458 1.00 21.49 115 ARG B O 1
ATOM 3333 N N . PHE B 1 117 ? 40.096 18.964 24.227 1.00 20.32 116 PHE B N 1
ATOM 3334 C CA . PHE B 1 117 ? 40.465 20.172 24.964 1.00 21.44 116 PHE B CA 1
ATOM 3335 C C . PHE B 1 117 ? 39.982 20.084 26.423 1.00 21.56 116 PHE B C 1
ATOM 3336 O O . PHE B 1 117 ? 40.732 20.358 27.331 1.00 21.55 116 PHE B O 1
ATOM 3344 N N . LEU B 1 118 ? 38.743 19.636 26.624 1.00 23.39 117 LEU B N 1
ATOM 3345 C CA . LEU B 1 118 ? 38.190 19.435 27.969 1.00 23.28 117 LEU B CA 1
ATOM 3346 C C . LEU B 1 118 ? 38.988 18.420 28.776 1.00 23.41 117 LEU B C 1
ATOM 3347 O O . LEU B 1 118 ? 39.137 18.613 29.996 1.00 23.05 117 LEU B O 1
ATOM 3352 N N . ASP B 1 119 ? 39.476 17.351 28.114 1.00 21.96 118 ASP B N 1
ATOM 3353 C CA . ASP B 1 119 ? 40.320 16.344 28.757 1.00 21.20 118 ASP B CA 1
ATOM 3354 C C . ASP B 1 119 ? 41.621 16.991 29.228 1.00 22.01 118 ASP B C 1
ATOM 3355 O O . ASP B 1 119 ? 42.168 16.623 30.273 1.00 22.00 118 ASP B O 1
ATOM 3360 N N . PHE B 1 120 ? 42.160 17.920 28.428 1.00 22.09 119 PHE B N 1
ATOM 3361 C CA . PHE B 1 120 ? 43.308 18.735 28.875 1.00 20.83 119 PHE B CA 1
ATOM 3362 C C . PHE B 1 120 ? 42.930 19.515 30.153 1.00 21.11 119 PHE B C 1
ATOM 3363 O O . PHE B 1 120 ? 43.670 19.555 31.115 1.00 20.02 119 PHE B O 1
ATOM 3371 N N . ILE B 1 121 ? 41.759 20.119 30.192 1.00 22.41 120 ILE B N 1
ATOM 3372 C CA . ILE B 1 121 ? 41.407 20.885 31.383 1.00 23.07 120 ILE B CA 1
ATOM 3373 C C . ILE B 1 121 ? 41.286 19.982 32.607 1.00 23.67 120 ILE B C 1
ATOM 3374 O O . ILE B 1 121 ? 41.890 20.260 33.649 1.00 24.91 120 ILE B O 1
ATOM 3379 N N . GLU B 1 122 ? 40.553 18.887 32.467 1.00 22.00 121 GLU B N 1
ATOM 3380 C CA . GLU B 1 122 ? 40.309 18.021 33.594 1.00 22.49 121 GLU B CA 1
ATOM 3381 C C . GLU B 1 122 ? 41.450 17.155 34.043 1.00 22.47 121 GLU B C 1
ATOM 3382 O O . GLU B 1 122 ? 41.533 16.872 35.231 1.00 22.38 121 GLU B O 1
ATOM 3388 N N . LYS B 1 123 ? 42.313 16.731 33.121 1.00 23.89 122 LYS B N 1
ATOM 3389 C CA . LYS B 1 123 ? 43.417 15.824 33.450 1.00 23.98 122 LYS B CA 1
ATOM 3390 C C . LYS B 1 123 ? 44.805 16.414 33.584 1.00 23.50 122 LYS B C 1
ATOM 3391 O O . LYS B 1 123 ? 45.696 15.789 34.144 1.00 21.88 122 LYS B O 1
ATOM 3397 N N . GLU B 1 124 ? 44.996 17.609 33.074 1.00 23.67 123 GLU B N 1
ATOM 3398 C CA . GLU B 1 124 ? 46.292 18.219 33.107 1.00 22.96 123 GLU B CA 1
ATOM 3399 C C . GLU B 1 124 ? 46.239 19.546 33.813 1.00 22.10 123 GLU B C 1
ATOM 3400 O O . GLU B 1 124 ? 46.877 19.714 34.828 1.00 21.50 123 GLU B O 1
ATOM 3406 N N . LEU B 1 125 ? 45.441 20.468 33.310 1.00 23.58 124 LEU B N 1
ATOM 3407 C CA . LEU B 1 125 ? 45.388 21.801 33.907 1.00 23.84 124 LEU B CA 1
ATOM 3408 C C . LEU B 1 125 ? 44.853 21.804 35.354 1.00 24.32 124 LEU B C 1
ATOM 3409 O O . LEU B 1 125 ? 45.580 22.182 36.268 1.00 25.24 124 LEU B O 1
ATOM 3414 N N . ALA B 1 126 ? 43.605 21.382 35.555 1.00 24.14 125 ALA B N 1
ATOM 3415 C CA . ALA B 1 126 ? 42.976 21.389 36.894 1.00 24.02 125 ALA B CA 1
ATOM 3416 C C . ALA B 1 126 ? 43.824 20.732 37.981 1.00 23.97 125 ALA B C 1
ATOM 3417 O O . ALA B 1 126 ? 44.027 21.325 39.034 1.00 23.75 125 ALA B O 1
ATOM 3419 N N . PRO B 1 127 ? 44.299 19.482 37.754 1.00 24.57 126 PRO B N 1
ATOM 3420 C CA . PRO B 1 127 ? 45.189 18.817 38.701 1.00 24.37 126 PRO B CA 1
ATOM 3421 C C . PRO B 1 127 ? 46.431 19.633 39.067 1.00 24.40 126 PRO B C 1
ATOM 3422 O O . PRO B 1 127 ? 46.875 19.612 40.226 1.00 23.29 126 PRO B O 1
ATOM 3426 N N . SER B 1 128 ? 47.002 20.338 38.085 1.00 24.01 127 SER B N 1
ATOM 3427 C CA . SER B 1 128 ? 48.178 21.163 38.344 1.00 23.60 127 SER B CA 1
ATOM 3428 C C . SER B 1 128 ? 47.810 22.362 39.235 1.00 23.19 127 SER B C 1
ATOM 3429 O O . SER B 1 128 ? 48.544 22.670 40.155 1.00 22.68 127 SER B O 1
ATOM 3432 N N . ILE B 1 129 ? 46.684 23.013 38.920 1.00 23.14 128 ILE B N 1
ATOM 3433 C CA . ILE B 1 129 ? 46.154 24.176 39.656 1.00 23.72 128 ILE B CA 1
ATOM 3434 C C . ILE B 1 129 ? 45.865 23.817 41.109 1.00 23.55 128 ILE B C 1
ATOM 3435 O O . ILE B 1 129 ? 46.209 24.556 42.024 1.00 23.97 128 ILE B O 1
ATOM 3440 N N . GLU B 1 130 ? 45.207 22.675 41.291 1.00 23.24 129 GLU B N 1
ATOM 3441 C CA . GLU B 1 130 ? 44.779 22.201 42.586 1.00 23.05 129 GLU B CA 1
ATOM 3442 C C . GLU B 1 130 ? 45.951 21.716 43.397 1.00 23.66 129 GLU B C 1
ATOM 3443 O O . GLU B 1 130 ? 45.898 21.709 44.624 1.00 23.22 129 GLU B O 1
ATOM 3449 N N . SER B 1 131 ? 47.020 21.308 42.724 1.00 24.74 130 SER B N 1
ATOM 3450 C CA . SER B 1 131 ? 48.210 20.915 43.434 1.00 26.08 130 SER B CA 1
ATOM 3451 C C . SER B 1 131 ? 48.942 22.180 43.928 1.00 25.34 130 SER B C 1
ATOM 3452 O O . SER B 1 131 ? 49.465 22.182 45.030 1.00 24.62 130 SER B O 1
ATOM 3455 N N . GLN B 1 132 ? 48.940 23.253 43.133 1.00 23.69 131 GLN B N 1
ATOM 3456 C CA . GLN B 1 132 ? 49.645 24.508 43.487 1.00 23.38 131 GLN B CA 1
ATOM 3457 C C . GLN B 1 132 ? 48.943 25.427 44.473 1.00 21.93 131 GLN B C 1
ATOM 3458 O O . GLN B 1 132 ? 49.595 26.104 45.256 1.00 21.44 131 GLN B O 1
ATOM 3464 N N . LEU B 1 133 ? 47.624 25.488 44.372 1.00 21.45 132 LEU B N 1
ATOM 3465 C CA . LEU B 1 133 ? 46.789 26.408 45.157 1.00 20.33 132 LEU B CA 1
ATOM 3466 C C . LEU B 1 133 ? 45.763 25.646 45.981 1.00 20.92 132 LEU B C 1
ATOM 3467 O O . LEU B 1 133 ? 45.437 24.509 45.659 1.00 19.76 132 LEU B O 1
ATOM 3472 N N . ARG B 1 134 ? 45.245 26.300 47.024 1.00 21.96 133 ARG B N 1
ATOM 3473 C CA . ARG B 1 134 ? 44.192 25.744 47.878 1.00 21.86 133 ARG B CA 1
ATOM 3474 C C . ARG B 1 134 ? 42.823 26.026 47.234 1.00 21.65 133 ARG B C 1
ATOM 3475 O O . ARG B 1 134 ? 42.338 27.171 47.277 1.00 21.48 133 ARG B O 1
ATOM 3483 N N . THR B 1 135 ? 42.212 24.987 46.662 1.00 20.42 134 THR B N 1
ATOM 3484 C CA . THR B 1 135 ? 40.916 25.073 45.979 1.00 20.74 134 THR B CA 1
ATOM 3485 C C . THR B 1 135 ? 39.832 24.382 46.787 1.00 20.93 134 THR B C 1
ATOM 3486 O O . THR B 1 135 ? 40.103 23.422 47.466 1.00 20.30 134 THR B O 1
ATOM 3490 N N . ASN B 1 136 ? 38.585 24.854 46.718 1.00 22.50 135 ASN B N 1
ATOM 3491 C CA . ASN B 1 136 ? 37.538 24.267 47.590 1.00 22.14 135 ASN B CA 1
ATOM 3492 C C . ASN B 1 136 ? 36.592 23.256 46.949 1.00 23.13 135 ASN B C 1
ATOM 3493 O O . ASN B 1 136 ? 35.667 22.769 47.611 1.00 22.29 135 ASN B O 1
ATOM 3498 N N . GLY B 1 137 ? 36.842 22.915 45.687 1.00 23.05 136 GLY B N 1
ATOM 3499 C CA . GLY B 1 137 ? 36.017 21.930 44.980 1.00 23.45 136 GLY B CA 1
ATOM 3500 C C . GLY B 1 137 ? 34.880 22.528 44.183 1.00 23.43 136 GLY B C 1
ATOM 3501 O O . GLY B 1 137 ? 34.169 21.804 43.490 1.00 23.08 136 GLY B O 1
ATOM 3502 N N . ILE B 1 138 ? 34.674 23.837 44.310 1.00 24.13 137 ILE B N 1
ATOM 3503 C CA . ILE B 1 138 ? 33.694 24.530 43.479 1.00 25.09 137 ILE B CA 1
ATOM 3504 C C . ILE B 1 138 ? 34.450 25.111 42.292 1.00 24.82 137 ILE B C 1
ATOM 3505 O O . ILE B 1 138 ? 35.298 25.968 42.460 1.00 24.90 137 ILE B O 1
ATOM 3510 N N . ASN B 1 139 ? 34.129 24.628 41.097 1.00 24.88 138 ASN B N 1
ATOM 3511 C CA . ASN B 1 139 ? 34.753 25.105 39.866 1.00 24.27 138 ASN B CA 1
ATOM 3512 C C . ASN B 1 139 ? 33.719 25.611 38.908 1.00 23.29 138 ASN B C 1
ATOM 3513 O O . ASN B 1 139 ? 32.733 24.922 38.649 1.00 23.88 138 ASN B O 1
ATOM 3518 N N . VAL B 1 140 ? 33.948 26.805 38.363 1.00 24.64 139 VAL B N 1
ATOM 3519 C CA . VAL B 1 140 ? 33.026 27.434 37.405 1.00 23.09 139 VAL B CA 1
ATOM 3520 C C . VAL B 1 140 ? 33.727 27.560 36.039 1.00 23.25 139 VAL B C 1
ATOM 3521 O O . VAL B 1 140 ? 34.950 27.789 35.982 1.00 24.11 139 VAL B O 1
ATOM 3525 N N . LEU B 1 141 ? 32.978 27.385 34.950 1.00 22.69 140 LEU B N 1
ATOM 3526 C CA . LEU B 1 141 ? 33.525 27.591 33.589 1.00 22.84 140 LEU B CA 1
ATOM 3527 C C . LEU B 1 141 ? 32.743 28.684 32.898 1.00 21.54 140 LEU B C 1
ATOM 3528 O O . LEU B 1 141 ? 31.494 28.632 32.856 1.00 23.77 140 LEU B O 1
ATOM 3533 N N . VAL B 1 142 ? 33.453 29.671 32.364 1.00 22.64 141 VAL B N 1
ATOM 3534 C CA . VAL B 1 142 ? 32.842 30.791 31.634 1.00 22.84 141 VAL B CA 1
ATOM 3535 C C . VAL B 1 142 ? 33.339 30.803 30.177 1.00 24.24 141 VAL B C 1
ATOM 3536 O O . VAL B 1 142 ? 34.545 31.041 29.901 1.00 21.61 141 VAL B O 1
ATOM 3540 N N . GLY B 1 143 ? 32.397 30.593 29.248 1.00 24.26 142 GLY B N 1
ATOM 3541 C CA . GLY B 1 143 ? 32.688 30.559 27.799 1.00 23.27 142 GLY B CA 1
ATOM 3542 C C . GLY B 1 143 ? 31.749 31.486 27.036 1.00 24.31 142 GLY B C 1
ATOM 3543 O O . GLY B 1 143 ? 30.539 31.479 27.249 1.00 22.54 142 GLY B O 1
ATOM 3544 N N . HIS B 1 144 ? 32.334 32.299 26.163 1.00 23.97 143 HIS B N 1
ATOM 3545 C CA . HIS B 1 144 ? 31.609 33.246 25.337 1.00 23.65 143 HIS B CA 1
ATOM 3546 C C . HIS B 1 144 ? 31.787 32.829 23.873 1.00 23.58 143 HIS B C 1
ATOM 3547 O O . HIS B 1 144 ? 32.860 32.398 23.492 1.00 22.94 143 HIS B O 1
ATOM 3554 N N . SER B 1 145 ? 30.743 32.980 23.062 1.00 24.05 144 SER B N 1
ATOM 3555 C CA . SER B 1 145 ? 30.799 32.650 21.628 1.00 25.10 144 SER B CA 1
ATOM 3556 C C . SER B 1 145 ? 31.118 31.136 21.472 1.00 25.25 144 SER B C 1
ATOM 3557 O O . SER B 1 145 ? 30.390 30.276 22.053 1.00 23.57 144 SER B O 1
ATOM 3560 N N . PHE B 1 146 ? 32.166 30.794 20.716 1.00 24.83 145 PHE B N 1
ATOM 3561 C CA . PHE B 1 146 ? 32.552 29.397 20.575 1.00 25.75 145 PHE B CA 1
ATOM 3562 C C . PHE B 1 146 ? 32.949 28.827 21.932 1.00 25.06 145 PHE B C 1
ATOM 3563 O O . PHE B 1 146 ? 32.854 27.616 22.141 1.00 25.08 145 PHE B O 1
ATOM 3571 N N . GLY B 1 147 ? 33.446 29.674 22.836 1.00 24.05 146 GLY B N 1
ATOM 3572 C CA . GLY B 1 147 ? 33.817 29.202 24.176 1.00 23.11 146 GLY B CA 1
ATOM 3573 C C . GLY B 1 147 ? 32.571 28.668 24.853 1.00 23.57 146 GLY B C 1
ATOM 3574 O O . GLY B 1 147 ? 32.652 27.762 25.682 1.00 24.81 146 GLY B O 1
ATOM 3575 N N . GLY B 1 148 ? 31.408 29.219 24.502 1.00 22.98 147 GLY B N 1
ATOM 3576 C CA . GLY B 1 148 ? 30.142 28.737 25.047 1.00 24.61 147 GLY B CA 1
ATOM 3577 C C . GLY B 1 148 ? 29.891 27.272 24.665 1.00 24.18 147 GLY B C 1
ATOM 3578 O O . GLY B 1 148 ? 29.320 26.502 25.453 1.00 25.02 147 GLY B O 1
ATOM 3579 N N . LEU B 1 149 ? 30.307 26.880 23.464 1.00 23.62 148 LEU B N 1
ATOM 3580 C CA . LEU B 1 149 ? 30.144 25.475 23.042 1.00 24.59 148 LEU B CA 1
ATOM 3581 C C . LEU B 1 149 ? 31.003 24.518 23.898 1.00 24.22 148 LEU B C 1
ATOM 3582 O O . LEU B 1 149 ? 30.657 23.346 24.054 1.00 27.74 148 LEU B O 1
ATOM 3587 N N . VAL B 1 150 ? 32.104 25.016 24.460 1.00 23.95 149 VAL B N 1
ATOM 3588 C CA . VAL B 1 150 ? 32.951 24.209 25.341 1.00 24.39 149 VAL B CA 1
ATOM 3589 C C . VAL B 1 150 ? 32.176 23.939 26.624 1.00 23.37 149 VAL B C 1
ATOM 3590 O O . VAL B 1 150 ? 32.146 22.793 27.104 1.00 26.09 149 VAL B O 1
ATOM 3594 N N . ALA B 1 151 ? 31.547 24.995 27.149 1.00 23.68 150 ALA B N 1
ATOM 3595 C CA . ALA B 1 151 ? 30.652 24.925 28.299 1.00 22.82 150 ALA B CA 1
ATOM 3596 C C . ALA B 1 151 ? 29.467 23.944 28.047 1.00 23.55 150 ALA B C 1
ATOM 3597 O O . ALA B 1 151 ? 29.188 23.055 28.868 1.00 25.13 150 ALA B O 1
ATOM 3607 N N . GLU B 1 153 ? 29.251 21.580 25.852 1.00 23.49 152 GLU B N 1
ATOM 3608 C CA . GLU B 1 153 ? 29.808 20.242 25.679 1.00 23.07 152 GLU B CA 1
ATOM 3609 C C . GLU B 1 153 ? 30.271 19.566 27.012 1.00 22.01 152 GLU B C 1
ATOM 3610 O O . GLU B 1 153 ? 30.184 18.352 27.160 1.00 20.87 152 GLU B O 1
ATOM 3616 N N . ALA B 1 154 ? 30.725 20.362 27.976 1.00 23.35 153 ALA B N 1
ATOM 3617 C CA . ALA B 1 154 ? 31.144 19.861 29.274 1.00 23.33 153 ALA B CA 1
ATOM 3618 C C . ALA B 1 154 ? 29.908 19.357 30.038 1.00 24.71 153 ALA B C 1
ATOM 3619 O O . ALA B 1 154 ? 29.945 18.328 30.717 1.00 25.50 153 ALA B O 1
ATOM 3621 N N . LEU B 1 155 ? 28.818 20.108 29.918 1.00 25.83 154 LEU B N 1
ATOM 3622 C CA . LEU B 1 155 ? 27.541 19.747 30.500 1.00 25.53 154 LEU B CA 1
ATOM 3623 C C . LEU B 1 155 ? 27.003 18.531 29.747 1.00 26.21 154 LEU B C 1
ATOM 3624 O O . LEU B 1 155 ? 26.576 17.534 30.383 1.00 24.97 154 LEU B O 1
ATOM 3629 N N . ARG B 1 156 ? 27.047 18.596 28.408 1.00 24.74 155 ARG B N 1
ATOM 3630 C CA . ARG B 1 156 ? 26.582 17.484 27.609 1.00 24.72 155 ARG B CA 1
ATOM 3631 C C . ARG B 1 156 ? 27.296 16.164 27.921 1.00 25.26 155 ARG B C 1
ATOM 3632 O O . ARG B 1 156 ? 26.683 15.081 27.863 1.00 26.17 155 ARG B O 1
ATOM 3640 N N . THR B 1 157 ? 28.580 16.234 28.252 1.00 24.91 156 THR B N 1
ATOM 3641 C CA . THR B 1 157 ? 29.360 15.015 28.505 1.00 25.08 156 THR B CA 1
ATOM 3642 C C . THR B 1 157 ? 29.556 14.729 29.992 1.00 24.99 156 THR B C 1
ATOM 3643 O O . THR B 1 157 ? 30.406 13.932 30.367 1.00 25.82 156 THR B O 1
ATOM 3647 N N . ASP B 1 158 ? 28.739 15.366 30.833 1.00 24.88 157 ASP B N 1
ATOM 3648 C CA . ASP B 1 158 ? 28.726 15.116 32.265 1.00 24.34 157 ASP B CA 1
ATOM 3649 C C . ASP B 1 158 ? 30.078 15.226 32.954 1.00 24.28 157 ASP B C 1
ATOM 3650 O O . ASP B 1 158 ? 30.357 14.459 33.870 1.00 21.78 157 ASP B O 1
ATOM 3655 N N . ARG B 1 159 ? 30.886 16.216 32.543 1.00 24.73 158 ARG B N 1
ATOM 3656 C CA . ARG B 1 159 ? 32.215 16.436 33.122 1.00 23.60 158 ARG B CA 1
ATOM 3657 C C . ARG B 1 159 ? 32.116 16.707 34.632 1.00 23.20 158 ARG B C 1
ATOM 3658 O O . ARG B 1 159 ? 31.403 17.598 35.051 1.00 23.88 158 ARG B O 1
ATOM 3666 N N . PRO B 1 160 ? 32.807 15.918 35.449 1.00 24.32 159 PRO B N 1
ATOM 3667 C CA . PRO B 1 160 ? 32.731 16.071 36.909 1.00 24.54 159 PRO B CA 1
ATOM 3668 C C . PRO B 1 160 ? 33.339 17.336 37.530 1.00 24.60 159 PRO B C 1
ATOM 3669 O O . PRO B 1 160 ? 32.878 17.749 38.597 1.00 24.95 159 PRO B O 1
ATOM 3673 N N . LEU B 1 161 ? 34.331 17.951 36.869 1.00 24.01 160 LEU B N 1
ATOM 3674 C CA . LEU B 1 161 ? 35.030 19.131 37.405 1.00 23.96 160 LEU B CA 1
ATOM 3675 C C . LEU B 1 161 ? 34.159 20.340 37.703 1.00 25.05 160 LEU B C 1
ATOM 3676 O O . LEU B 1 161 ? 34.282 20.951 38.760 1.00 24.24 160 LEU B O 1
ATOM 3681 N N . PHE B 1 162 ? 33.272 20.693 36.787 1.00 25.76 161 PHE B N 1
ATOM 3682 C CA . PHE B 1 162 ? 32.509 21.906 36.950 1.00 25.72 161 PHE B CA 1
ATOM 3683 C C . PHE B 1 162 ? 31.104 21.727 37.543 1.00 25.60 161 PHE B C 1
ATOM 3684 O O . PHE B 1 162 ? 30.343 20.836 37.121 1.00 25.57 161 PHE B O 1
ATOM 3692 N N . SER B 1 163 ? 30.769 22.622 38.487 1.00 24.42 162 SER B N 1
ATOM 3693 C CA . SER B 1 163 ? 29.479 22.676 39.174 1.00 23.87 162 SER B CA 1
ATOM 3694 C C . SER B 1 163 ? 28.571 23.657 38.442 1.00 23.30 162 SER B C 1
ATOM 3695 O O . SER B 1 163 ? 27.332 23.512 38.448 1.00 23.12 162 SER B O 1
ATOM 3698 N N . ALA B 1 164 ? 29.186 24.689 37.860 1.00 22.60 163 ALA B N 1
ATOM 3699 C CA . ALA B 1 164 ? 28.451 25.772 37.239 1.00 22.71 163 ALA B CA 1
ATOM 3700 C C . ALA B 1 164 ? 29.103 26.227 35.949 1.00 23.81 163 ALA B C 1
ATOM 3701 O O . ALA B 1 164 ? 30.316 26.266 35.838 1.00 23.96 163 ALA B O 1
ATOM 3703 N N . TYR B 1 165 ? 28.253 26.593 34.996 1.00 24.44 164 TYR B N 1
ATOM 3704 C CA . TYR B 1 165 ? 28.638 27.055 33.676 1.00 23.90 164 TYR B CA 1
ATOM 3705 C C . TYR B 1 165 ? 27.945 28.363 33.334 1.00 22.55 164 TYR B C 1
ATOM 3706 O O . TYR B 1 165 ? 26.756 28.527 33.599 1.00 22.84 164 TYR B O 1
ATOM 3715 N N . LEU B 1 166 ? 28.709 29.307 32.803 1.00 22.48 165 LEU B N 1
ATOM 3716 C CA . LEU B 1 166 ? 28.165 30.569 32.262 1.00 22.82 165 LEU B CA 1
ATOM 3717 C C . LEU B 1 166 ? 28.506 30.500 30.796 1.00 21.22 165 LEU B C 1
ATOM 3718 O O . LEU B 1 166 ? 29.681 30.448 30.463 1.00 22.17 165 LEU B O 1
ATOM 3723 N N . ALA B 1 167 ? 27.482 30.407 29.955 1.00 20.85 166 ALA B N 1
ATOM 3724 C CA . ALA B 1 167 ? 27.577 30.324 28.492 1.00 21.56 166 ALA B CA 1
ATOM 3725 C C . ALA B 1 167 ? 27.100 31.657 27.938 1.00 21.90 166 ALA B C 1
ATOM 3726 O O . ALA B 1 167 ? 25.886 31.894 27.833 1.00 22.15 166 ALA B O 1
ATOM 3728 N N . LEU B 1 168 ? 28.029 32.515 27.551 1.00 20.77 167 LEU B N 1
ATOM 3729 C CA . LEU B 1 168 ? 27.682 33.852 27.096 1.00 21.48 167 LEU B CA 1
ATOM 3730 C C . LEU B 1 168 ? 27.580 33.911 25.575 1.00 22.93 167 LEU B C 1
ATOM 3731 O O . LEU B 1 168 ? 28.569 33.804 24.862 1.00 24.37 167 LEU B O 1
ATOM 3736 N N . ASP B 1 169 ? 26.351 34.118 25.105 1.00 23.86 168 ASP B N 1
ATOM 3737 C CA . ASP B 1 169 ? 26.004 34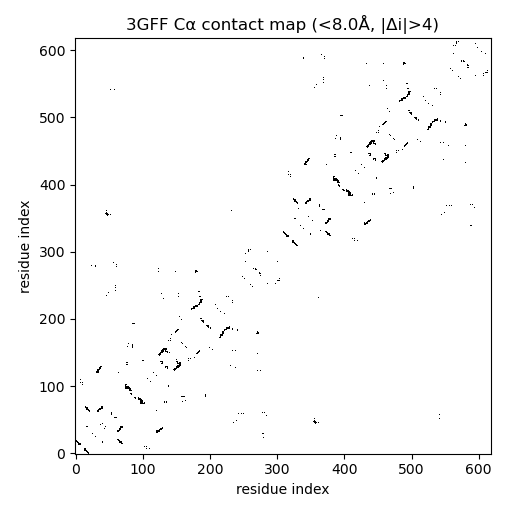.165 23.688 1.00 23.71 168 ASP B CA 1
ATOM 3738 C C . ASP B 1 169 ? 26.733 33.071 22.927 1.00 22.02 168 ASP B C 1
ATOM 3739 O O . ASP B 1 169 ? 27.559 33.321 22.061 1.00 22.87 168 ASP B O 1
ATOM 3744 N N . THR B 1 170 ? 26.383 31.844 23.290 1.00 23.86 169 THR B N 1
ATOM 3745 C CA . THR B 1 170 ? 26.925 30.603 22.731 1.00 22.90 169 THR B CA 1
ATOM 3746 C C . THR B 1 170 ? 26.647 30.487 21.235 1.00 23.03 169 THR B C 1
ATOM 3747 O O . THR B 1 170 ? 25.544 30.803 20.785 1.00 24.11 169 THR B O 1
ATOM 3751 N N . SER B 1 171 ? 27.642 30.029 20.478 1.00 23.08 170 SER B N 1
ATOM 3752 C CA . SER B 1 171 ? 27.536 29.889 19.013 1.00 23.55 170 SER B CA 1
ATOM 3753 C C . SER B 1 171 ? 26.890 28.570 18.618 1.00 23.26 170 SER B C 1
ATOM 3754 O O . SER B 1 171 ? 27.532 27.743 17.936 1.00 23.32 170 SER B O 1
ATOM 3757 N N . LEU B 1 172 ? 25.636 28.378 19.043 1.00 21.96 171 LEU B N 1
ATOM 3758 C CA . LEU B 1 172 ? 24.872 27.146 18.807 1.00 21.84 171 LEU B CA 1
ATOM 3759 C C . LEU B 1 172 ? 24.557 26.860 17.322 1.00 22.74 171 LEU B C 1
ATOM 3760 O O . LEU B 1 172 ? 24.093 25.762 16.953 1.00 21.05 171 LEU B O 1
ATOM 3765 N N . 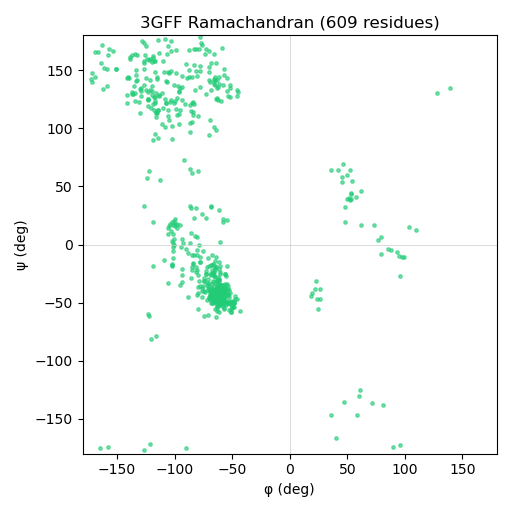TRP B 1 173 ? 24.751 27.884 16.493 1.00 23.69 172 TRP B N 1
ATOM 3766 C CA . TRP B 1 173 ? 24.584 27.798 15.045 1.00 22.56 172 TRP B CA 1
ATOM 3767 C C . TRP B 1 173 ? 25.656 26.893 14.442 1.00 21.20 172 TRP B C 1
ATOM 3768 O O . TRP B 1 173 ? 25.472 26.376 13.350 1.00 20.69 172 TRP B O 1
ATOM 3779 N N . PHE B 1 174 ? 26.766 26.716 15.151 1.00 21.93 173 PHE B N 1
ATOM 3780 C CA . PHE B 1 174 ? 27.855 25.900 14.663 1.00 21.73 173 PHE B CA 1
ATOM 3781 C C . PHE B 1 174 ? 27.465 24.429 14.511 1.00 23.30 173 PHE B C 1
ATOM 3782 O O . PHE B 1 174 ? 27.020 23.771 15.466 1.00 22.74 173 PHE B O 1
ATOM 3790 N N . ASP B 1 175 ? 27.679 23.913 13.297 1.00 23.13 174 ASP B N 1
ATOM 3791 C CA . ASP B 1 175 ? 27.294 22.549 12.951 1.00 23.30 174 ASP B CA 1
ATOM 3792 C C . ASP B 1 175 ? 25.819 22.301 13.325 1.00 23.77 174 ASP B C 1
ATOM 3793 O O . ASP B 1 175 ? 25.459 21.242 13.836 1.00 25.00 174 ASP B O 1
ATOM 3798 N N . SER B 1 176 ? 24.982 23.300 13.089 1.00 24.59 175 SER B N 1
ATOM 3799 C CA . SER B 1 176 ? 23.548 23.163 13.293 1.00 24.92 175 SER B CA 1
ATOM 3800 C C . SER B 1 176 ? 22.914 22.648 11.986 1.00 26.05 175 SER B C 1
ATOM 3801 O O . SER B 1 176 ? 23.302 23.076 10.871 1.00 25.24 175 SER B O 1
ATOM 3804 N N . PRO B 1 177 ? 21.887 21.785 12.111 1.00 25.95 176 PRO B N 1
ATOM 3805 C CA . PRO B 1 177 ? 21.239 21.294 13.359 1.00 25.73 176 PRO B CA 1
ATOM 3806 C C . PRO B 1 177 ? 21.923 20.153 14.139 1.00 26.13 176 PRO B C 1
ATOM 3807 O O . PRO B 1 177 ? 21.500 19.836 15.253 1.00 25.66 176 PRO B O 1
ATOM 3811 N N . HIS B 1 178 ? 22.954 19.544 13.580 1.00 25.84 177 HIS B N 1
ATOM 3812 C CA . HIS B 1 178 ? 23.548 18.358 14.193 1.00 26.27 177 HIS B CA 1
ATOM 3813 C C . HIS B 1 178 ? 23.953 18.487 15.655 1.00 26.38 177 HIS B C 1
ATOM 3814 O O . HIS B 1 178 ? 23.513 17.693 16.511 1.00 25.45 177 HIS B O 1
ATOM 3821 N N . TYR B 1 179 ? 24.792 19.465 15.951 1.00 25.78 178 TYR B N 1
ATOM 3822 C CA . TYR B 1 179 ? 25.228 19.614 17.328 1.00 25.81 178 TYR B CA 1
ATOM 3823 C C . TYR B 1 179 ? 24.077 19.993 18.292 1.00 24.39 178 TYR B C 1
ATOM 3824 O O . TYR B 1 179 ? 23.937 19.399 19.366 1.00 22.48 178 TYR B O 1
ATOM 3833 N N . LEU B 1 180 ? 23.246 20.938 17.884 1.00 24.51 179 LEU B N 1
ATOM 3834 C CA . LEU B 1 180 ? 22.134 21.384 18.688 1.00 25.57 179 LEU B CA 1
ATOM 3835 C C . LEU B 1 180 ? 21.212 20.221 19.041 1.00 26.57 179 LEU B C 1
ATOM 3836 O O . LEU B 1 180 ? 20.686 20.174 20.147 1.00 25.85 179 LEU B O 1
ATOM 3841 N N . THR B 1 181 ? 21.026 19.300 18.097 1.00 26.07 180 THR B N 1
ATOM 3842 C CA . THR B 1 181 ? 20.222 18.099 18.312 1.00 26.89 180 THR B CA 1
ATOM 3843 C C . THR B 1 181 ? 20.796 17.218 19.420 1.00 27.50 180 THR B C 1
ATOM 3844 O O . THR B 1 181 ? 20.052 16.755 20.277 1.00 26.85 180 THR B O 1
ATOM 3848 N N . LEU B 1 182 ? 22.104 16.995 19.399 1.00 28.14 181 LEU B N 1
ATOM 3849 C CA . LEU B 1 182 ? 22.769 16.262 20.474 1.00 27.95 181 LEU B CA 1
ATOM 3850 C C . LEU B 1 182 ? 22.540 16.971 21.813 1.00 27.97 181 LEU B C 1
ATOM 3851 O O . LEU B 1 182 ? 22.273 16.319 22.824 1.00 29.36 181 LEU B O 1
ATOM 3856 N N . LEU B 1 183 ? 22.661 18.296 21.829 1.00 27.27 182 LEU B N 1
ATOM 3857 C CA . LEU B 1 183 ? 22.423 19.061 23.045 1.00 26.74 182 LEU B CA 1
ATOM 3858 C C . LEU B 1 183 ? 21.048 18.868 23.613 1.00 26.18 182 LEU B C 1
ATOM 3859 O O . LEU B 1 183 ? 20.896 18.636 24.814 1.00 27.15 182 LEU B O 1
ATOM 3864 N N . GLU B 1 184 ? 20.051 19.038 22.750 1.00 24.04 183 GLU B N 1
ATOM 3865 C CA . GLU B 1 184 ? 18.661 18.854 23.112 1.00 23.99 183 GLU B CA 1
ATOM 3866 C C . GLU B 1 184 ? 18.434 17.462 23.684 1.00 23.79 183 GLU B C 1
ATOM 3867 O O . GLU B 1 184 ? 17.733 17.313 24.684 1.00 22.86 183 GLU B O 1
ATOM 3873 N N . GLU B 1 185 ? 19.012 16.438 23.047 1.00 24.20 184 GLU B N 1
ATOM 3874 C CA . GLU B 1 185 ? 18.834 15.068 23.516 1.00 25.30 184 GLU B CA 1
ATOM 3875 C C . GLU B 1 185 ? 19.416 14.888 24.929 1.00 24.92 184 GLU B C 1
ATOM 3876 O O . GLU B 1 185 ? 18.923 14.091 25.692 1.00 24.57 184 GLU B O 1
ATOM 3882 N N . ARG B 1 186 ? 20.479 15.614 25.280 1.00 25.66 185 ARG B N 1
ATOM 3883 C CA . ARG B 1 186 ? 21.034 15.512 26.637 1.00 25.69 185 ARG B CA 1
ATOM 3884 C C . ARG B 1 186 ? 20.046 16.139 27.606 1.00 25.64 185 ARG B C 1
ATOM 3885 O O . ARG B 1 186 ? 19.748 15.574 28.653 1.00 26.76 185 ARG B O 1
ATOM 3893 N N . VAL B 1 187 ? 19.510 17.290 27.227 1.00 25.23 186 VAL B N 1
ATOM 3894 C CA . VAL B 1 187 ? 18.514 17.973 28.034 1.00 25.60 186 VAL B CA 1
ATOM 3895 C C . VAL B 1 187 ? 17.292 17.109 28.315 1.00 26.27 186 VAL B C 1
ATOM 3896 O O . VAL B 1 187 ? 16.833 17.050 29.468 1.00 25.87 186 VAL B O 1
ATOM 3900 N N . VAL B 1 188 ? 16.769 16.447 27.278 1.00 25.75 187 VAL B N 1
ATOM 3901 C CA . VAL B 1 188 ? 15.632 15.561 27.436 1.00 25.96 187 VAL B CA 1
ATOM 3902 C C . VAL B 1 188 ? 15.949 14.401 28.391 1.00 27.67 187 VAL B C 1
ATOM 3903 O O . VAL B 1 188 ? 15.139 14.041 29.241 1.00 28.99 187 VAL B O 1
ATOM 3907 N N . LYS B 1 189 ? 17.113 13.789 28.219 1.00 28.14 188 LYS B N 1
ATOM 3908 C CA . LYS B 1 189 ? 17.573 12.734 29.109 1.00 27.85 188 LYS B CA 1
ATOM 3909 C C . LYS B 1 189 ? 17.621 13.287 30.544 1.00 26.68 188 LYS B C 1
ATOM 3910 O O . LYS B 1 189 ? 17.236 12.615 31.486 1.00 25.18 188 LYS B O 1
ATOM 3916 N N . GLY B 1 190 ? 18.079 14.525 30.707 1.00 26.15 189 GLY B N 1
ATOM 3917 C CA . GLY B 1 190 ? 18.071 15.175 32.038 1.00 26.01 189 GLY B CA 1
ATOM 3918 C C . GLY B 1 190 ? 18.844 14.463 33.141 1.00 24.44 189 GLY B C 1
ATOM 3919 O O . GLY B 1 190 ? 19.840 13.827 32.881 1.00 23.26 189 GLY B O 1
ATOM 3920 N N . ASP B 1 191 ? 18.361 14.553 34.367 1.00 24.07 190 ASP B N 1
ATOM 3921 C CA . ASP B 1 191 ? 19.048 13.964 35.528 1.00 25.34 190 ASP B CA 1
ATOM 3922 C C . ASP B 1 191 ? 20.538 14.322 35.643 1.00 24.43 190 ASP B C 1
ATOM 3923 O O . ASP B 1 191 ? 21.439 13.477 35.662 1.00 23.23 190 ASP B O 1
ATOM 3928 N N . PHE B 1 192 ? 20.757 15.623 35.743 1.00 23.35 191 PHE B N 1
ATOM 3929 C CA . PHE B 1 192 ? 22.073 16.160 35.934 1.00 23.75 191 PHE B CA 1
ATOM 3930 C C . PHE B 1 192 ? 22.518 16.020 37.401 1.00 24.06 191 PHE B C 1
ATOM 3931 O O . PHE B 1 192 ? 21.709 16.026 38.337 1.00 22.70 191 PHE B O 1
ATOM 3939 N N . LYS B 1 193 ? 23.830 15.964 37.559 1.00 24.16 192 LYS B N 1
ATOM 3940 C CA . LYS B 1 193 ? 24.519 15.752 38.818 1.00 25.66 192 LYS B CA 1
ATOM 3941 C C . LYS B 1 193 ? 24.741 17.099 39.538 1.00 24.24 192 LYS B C 1
ATOM 3942 O O . LYS B 1 193 ? 25.879 17.558 39.751 1.00 23.04 192 LYS B O 1
ATOM 3948 N N . GLN B 1 194 ? 23.633 17.718 39.926 1.00 24.16 193 GLN B N 1
ATOM 3949 C CA . GLN B 1 194 ? 23.624 19.012 40.621 1.00 24.50 193 GLN B CA 1
ATOM 3950 C C . GLN B 1 194 ? 24.547 20.045 39.986 1.00 23.79 193 GLN B C 1
ATOM 3951 O O . GLN B 1 194 ? 25.576 20.457 40.525 1.00 22.78 193 GLN B O 1
ATOM 3957 N N . LYS B 1 195 ? 24.123 20.455 38.811 1.00 23.64 194 LYS B N 1
ATOM 3958 C CA . LYS B 1 195 ? 24.848 21.379 37.972 1.00 23.32 194 LYS B CA 1
ATOM 3959 C C . LYS B 1 195 ? 24.078 22.654 37.873 1.00 22.23 194 LYS B C 1
ATOM 3960 O O . LYS B 1 195 ? 22.918 22.694 38.239 1.00 22.05 194 LYS B O 1
ATOM 3966 N N . GLN B 1 196 ? 24.737 23.718 37.410 1.00 23.80 195 GLN B N 1
ATOM 3967 C CA . GLN B 1 196 ? 24.048 24.993 37.172 1.00 23.40 195 GLN B CA 1
ATOM 3968 C C . GLN B 1 196 ? 24.434 25.540 35.800 1.00 23.41 195 GLN B C 1
ATOM 3969 O O . GLN B 1 196 ? 25.578 25.397 35.387 1.00 24.07 195 GLN B O 1
ATOM 3975 N N . LEU B 1 197 ? 23.470 26.129 35.086 1.00 23.65 196 LEU B N 1
ATOM 3976 C CA . LEU B 1 197 ? 23.721 26.760 33.769 1.00 23.22 196 LEU B CA 1
ATOM 3977 C C . LEU B 1 197 ? 23.138 28.158 33.725 1.00 21.51 196 LEU B C 1
ATOM 3978 O O . LEU B 1 197 ? 22.017 28.375 34.134 1.00 20.25 196 LEU B O 1
ATOM 3983 N N . PHE B 1 198 ? 23.919 29.101 33.225 1.00 21.88 197 PHE B N 1
ATOM 3984 C CA . PHE B 1 198 ? 23.447 30.461 33.012 1.00 21.18 197 PHE B CA 1
ATOM 3985 C C . PHE B 1 198 ? 23.742 30.778 31.558 1.00 21.14 197 PHE B C 1
ATOM 3986 O O . PHE B 1 198 ? 24.859 30.624 31.118 1.00 22.07 197 PHE B O 1
ATOM 4002 N N . ALA B 1 200 ? 23.506 33.919 28.735 1.00 21.41 199 ALA B N 1
ATOM 4003 C CA . ALA B 1 200 ? 23.297 35.303 28.383 1.00 21.46 199 ALA B CA 1
ATOM 4004 C C . ALA B 1 200 ? 23.031 35.184 26.874 1.00 22.18 199 ALA B C 1
ATOM 4005 O O . ALA B 1 200 ? 23.721 34.420 26.178 1.00 22.40 199 ALA B O 1
ATOM 4007 N N . ILE B 1 201 ? 21.988 35.875 26.417 1.00 21.31 200 ILE B N 1
ATOM 4008 C CA . ILE B 1 201 ? 21.557 35.903 25.032 1.00 21.33 200 ILE B CA 1
ATOM 4009 C C . ILE B 1 201 ? 21.571 37.388 24.614 1.00 20.21 200 ILE B C 1
ATOM 4010 O O . ILE B 1 201 ? 20.949 38.220 25.246 1.00 19.99 200 ILE B O 1
ATOM 4015 N N . ALA B 1 202 ? 22.301 37.702 23.554 1.00 20.67 201 ALA B N 1
ATOM 4016 C CA . ALA B 1 202 ? 22.406 39.072 23.038 1.00 20.63 201 ALA B CA 1
ATOM 4017 C C . ALA B 1 202 ? 21.541 39.266 21.788 1.00 22.69 201 ALA B C 1
ATOM 4018 O O . ALA B 1 202 ? 20.915 38.319 21.301 1.00 24.57 201 ALA B O 1
ATOM 4020 N N . ASN B 1 203 ? 21.485 40.506 21.291 1.00 22.63 202 ASN B N 1
ATOM 4021 C CA . ASN B 1 203 ? 20.673 40.827 20.132 1.00 22.89 202 ASN B CA 1
ATOM 4022 C C . ASN B 1 203 ? 21.547 41.197 18.944 1.00 23.82 202 ASN B C 1
ATOM 4023 O O . ASN B 1 203 ? 21.378 42.272 18.367 1.00 24.64 202 ASN B O 1
ATOM 4028 N N . ASN B 1 204 ? 22.470 40.306 18.581 1.00 22.93 203 ASN B N 1
ATOM 4029 C CA . ASN B 1 204 ? 23.360 40.574 17.475 1.00 24.86 203 ASN B CA 1
ATOM 4030 C C . ASN B 1 204 ? 22.543 40.577 16.185 1.00 25.24 203 ASN B C 1
ATOM 4031 O O . ASN B 1 204 ? 21.703 39.695 16.014 1.00 27.80 203 ASN B O 1
ATOM 4036 N N . PRO B 1 205 ? 22.731 41.588 15.310 1.00 24.93 204 PRO B N 1
ATOM 4037 C CA . PRO B 1 205 ? 21.962 41.660 14.050 1.00 25.46 204 PRO B CA 1
ATOM 4038 C C . PRO B 1 205 ? 22.455 40.720 12.954 1.00 25.71 204 PRO B C 1
ATOM 4039 O O . PRO B 1 205 ? 21.749 40.529 11.955 1.00 25.32 204 PRO B O 1
ATOM 4043 N N . LEU B 1 206 ? 23.666 40.186 13.132 1.00 25.78 205 LEU B N 1
ATOM 4044 C CA . LEU B 1 206 ? 24.274 39.272 12.184 1.00 24.84 205 LEU B CA 1
ATOM 4045 C C . LEU B 1 206 ? 24.355 37.856 12.751 1.00 24.38 205 LEU B C 1
ATOM 4046 O O . LEU B 1 206 ? 24.360 37.655 13.960 1.00 24.06 205 LEU B O 1
ATOM 4051 N N . SER B 1 207 ? 24.464 36.891 11.843 1.00 23.96 206 SER B N 1
ATOM 4052 C CA . SER B 1 207 ? 24.651 35.488 12.161 1.00 23.47 206 SER B CA 1
ATOM 4053 C C . SER B 1 207 ? 25.634 34.925 11.121 1.00 22.74 206 SER B C 1
ATOM 4054 O O . SER B 1 207 ? 25.379 35.053 9.948 1.00 21.87 206 SER B O 1
ATOM 4057 N N . PRO B 1 208 ? 26.787 34.362 11.543 1.00 22.76 207 PRO B N 1
ATOM 4058 C CA . PRO B 1 208 ? 27.757 33.784 10.602 1.00 22.81 207 PRO B CA 1
ATOM 4059 C C . PRO B 1 208 ? 27.160 32.889 9.505 1.00 23.44 207 PRO B C 1
ATOM 4060 O O . PRO B 1 208 ? 26.376 31.973 9.778 1.00 23.17 207 PRO B O 1
ATOM 4064 N N . GLY B 1 209 ? 27.513 33.198 8.263 1.00 23.79 208 GLY B N 1
ATOM 4065 C CA . GLY B 1 209 ? 27.032 32.455 7.107 1.00 23.87 208 GLY B CA 1
ATOM 4066 C C . GLY B 1 209 ? 25.813 33.124 6.479 1.00 24.67 208 GLY B C 1
ATOM 4067 O O . GLY B 1 209 ? 25.600 32.999 5.268 1.00 23.92 208 GLY B O 1
ATOM 4068 N N . PHE B 1 210 ? 25.047 33.871 7.286 1.00 24.35 209 PHE B N 1
ATOM 4069 C CA . PHE B 1 210 ? 23.798 34.497 6.828 1.00 24.76 209 PHE B CA 1
ATOM 4070 C C . PHE B 1 210 ? 23.793 36.011 6.676 1.00 24.86 209 PHE B C 1
ATOM 4071 O O . PHE B 1 210 ? 22.870 36.571 6.060 1.00 24.47 209 PHE B O 1
ATOM 4079 N N . GLY B 1 211 ? 24.807 36.692 7.212 1.00 25.35 210 GLY B N 1
ATOM 4080 C CA . GLY B 1 211 ? 24.837 38.162 7.157 1.00 23.76 210 GLY B CA 1
ATOM 4081 C C . GLY B 1 211 ? 23.776 38.667 8.110 1.00 23.45 210 GLY B C 1
ATOM 4082 O O . GLY B 1 211 ? 23.629 38.141 9.212 1.00 24.53 210 GLY B O 1
ATOM 4083 N N . VAL B 1 212 ? 23.007 39.659 7.678 1.00 23.84 211 VAL B N 1
ATOM 4084 C CA . VAL B 1 212 ? 21.956 40.239 8.497 1.00 23.51 211 VAL B CA 1
ATOM 4085 C C . VAL B 1 212 ? 20.883 39.184 8.726 1.00 23.46 211 VAL B C 1
ATOM 4086 O O . VAL B 1 212 ? 20.102 38.867 7.821 1.00 21.93 211 VAL B O 1
ATOM 4090 N N . SER B 1 213 ? 20.913 38.579 9.920 1.00 23.41 212 SER B N 1
ATOM 4091 C CA . SER B 1 213 ? 19.917 37.580 10.287 1.00 23.02 212 SER B CA 1
ATOM 4092 C C . SER B 1 213 ? 19.932 37.337 11.789 1.00 23.23 212 SER B C 1
ATOM 4093 O O . SER B 1 213 ? 20.914 37.601 12.458 1.00 22.45 212 SER B O 1
ATOM 4096 N N . SER B 1 214 ? 18.813 36.852 12.308 1.00 23.81 213 SER B N 1
ATOM 4097 C CA . SER B 1 214 ? 18.654 36.587 13.734 1.00 24.88 213 SER B CA 1
ATOM 4098 C C . SER B 1 214 ? 18.757 35.072 14.068 1.00 24.09 213 SER B C 1
ATOM 4099 O O . SER B 1 214 ? 18.417 34.639 15.162 1.00 25.71 213 SER B O 1
ATOM 4102 N N . TYR B 1 215 ? 19.202 34.277 13.109 1.00 24.05 214 TYR B N 1
ATOM 4103 C CA . TYR B 1 215 ? 19.319 32.836 13.269 1.00 23.71 214 TYR B CA 1
ATOM 4104 C C . TYR B 1 215 ? 20.101 32.436 14.527 1.00 23.19 214 TYR B C 1
ATOM 4105 O O . TYR B 1 215 ? 19.653 31.592 15.283 1.00 23.09 214 TYR B O 1
ATOM 4114 N N . HIS B 1 216 ? 21.266 33.042 14.728 1.00 23.36 215 HIS B N 1
ATOM 4115 C CA . HIS B 1 216 ? 22.117 32.804 15.924 1.00 22.75 215 HIS B CA 1
ATOM 4116 C C . HIS B 1 216 ? 21.371 33.088 17.232 1.00 22.38 215 HIS B C 1
ATOM 4117 O O . HIS B 1 216 ? 21.388 32.263 18.157 1.00 23.94 215 HIS B O 1
ATOM 4124 N N . LYS B 1 217 ? 20.732 34.249 17.286 1.00 22.23 216 LYS B N 1
ATOM 4125 C CA . LYS B 1 217 ? 19.921 34.667 18.439 1.00 23.49 216 LYS B CA 1
ATOM 4126 C C . LYS B 1 217 ? 18.742 33.724 18.701 1.00 23.56 216 LYS B C 1
ATOM 4127 O O . LYS B 1 217 ? 18.550 33.274 19.822 1.00 22.97 216 LYS B O 1
ATOM 4133 N N . ASP B 1 218 ? 17.989 33.423 17.640 1.00 24.55 217 ASP B N 1
ATOM 4134 C CA . ASP B 1 218 ? 16.799 32.553 17.696 1.00 24.14 217 ASP B CA 1
ATOM 4135 C C . ASP B 1 218 ? 17.122 31.153 18.207 1.00 23.61 217 ASP B C 1
ATOM 4136 O O . ASP B 1 218 ? 16.340 30.564 18.949 1.00 22.46 217 ASP B O 1
ATOM 4141 N N . LEU B 1 219 ? 18.278 30.622 17.811 1.00 24.08 218 LEU B N 1
ATOM 4142 C CA . LEU B 1 219 ? 18.747 29.346 18.336 1.00 23.75 218 LEU B CA 1
ATOM 4143 C C . LEU B 1 219 ? 18.889 29.386 19.865 1.00 23.45 218 LEU B C 1
ATOM 4144 O O . LEU B 1 219 ? 18.440 28.489 20.565 1.00 22.22 218 LEU B O 1
ATOM 4149 N N . ASN B 1 220 ? 19.504 30.444 20.366 1.00 23.96 219 ASN B N 1
ATOM 4150 C CA . ASN B 1 220 ? 19.708 30.621 21.809 1.00 22.63 219 ASN B CA 1
ATOM 4151 C C . ASN B 1 220 ? 18.424 30.774 22.587 1.00 22.36 219 ASN B C 1
ATOM 4152 O O . ASN B 1 220 ? 18.286 30.197 23.666 1.00 22.35 219 ASN B O 1
ATOM 4157 N N . LEU B 1 221 ? 17.533 31.607 22.074 1.00 22.41 220 LEU B N 1
ATOM 4158 C CA . LEU B 1 221 ? 16.231 31.838 22.693 1.00 24.19 220 LEU B CA 1
ATOM 4159 C C . LEU B 1 221 ? 15.351 30.561 22.689 1.00 24.24 220 LEU B C 1
ATOM 4160 O O . LEU B 1 221 ? 14.649 30.267 23.660 1.00 23.43 220 LEU B O 1
ATOM 4165 N N . ALA B 1 222 ? 15.367 29.828 21.579 1.00 24.25 221 ALA B N 1
ATOM 4166 C CA . ALA B 1 222 ? 14.596 28.591 21.467 1.00 24.72 221 ALA B CA 1
ATOM 4167 C C . ALA B 1 222 ? 15.164 27.553 22.421 1.00 23.56 221 ALA B C 1
ATOM 4168 O O . ALA B 1 222 ? 14.429 26.803 23.058 1.00 23.60 221 ALA B O 1
ATOM 4170 N N . PHE B 1 223 ? 16.482 27.509 22.533 1.00 23.02 222 PHE B N 1
ATOM 4171 C CA . PHE B 1 223 ? 17.105 26.503 23.377 1.00 22.24 222 PHE B CA 1
ATOM 4172 C C . PHE B 1 223 ? 16.807 26.813 24.840 1.00 22.72 222 PHE B C 1
ATOM 4173 O O . PHE B 1 223 ? 16.407 25.902 25.593 1.00 21.85 222 PHE B O 1
ATOM 4181 N N . ALA B 1 224 ? 16.991 28.084 25.235 1.00 21.58 223 ALA B N 1
ATOM 4182 C CA . ALA B 1 224 ? 16.688 28.522 26.609 1.00 22.64 223 ALA B CA 1
ATOM 4183 C C . ALA B 1 224 ? 15.200 28.233 26.969 1.00 23.92 223 ALA B C 1
ATOM 4184 O O . ALA B 1 224 ? 14.877 27.812 28.096 1.00 24.03 223 ALA B O 1
ATOM 4186 N N . ASP B 1 225 ? 14.304 28.473 26.014 1.00 25.24 224 ASP B N 1
ATOM 4187 C CA . ASP B 1 225 ? 12.866 28.207 26.213 1.00 27.12 224 ASP B CA 1
ATOM 4188 C C . ASP B 1 225 ? 12.636 26.704 26.450 1.00 27.07 224 ASP B C 1
ATOM 4189 O O . ASP B 1 225 ? 11.940 26.303 27.389 1.00 26.10 224 ASP B O 1
ATOM 4194 N N . LYS B 1 226 ? 13.250 25.869 25.622 1.00 27.54 225 LYS B N 1
ATOM 4195 C CA . LYS B 1 226 ? 13.132 24.424 25.791 1.00 29.27 225 LYS B CA 1
ATOM 4196 C C . LYS B 1 226 ? 13.691 23.993 27.161 1.00 28.49 225 LYS B C 1
ATOM 4197 O O . LYS B 1 226 ? 13.057 23.206 27.850 1.00 28.55 225 LYS B O 1
ATOM 4203 N N . LEU B 1 227 ? 14.845 24.517 27.583 1.00 28.68 226 LEU B N 1
ATOM 4204 C CA . LEU B 1 227 ? 15.377 24.137 28.901 1.00 28.45 226 LEU B CA 1
ATOM 4205 C C . LEU B 1 227 ? 14.398 24.451 30.023 1.00 27.94 226 LEU B C 1
ATOM 4206 O O . LEU B 1 227 ? 14.102 23.614 30.876 1.00 28.27 226 LEU B O 1
ATOM 4211 N N . THR B 1 228 ? 13.887 25.667 30.001 1.00 27.43 227 THR B N 1
ATOM 4212 C CA . THR B 1 228 ? 12.903 26.091 30.954 1.00 28.36 227 THR B CA 1
ATOM 4213 C C . THR B 1 228 ? 11.647 25.243 30.909 1.00 29.70 227 THR B C 1
ATOM 4214 O O . THR B 1 228 ? 11.146 24.852 31.955 1.00 31.35 227 THR B O 1
ATOM 4218 N N . LYS B 1 229 ? 11.147 24.954 29.716 1.00 30.33 228 LYS B N 1
ATOM 4219 C CA . LYS B 1 229 ? 9.912 24.199 29.587 1.00 31.44 228 LYS B CA 1
ATOM 4220 C C . LYS B 1 229 ? 10.082 22.751 30.059 1.00 31.40 228 LYS B C 1
ATOM 4221 O O . LYS B 1 229 ? 9.187 22.201 30.683 1.00 31.59 228 LYS B O 1
ATOM 4227 N N . LEU B 1 230 ? 11.236 22.157 29.767 1.00 31.29 229 LEU B N 1
ATOM 4228 C CA . LEU B 1 230 ? 11.563 20.770 30.162 1.00 31.18 229 LEU B CA 1
ATOM 4229 C C . LEU B 1 230 ? 12.052 20.636 31.615 1.00 29.42 229 LEU B C 1
ATOM 4230 O O . LEU B 1 230 ? 11.958 19.556 32.199 1.00 28.39 229 LEU B O 1
ATOM 4235 N N . ALA B 1 231 ? 12.587 21.725 32.178 1.00 27.43 230 ALA B N 1
ATOM 4236 C CA . ALA B 1 231 ? 13.083 21.751 33.553 1.00 25.88 230 ALA B CA 1
ATOM 4237 C C . ALA B 1 231 ? 13.740 20.414 33.967 1.00 25.95 230 ALA B C 1
ATOM 4238 O O . ALA B 1 231 ? 13.240 19.728 34.857 1.00 24.00 230 ALA B O 1
ATOM 4240 N N . PRO B 1 232 ? 14.865 20.026 33.303 1.00 26.25 231 PRO B N 1
ATOM 4241 C CA . PRO B 1 232 ? 15.489 18.761 33.711 1.00 25.06 231 PRO B CA 1
ATOM 4242 C C . PRO B 1 232 ? 15.849 18.762 35.193 1.00 25.42 231 PRO B C 1
ATOM 4243 O O . PRO B 1 232 ? 16.218 19.813 35.777 1.00 26.59 231 PRO B O 1
ATOM 4247 N N . LYS B 1 233 ? 15.736 17.585 35.785 1.00 24.20 232 LYS B N 1
ATOM 4248 C CA . LYS B 1 233 ? 16.059 17.365 37.177 1.00 23.33 232 LYS B CA 1
ATOM 4249 C C . LYS B 1 233 ? 17.583 17.599 37.362 1.00 23.41 232 LYS B C 1
ATOM 4250 O O . LYS B 1 233 ? 18.384 17.335 36.458 1.00 19.81 232 LYS B O 1
ATOM 4256 N N . GLY B 1 234 ? 17.961 18.164 38.505 1.00 23.04 233 GLY B N 1
ATOM 4257 C CA . GLY B 1 234 ? 19.375 18.368 38.844 1.00 22.54 233 GLY B CA 1
ATOM 4258 C C . GLY B 1 234 ? 20.132 19.496 38.180 1.00 22.48 233 GLY B C 1
ATOM 4259 O O . GLY B 1 234 ? 21.328 19.626 38.383 1.00 23.80 233 GLY B O 1
ATOM 4260 N N . LEU B 1 235 ? 19.459 20.308 37.378 1.00 22.84 234 LEU B N 1
ATOM 4261 C CA . LEU B 1 235 ? 20.113 21.440 36.714 1.00 23.35 234 LEU B CA 1
ATOM 4262 C C . LEU B 1 235 ? 19.458 22.749 37.118 1.00 24.18 234 LEU B C 1
ATOM 4263 O O . LEU B 1 235 ? 18.262 22.949 36.869 1.00 23.14 234 LEU B O 1
ATOM 4268 N N . GLY B 1 236 ? 20.226 23.623 37.762 1.00 23.46 235 GLY B N 1
ATOM 4269 C CA . GLY B 1 236 ? 19.738 24.978 38.060 1.00 23.67 235 GLY B CA 1
ATOM 4270 C C . GLY B 1 236 ? 19.998 25.759 36.788 1.00 23.81 235 GLY B C 1
ATOM 4271 O O . GLY B 1 236 ? 21.120 25.816 36.336 1.00 21.69 235 GLY B O 1
ATOM 4272 N N . PHE B 1 237 ? 18.953 26.324 36.187 1.00 24.81 236 PHE B N 1
ATOM 4273 C CA . PHE B 1 237 ? 19.087 27.047 34.957 1.00 24.97 236 PHE B CA 1
ATOM 4274 C C . PHE B 1 237 ? 18.515 28.457 34.997 1.00 27.05 236 PHE B C 1
ATOM 4275 O O . PHE B 1 237 ? 17.401 28.695 35.491 1.00 25.40 236 PHE B O 1
ATOM 4291 N N . ALA B 1 239 ? 18.381 32.130 32.310 1.00 24.18 238 ALA B N 1
ATOM 4292 C CA . ALA B 1 239 ? 18.777 32.818 31.093 1.00 24.35 238 ALA B CA 1
ATOM 4293 C C . ALA B 1 239 ? 18.340 34.272 31.128 1.00 24.49 238 ALA B C 1
ATOM 4294 O O . ALA B 1 239 ? 17.287 34.597 31.692 1.00 21.71 238 ALA B O 1
ATOM 4296 N N . LYS B 1 240 ? 19.147 35.129 30.502 1.00 24.06 239 LYS B N 1
ATOM 4297 C CA . LYS B 1 240 ? 18.816 36.542 30.382 1.00 23.95 239 LYS B CA 1
ATOM 4298 C C . LYS B 1 240 ? 19.078 36.996 28.936 1.00 23.14 239 LYS B C 1
ATOM 4299 O O . LYS B 1 240 ? 20.153 36.729 28.332 1.00 21.69 239 LYS B O 1
ATOM 4305 N N . TYR B 1 241 ? 18.070 37.659 28.380 1.00 21.20 240 TYR B N 1
ATOM 4306 C CA . TYR B 1 241 ? 18.132 38.260 27.061 1.00 20.69 240 TYR B CA 1
ATOM 4307 C C . TYR B 1 241 ? 18.487 39.748 27.211 1.00 20.07 240 TYR B C 1
ATOM 4308 O O . TYR B 1 241 ? 17.861 40.466 27.985 1.00 17.77 240 TYR B O 1
ATOM 4317 N N . TYR B 1 242 ? 19.453 40.197 26.422 1.00 19.39 241 TYR B N 1
ATOM 4318 C CA . TYR B 1 242 ? 19.928 41.590 26.435 1.00 19.98 241 TYR B CA 1
ATOM 4319 C C . TYR B 1 242 ? 19.658 42.226 25.076 1.00 19.76 241 TYR B C 1
ATOM 4320 O O . TYR B 1 242 ? 20.473 42.092 24.173 1.00 21.21 241 TYR B O 1
ATOM 4329 N N . PRO B 1 243 ? 18.534 42.937 24.923 1.00 20.39 242 PRO B N 1
ATOM 4330 C CA . PRO B 1 243 ? 18.272 43.495 23.579 1.00 21.03 242 PRO B CA 1
ATOM 4331 C C . PRO B 1 243 ? 19.228 44.621 23.113 1.00 21.74 242 PRO B C 1
ATOM 4332 O O . PRO B 1 243 ? 19.292 44.903 21.907 1.00 22.78 242 PRO B O 1
ATOM 4336 N N . GLU B 1 244 ? 19.949 45.246 24.051 1.00 21.67 243 GLU B N 1
ATOM 4337 C CA . GLU B 1 244 ? 20.839 46.367 23.737 1.00 21.92 243 GLU B CA 1
ATOM 4338 C C . GLU B 1 244 ? 22.288 45.947 23.730 1.00 21.28 243 GLU B C 1
ATOM 4339 O O . GLU B 1 244 ? 23.152 46.770 23.827 1.00 23.73 243 GLU B O 1
ATOM 4345 N N . GLU B 1 245 ? 22.560 44.655 23.645 1.00 22.18 244 GLU B N 1
ATOM 4346 C CA . GLU B 1 245 ? 23.921 44.174 23.602 1.00 21.70 244 GLU B CA 1
ATOM 4347 C C . GLU B 1 245 ? 24.137 43.446 22.270 1.00 22.39 244 GLU B C 1
ATOM 4348 O O . GLU B 1 245 ? 23.182 42.991 21.628 1.00 21.44 244 GLU B O 1
ATOM 4354 N N . THR B 1 246 ? 25.399 43.352 21.867 1.00 22.35 245 THR B N 1
ATOM 4355 C CA . THR B 1 246 ? 25.767 42.636 20.655 1.00 22.05 245 THR B CA 1
ATOM 4356 C C . THR B 1 246 ? 26.473 41.344 21.064 1.00 22.20 245 THR B C 1
ATOM 4357 O O . THR B 1 246 ? 26.734 41.112 22.257 1.00 17.09 245 THR B O 1
ATOM 4361 N N . HIS B 1 247 ? 26.810 40.533 20.054 1.00 21.74 246 HIS B N 1
ATOM 4362 C CA . HIS B 1 247 ? 27.496 39.291 20.268 1.00 22.30 246 HIS B CA 1
ATOM 4363 C C . HIS B 1 247 ? 28.720 39.498 21.122 1.00 22.94 246 HIS B C 1
ATOM 4364 O O . HIS B 1 247 ? 28.937 38.786 22.114 1.00 22.73 246 HIS B O 1
ATOM 4371 N N . GLN B 1 248 ? 29.528 40.476 20.740 1.00 24.87 247 GLN B N 1
ATOM 4372 C CA . GLN B 1 248 ? 30.794 40.691 21.463 1.00 26.05 247 GLN B CA 1
ATOM 4373 C C . GLN B 1 248 ? 30.624 41.460 22.776 1.00 23.89 247 GLN B C 1
ATOM 4374 O O . GLN B 1 248 ? 31.190 41.076 23.783 1.00 25.56 247 GLN B O 1
ATOM 4380 N N . SER B 1 249 ? 29.796 42.492 22.792 1.00 23.48 248 SER B N 1
ATOM 4381 C CA . SER B 1 249 ? 29.617 43.293 24.006 1.00 22.28 248 SER B CA 1
ATOM 4382 C C . SER B 1 249 ? 28.955 42.557 25.167 1.00 22.41 248 SER B C 1
ATOM 4383 O O . SER B 1 249 ? 29.075 42.985 26.308 1.00 23.63 248 SER B O 1
ATOM 4386 N N . VAL B 1 250 ? 28.309 41.435 24.919 1.00 21.53 249 VAL B N 1
ATOM 4387 C CA . VAL B 1 250 ? 27.591 40.781 26.018 1.00 23.50 249 VAL B CA 1
ATOM 4388 C C . VAL B 1 250 ? 28.452 39.993 27.011 1.00 22.56 249 VAL B C 1
ATOM 4389 O O . VAL B 1 250 ? 27.962 39.619 28.061 1.00 22.44 249 VAL B O 1
ATOM 4393 N N . SER B 1 251 ? 29.703 39.703 26.653 1.00 22.32 250 SER B N 1
ATOM 4394 C CA . SER B 1 251 ? 30.610 38.959 27.520 1.00 22.20 250 SER B CA 1
ATOM 4395 C C . SER B 1 251 ? 30.804 39.606 28.923 1.00 22.61 250 SER B C 1
ATOM 4396 O O . SER B 1 251 ? 30.911 38.883 29.932 1.00 23.06 250 SER B O 1
ATOM 4399 N N . HIS B 1 252 ? 30.850 40.940 28.971 1.00 21.21 251 HIS B N 1
ATOM 4400 C CA . HIS B 1 252 ? 31.016 41.672 30.225 1.00 21.75 251 HIS B CA 1
ATOM 4401 C C . HIS B 1 252 ? 29.712 41.677 31.071 1.00 21.92 251 HIS B C 1
ATOM 4402 O O . HIS B 1 252 ? 29.700 41.159 32.150 1.00 21.93 251 HIS B O 1
ATOM 4409 N N . ILE B 1 253 ? 28.617 42.246 30.556 1.00 22.41 252 ILE B N 1
ATOM 4410 C CA . ILE B 1 253 ? 27.382 42.263 31.325 1.00 21.98 252 ILE B CA 1
ATOM 4411 C C . ILE B 1 253 ? 26.881 40.843 31.585 1.00 21.60 252 ILE B C 1
ATOM 4412 O O . ILE B 1 253 ? 26.304 40.601 32.640 1.00 22.29 252 ILE B O 1
ATOM 4417 N N . GLY B 1 254 ? 27.066 39.912 30.636 1.00 20.90 253 GLY B N 1
ATOM 4418 C CA . GLY B 1 254 ? 26.637 38.518 30.829 1.00 20.52 253 GLY B CA 1
ATOM 4419 C C . GLY B 1 254 ? 27.351 37.876 32.017 1.00 21.21 253 GLY B C 1
ATOM 4420 O O . GLY B 1 254 ? 26.753 37.164 32.861 1.00 21.96 253 GLY B O 1
ATOM 4421 N N . LEU B 1 255 ? 28.656 38.108 32.093 1.00 21.54 254 LEU B N 1
ATOM 4422 C CA . LEU B 1 255 ? 29.412 37.616 33.234 1.00 20.83 254 LEU B CA 1
ATOM 4423 C C . LEU B 1 255 ? 28.901 38.313 34.506 1.00 20.55 254 LEU B C 1
ATOM 4424 O O . LEU B 1 255 ? 28.696 37.662 35.535 1.00 19.63 254 LEU B O 1
ATOM 4429 N N . TYR B 1 256 ? 28.663 39.618 34.419 1.00 20.33 255 TYR B N 1
ATOM 4430 C CA . TYR B 1 256 ? 28.216 40.407 35.597 1.00 21.24 255 TYR B CA 1
ATOM 4431 C C . TYR B 1 256 ? 27.018 39.783 36.299 1.00 19.92 255 TYR B C 1
ATOM 4432 O O . TYR B 1 256 ? 27.064 39.452 37.495 1.00 18.61 255 TYR B O 1
ATOM 4441 N N . ASP B 1 257 ? 25.965 39.636 35.513 1.00 19.22 256 ASP B N 1
ATOM 4442 C CA . ASP B 1 257 ? 24.710 39.106 35.951 1.00 19.73 256 ASP B CA 1
ATOM 4443 C C . ASP B 1 257 ? 24.782 37.610 36.277 1.00 19.98 256 ASP B C 1
ATOM 4444 O O . ASP B 1 257 ? 24.128 37.159 37.208 1.00 22.72 256 ASP B O 1
ATOM 4449 N N . GLY B 1 258 ? 25.519 36.841 35.487 1.00 20.57 257 GLY B N 1
ATOM 4450 C CA . GLY B 1 258 ? 25.646 35.404 35.712 1.00 19.44 257 GLY B CA 1
ATOM 4451 C C . GLY B 1 258 ? 26.390 35.064 36.991 1.00 19.58 257 GLY B C 1
ATOM 4452 O O . GLY B 1 258 ? 26.015 34.131 37.694 1.00 19.27 257 GLY B O 1
ATOM 4453 N N . ILE B 1 259 ? 27.468 35.795 37.290 1.00 19.41 258 ILE B N 1
ATOM 4454 C CA . ILE B 1 259 ? 28.276 35.491 38.446 1.00 18.35 258 ILE B CA 1
ATOM 4455 C C . ILE B 1 259 ? 27.595 36.011 39.703 1.00 19.41 258 ILE B C 1
ATOM 4456 O O . ILE B 1 259 ? 27.635 35.374 40.751 1.00 20.10 258 ILE B O 1
ATOM 4461 N N . ARG B 1 260 ? 26.927 37.157 39.596 1.00 20.90 259 ARG B N 1
ATOM 4462 C CA . ARG B 1 260 ? 26.167 37.688 40.724 1.00 21.04 259 ARG B CA 1
ATOM 4463 C C . ARG B 1 260 ? 24.979 36.748 41.068 1.00 20.83 259 ARG B C 1
ATOM 4464 O O . ARG B 1 260 ? 24.687 36.497 42.239 1.00 21.21 259 ARG B O 1
ATOM 4472 N N . HIS B 1 261 ? 24.319 36.225 40.042 1.00 20.96 260 HIS B N 1
ATOM 4473 C CA . HIS B 1 261 ? 23.240 35.291 40.223 1.00 22.04 260 HIS B CA 1
ATOM 4474 C C . HIS B 1 261 ? 23.774 34.007 40.895 1.00 23.62 260 HIS B C 1
ATOM 4475 O O . HIS B 1 261 ? 23.257 33.551 41.923 1.00 22.87 260 HIS B O 1
ATOM 4482 N N . LEU B 1 262 ? 24.815 33.436 40.307 1.00 23.79 261 LEU B N 1
ATOM 4483 C CA . LEU B 1 262 ? 25.385 32.194 40.838 1.00 24.86 261 LEU B CA 1
ATOM 4484 C C . LEU B 1 262 ? 25.627 32.285 42.353 1.00 24.99 261 LEU B C 1
ATOM 4485 O O . LEU B 1 262 ? 25.208 31.400 43.099 1.00 26.96 261 LEU B O 1
ATOM 4490 N N . PHE B 1 263 ? 26.297 33.345 42.796 1.00 23.04 262 PHE B N 1
ATOM 4491 C CA . PHE B 1 263 ? 26.639 33.500 44.202 1.00 22.79 262 PHE B CA 1
ATOM 4492 C C . PHE B 1 263 ? 25.725 34.417 45.006 1.00 23.30 262 PHE B C 1
ATOM 4493 O O . PHE B 1 263 ? 26.142 34.875 46.071 1.00 22.10 262 PHE B O 1
ATOM 4501 N N . LYS B 1 264 ? 24.487 34.664 44.568 1.00 25.01 263 LYS B N 1
ATOM 4502 C CA . LYS B 1 264 ? 23.635 35.612 45.296 1.00 26.03 263 LYS B CA 1
ATOM 4503 C C . LYS B 1 264 ? 23.221 35.171 46.685 1.00 24.96 263 LYS B C 1
ATOM 4504 O O . LYS B 1 264 ? 23.060 36.009 47.579 1.00 24.53 263 LYS B O 1
ATOM 4510 N N . ASP B 1 265 ? 23.077 33.867 46.875 1.00 24.23 264 ASP B N 1
ATOM 4511 C CA . ASP B 1 265 ? 22.614 33.296 48.153 1.00 24.92 264 ASP B CA 1
ATOM 4512 C C . ASP B 1 265 ? 23.737 33.039 49.170 1.00 23.38 264 ASP B C 1
ATOM 4513 O O . ASP B 1 265 ? 23.476 32.576 50.268 1.00 23.68 264 ASP B O 1
ATOM 4518 N N . PHE B 1 266 ? 24.974 33.376 48.811 1.00 23.38 265 PHE B N 1
ATOM 4519 C CA . PHE B 1 266 ? 26.141 33.192 49.691 1.00 22.83 265 PHE B CA 1
ATOM 4520 C C . PHE B 1 266 ? 26.237 34.349 50.691 1.00 22.34 265 PHE B C 1
ATOM 4521 O O . PHE B 1 266 ? 26.920 34.270 51.728 1.00 19.60 265 PHE B O 1
ATOM 4529 N N . ALA B 1 267 ? 25.571 35.441 50.351 1.00 22.96 266 ALA B N 1
ATOM 4530 C CA . ALA B 1 267 ? 25.573 36.620 51.194 1.00 23.22 266 ALA B CA 1
ATOM 4531 C C . ALA B 1 267 ? 24.918 36.340 52.553 1.00 22.29 266 ALA B C 1
ATOM 4532 O O . ALA B 1 267 ? 23.947 35.571 52.652 1.00 21.39 266 ALA B O 1
ATOM 4534 N N . ILE B 1 268 ? 25.503 36.938 53.588 1.00 22.17 267 ILE B N 1
ATOM 4535 C CA . ILE B 1 268 ? 24.992 36.881 54.972 1.00 22.53 267 ILE B CA 1
ATOM 4536 C C . ILE B 1 268 ? 24.633 38.321 55.341 1.00 24.33 267 ILE B C 1
ATOM 4537 O O . ILE B 1 268 ? 25.510 39.178 55.484 1.00 23.83 267 ILE B O 1
ATOM 4542 N N . ASP B 1 269 ? 23.337 38.587 55.449 1.00 26.55 268 ASP B N 1
ATOM 4543 C CA . ASP B 1 269 ? 22.853 39.900 55.843 1.00 28.09 268 ASP B CA 1
ATOM 4544 C C . ASP B 1 269 ? 22.770 40.024 57.371 1.00 28.74 268 ASP B C 1
ATOM 4545 O O . ASP B 1 269 ? 21.848 39.506 58.007 1.00 27.73 268 ASP B O 1
ATOM 4550 N N . ILE B 1 270 ? 23.725 40.745 57.955 1.00 30.06 269 ILE B N 1
ATOM 4551 C CA . ILE B 1 270 ? 23.739 40.978 59.391 1.00 31.55 269 ILE B CA 1
ATOM 4552 C C . ILE B 1 270 ? 22.503 41.721 59.954 1.00 33.34 269 ILE B C 1
ATOM 4553 O O . ILE B 1 270 ? 22.467 41.988 61.146 1.00 34.51 269 ILE B O 1
ATOM 4554 N N . TYR B 1 271 ? 21.505 42.052 59.121 1.00 34.80 270 TYR B N 1
ATOM 4555 C CA . TYR B 1 271 ? 20.259 42.726 59.576 1.00 35.87 270 TYR B CA 1
ATOM 4556 C C . TYR B 1 271 ? 19.013 41.889 59.213 1.00 35.35 270 TYR B C 1
ATOM 4557 O O . TYR B 1 271 ? 18.461 41.165 60.064 1.00 35.24 270 TYR B O 1
ATOM 4566 N N . PHE B 1 275 ? 18.012 37.027 61.110 1.00 30.86 274 PHE B N 1
ATOM 4567 C CA . PHE B 1 275 ? 19.398 36.557 61.191 1.00 30.56 274 PHE B CA 1
ATOM 4568 C C . PHE B 1 275 ? 19.649 35.769 62.468 1.00 29.75 274 PHE B C 1
ATOM 4569 O O . PHE B 1 275 ? 19.223 36.161 63.555 1.00 30.43 274 PHE B O 1
ATOM 4577 N N . SER B 1 276 ? 20.327 34.638 62.320 1.00 28.95 275 SER B N 1
ATOM 4578 C CA . SER B 1 276 ? 20.727 33.830 63.455 1.00 27.66 275 SER B CA 1
ATOM 4579 C C . SER B 1 276 ? 21.810 32.887 62.997 1.00 26.73 275 SER B C 1
ATOM 4580 O O . SER B 1 276 ? 22.086 32.793 61.799 1.00 25.66 275 SER B O 1
ATOM 4583 N N . LYS B 1 277 ? 22.420 32.177 63.940 1.00 26.06 276 LYS B N 1
ATOM 4584 C CA . LYS B 1 277 ? 23.455 31.235 63.576 1.00 26.83 276 LYS B CA 1
ATOM 4585 C C . LYS B 1 277 ? 22.838 30.144 62.706 1.00 25.68 276 LYS B C 1
ATOM 4586 O O . LYS B 1 277 ? 23.280 29.917 61.602 1.00 25.24 276 LYS B O 1
ATOM 4592 N N . GLN B 1 278 ? 21.786 29.507 63.203 1.00 25.42 277 GLN B N 1
ATOM 4593 C CA . GLN B 1 278 ? 21.151 28.406 62.481 1.00 24.22 277 GLN B CA 1
ATOM 4594 C C . GLN B 1 278 ? 20.691 28.780 61.065 1.00 23.29 277 GLN B C 1
ATOM 4595 O O . GLN B 1 278 ? 20.804 27.969 60.146 1.00 24.40 277 GLN B O 1
ATOM 4601 N N . GLN B 1 279 ? 20.193 29.997 60.865 1.00 23.01 278 GLN B N 1
ATOM 4602 C CA . GLN B 1 279 ? 19.816 30.447 59.493 1.00 22.27 278 GLN B CA 1
ATOM 4603 C C . GLN B 1 279 ? 20.964 30.356 58.485 1.00 20.80 278 GLN B C 1
ATOM 4604 O O . GLN B 1 279 ? 20.770 30.010 57.305 1.00 19.50 278 GLN B O 1
ATOM 4610 N N . VAL B 1 280 ? 22.161 30.695 58.954 1.00 20.18 279 VAL B N 1
ATOM 4611 C CA . VAL B 1 280 ? 23.371 30.662 58.136 1.00 19.29 279 VAL B CA 1
ATOM 4612 C C . VAL B 1 280 ? 23.773 29.211 57.828 1.00 19.07 279 VAL B C 1
ATOM 4613 O O . VAL B 1 280 ? 24.048 28.884 56.679 1.00 18.73 279 VAL B O 1
ATOM 4617 N N . ILE B 1 281 ? 23.770 28.346 58.851 1.00 18.83 280 ILE B N 1
ATOM 4618 C CA . ILE B 1 281 ? 24.087 26.923 58.671 1.00 18.68 280 ILE B CA 1
ATOM 4619 C C . ILE B 1 281 ? 23.144 26.312 57.636 1.00 18.70 280 ILE B C 1
ATOM 4620 O O . ILE B 1 281 ? 23.575 25.645 56.697 1.00 20.04 280 ILE B O 1
ATOM 4625 N N . ASP B 1 282 ? 21.844 26.529 57.826 1.00 18.97 281 ASP B N 1
ATOM 4626 C CA . ASP B 1 282 ? 20.820 26.013 56.897 1.00 17.98 281 ASP B CA 1
ATOM 4627 C C . ASP B 1 282 ? 21.011 26.571 55.486 1.00 17.76 281 ASP B C 1
ATOM 4628 O O . ASP B 1 282 ? 20.897 25.824 54.505 1.00 18.57 281 ASP B O 1
ATOM 4633 N N A GLN B 1 283 ? 21.314 27.864 55.369 0.50 18.87 282 GLN B N 1
ATOM 4634 N N B GLN B 1 283 ? 21.318 27.870 55.419 0.50 17.69 282 GLN B N 1
ATOM 4635 C CA A GLN B 1 283 ? 21.547 28.473 54.043 0.50 18.97 282 GLN B CA 1
ATOM 4636 C CA B GLN B 1 283 ? 21.624 28.592 54.165 0.50 16.83 282 GLN B CA 1
ATOM 4637 C C A GLN B 1 283 ? 22.722 27.834 53.312 0.50 19.15 282 GLN B C 1
ATOM 4638 C C B GLN B 1 283 ? 22.722 27.910 53.352 0.50 17.98 282 GLN B C 1
ATOM 4639 O O A GLN B 1 283 ? 22.642 27.604 52.101 0.50 19.85 282 GLN B O 1
ATOM 4640 O O B GLN B 1 283 ? 22.582 27.718 52.142 0.50 18.86 282 GLN B O 1
ATOM 4651 N N . TYR B 1 284 ? 23.811 27.551 54.024 1.00 18.79 283 TYR B N 1
ATOM 4652 C CA . TYR B 1 284 ? 24.981 26.892 53.383 1.00 19.50 283 TYR B CA 1
ATOM 4653 C C . TYR B 1 284 ? 24.734 25.405 53.087 1.00 20.13 283 TYR B C 1
ATOM 4654 O O . TYR B 1 284 ? 25.379 24.839 52.188 1.00 19.63 283 TYR B O 1
ATOM 4663 N N . GLY B 1 285 ? 23.797 24.797 53.835 1.00 19.68 284 GLY B N 1
ATOM 4664 C CA . GLY B 1 285 ? 23.336 23.439 53.545 1.00 20.81 284 GLY B CA 1
ATOM 4665 C C . GLY B 1 285 ? 22.615 23.398 52.200 1.00 21.12 284 GLY B C 1
ATOM 4666 O O . GLY B 1 285 ? 22.840 22.509 51.376 1.00 21.57 284 GLY B O 1
ATOM 4667 N N . VAL B 1 286 ? 21.765 24.387 51.962 1.00 20.73 285 VAL B N 1
ATOM 4668 C CA . VAL B 1 286 ? 21.057 24.494 50.698 1.00 20.47 285 VAL B CA 1
ATOM 4669 C C . VAL B 1 286 ? 22.073 24.702 49.556 1.00 21.79 285 VAL B C 1
ATOM 4670 O O . VAL B 1 286 ? 21.979 24.052 48.505 1.00 22.24 285 VAL B O 1
ATOM 4674 N N . LEU B 1 287 ? 23.073 25.554 49.789 1.00 22.55 286 LEU B N 1
ATOM 4675 C CA . LEU B 1 287 ? 24.106 25.815 48.777 1.00 22.67 286 LEU B CA 1
ATOM 4676 C C . LEU B 1 287 ? 24.926 24.553 48.506 1.00 23.28 286 LEU B C 1
ATOM 4677 O O . LEU B 1 287 ? 25.229 24.261 47.348 1.00 24.04 286 LEU B O 1
ATOM 4682 N N . SER B 1 288 ? 25.252 23.789 49.555 1.00 23.23 287 SER B N 1
ATOM 4683 C CA . SER B 1 288 ? 26.005 22.544 49.394 1.00 24.20 287 SER B CA 1
ATOM 4684 C C . SER B 1 288 ? 25.261 21.527 48.517 1.00 25.87 287 SER B C 1
ATOM 4685 O O . SER B 1 288 ? 25.885 20.804 47.740 1.00 26.37 287 SER B O 1
ATOM 4688 N N . GLU B 1 289 ? 23.938 21.439 48.680 1.00 27.87 288 GLU B N 1
ATOM 4689 C CA . GLU B 1 289 ? 23.143 20.479 47.913 1.00 28.68 288 GLU B CA 1
ATOM 4690 C C . GLU B 1 289 ? 22.970 20.943 46.463 1.00 28.08 288 GLU B C 1
ATOM 4691 O O . GLU B 1 289 ? 22.854 20.132 45.539 1.00 27.86 288 GLU B O 1
ATOM 4697 N N . ARG B 1 290 ? 22.981 22.259 46.271 1.00 27.31 289 ARG B N 1
ATOM 4698 C CA . ARG B 1 290 ? 22.830 22.864 44.953 1.00 26.70 289 ARG B CA 1
ATOM 4699 C C . ARG B 1 290 ? 24.080 22.706 44.104 1.00 26.98 289 ARG B C 1
ATOM 4700 O O . ARG B 1 290 ? 24.002 22.476 42.902 1.00 26.76 289 ARG B O 1
ATOM 4708 N N . PHE B 1 291 ? 25.231 22.871 44.740 1.00 27.00 290 PHE B N 1
ATOM 4709 C CA . PHE B 1 291 ? 26.506 22.739 44.061 1.00 26.86 290 PHE B CA 1
ATOM 4710 C C . PHE B 1 291 ? 26.946 21.283 43.984 1.00 27.23 290 PHE B C 1
ATOM 4711 O O . PHE B 1 291 ? 27.805 20.948 43.184 1.00 27.86 290 PHE B O 1
ATOM 4719 N N . GLY B 1 292 ? 26.339 20.420 44.795 1.00 28.33 291 GLY B N 1
ATOM 4720 C CA . GLY B 1 292 ? 26.716 19.003 44.853 1.00 28.84 291 GLY B CA 1
ATOM 4721 C C . GLY B 1 292 ? 28.050 18.764 45.559 1.00 29.13 291 GLY B C 1
ATOM 4722 O O . GLY B 1 292 ? 28.620 17.697 45.446 1.00 27.60 291 GLY B O 1
ATOM 4723 N N . HIS B 1 293 ? 28.499 19.782 46.306 1.00 31.56 292 HIS B N 1
ATOM 4724 C CA A HIS B 1 293 ? 29.786 19.816 47.024 0.50 31.17 292 HIS B CA 1
ATOM 4725 C CA B HIS B 1 293 ? 29.754 19.740 47.051 0.50 31.14 292 HIS B CA 1
ATOM 4726 C C . HIS B 1 293 ? 29.600 20.636 48.283 1.00 30.83 292 HIS B C 1
ATOM 4727 O O . HIS B 1 293 ? 28.850 21.628 48.264 1.00 30.44 292 HIS B O 1
ATOM 4740 N N . LYS B 1 294 ? 30.305 20.284 49.355 1.00 30.04 293 LYS B N 1
ATOM 4741 C CA . LYS B 1 294 ? 30.251 21.067 50.588 1.00 29.28 293 LYS B CA 1
ATOM 4742 C C . LYS B 1 294 ? 30.534 22.519 50.254 1.00 28.07 293 LYS B C 1
ATOM 4743 O O . LYS B 1 294 ? 31.410 22.817 49.456 1.00 27.44 293 LYS B O 1
ATOM 4749 N N . VAL B 1 295 ? 29.768 23.421 50.854 1.00 28.00 294 VAL B N 1
ATOM 4750 C CA . VAL B 1 295 ? 29.986 24.856 50.693 1.00 26.14 294 VAL B CA 1
ATOM 4751 C C . VAL B 1 295 ? 29.884 25.445 52.086 1.00 26.27 294 VAL B C 1
ATOM 4752 O O . VAL B 1 295 ? 28.894 25.228 52.773 1.00 24.39 294 VAL B O 1
ATOM 4756 N N . THR B 1 296 ? 30.933 26.141 52.520 1.00 26.31 295 THR B N 1
ATOM 4757 C CA . THR B 1 296 ? 30.955 26.740 53.846 1.00 26.26 295 THR B CA 1
ATOM 4758 C C . THR B 1 296 ? 31.287 28.214 53.668 1.00 25.48 295 THR B C 1
ATOM 4759 O O . THR B 1 296 ? 31.938 28.576 52.688 1.00 24.43 295 THR B O 1
ATOM 4763 N N . PRO B 1 297 ? 30.798 29.071 54.582 1.00 24.76 296 PRO B N 1
ATOM 4764 C CA . PRO B 1 297 ? 31.092 30.479 54.416 1.00 25.09 296 PRO B CA 1
ATOM 4765 C C . PRO B 1 297 ? 32.570 30.741 54.494 1.00 25.00 296 PRO B C 1
ATOM 4766 O O . PRO B 1 297 ? 33.244 30.187 55.339 1.00 24.06 296 PRO B O 1
ATOM 4770 N N . SER B 1 298 ? 33.039 31.564 53.566 1.00 26.17 297 SER B N 1
ATOM 4771 C CA . SER B 1 298 ? 34.410 32.041 53.493 1.00 26.71 297 SER B CA 1
ATOM 4772 C C . SER B 1 298 ? 34.907 32.476 54.858 1.00 26.65 297 SER B C 1
ATOM 4773 O O . SER B 1 298 ? 34.218 33.239 55.546 1.00 27.62 297 SER B O 1
ATOM 4776 N N . GLN B 1 299 ? 36.090 32.021 55.259 1.00 25.76 298 GLN B N 1
ATOM 4777 C CA . GLN B 1 299 ? 36.642 32.489 56.528 1.00 27.59 298 GLN B CA 1
ATOM 4778 C C . GLN B 1 299 ? 36.869 34.040 56.534 1.00 28.10 298 GLN B C 1
ATOM 4779 O O . GLN B 1 299 ? 36.587 34.696 57.538 1.00 27.52 298 GLN B O 1
ATOM 4781 N N . GLN B 1 300 ? 37.339 34.633 55.427 1.00 28.57 299 GLN B N 1
ATOM 4782 C CA . GLN B 1 300 ? 37.600 36.105 55.407 1.00 29.29 299 GLN B CA 1
ATOM 4783 C C . GLN B 1 300 ? 36.325 36.879 55.680 1.00 29.26 299 GLN B C 1
ATOM 4784 O O . GLN B 1 300 ? 36.295 37.801 56.494 1.00 30.52 299 GLN B O 1
ATOM 4790 N N . TYR B 1 301 ? 35.295 36.505 54.918 1.00 28.64 300 TYR B N 1
ATOM 4791 C CA . TYR B 1 301 ? 33.985 37.115 54.945 1.00 28.42 300 TYR B CA 1
ATOM 4792 C C . TYR B 1 301 ? 33.448 37.149 56.367 1.00 28.64 300 TYR B C 1
ATOM 4793 O O . TYR B 1 301 ? 33.050 38.214 56.847 1.00 28.79 300 TYR B O 1
ATOM 4802 N N . LEU B 1 302 ? 33.479 36.013 57.054 1.00 28.76 301 LEU B N 1
ATOM 4803 C CA . LEU B 1 302 ? 33.051 35.941 58.473 1.00 29.39 301 LEU B CA 1
ATOM 4804 C C . LEU B 1 302 ? 33.889 36.824 59.411 1.00 29.92 301 LEU B C 1
ATOM 4805 O O . LEU B 1 302 ? 33.390 37.294 60.421 1.00 29.86 301 LEU B O 1
ATOM 4810 N N . GLU B 1 303 ? 35.166 37.026 59.090 1.00 32.01 302 GLU B N 1
ATOM 4811 C CA . GLU B 1 303 ? 36.044 37.913 59.896 1.00 34.02 302 GLU B CA 1
ATOM 4812 C C . GLU B 1 303 ? 35.689 39.384 59.755 1.00 33.64 302 GLU B C 1
ATOM 4813 O O . GLU B 1 303 ? 35.786 40.138 60.703 1.00 34.10 302 GLU B O 1
ATOM 4819 N N 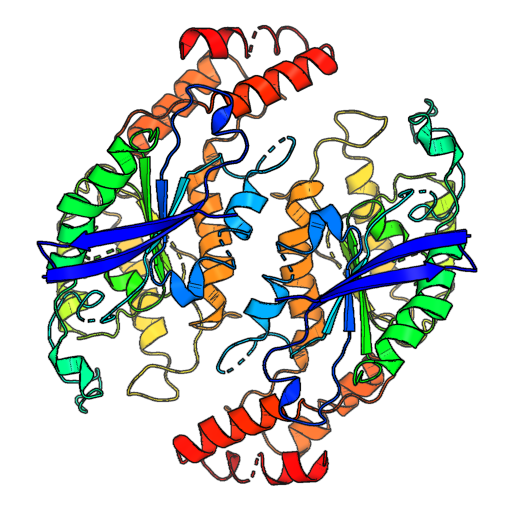. GLN B 1 304 ? 35.305 39.778 58.554 1.00 34.26 303 GLN B N 1
ATOM 4820 C CA . GLN B 1 304 ? 34.832 41.115 58.303 1.00 34.62 303 GLN B CA 1
ATOM 4821 C C . GLN B 1 304 ? 33.540 41.347 59.067 1.00 33.81 303 GLN B C 1
ATOM 4822 O O . GLN B 1 304 ? 33.442 42.284 59.859 1.00 34.20 303 GLN B O 1
ATOM 4828 N N . LEU B 1 305 ? 32.553 40.484 58.832 1.00 32.41 304 LEU B N 1
ATOM 4829 C CA . LEU B 1 305 ? 31.270 40.584 59.535 1.00 31.33 304 LEU B CA 1
ATOM 4830 C C . LEU B 1 305 ? 31.518 40.763 61.046 1.00 31.05 304 LEU B C 1
ATOM 4831 O O . LEU B 1 305 ? 30.933 41.655 61.674 1.00 30.26 304 LEU B O 1
ATOM 4836 N N . ILE B 1 306 ? 32.417 39.948 61.610 1.00 31.53 305 ILE B N 1
ATOM 4837 C CA . ILE B 1 306 ? 32.778 40.028 63.044 1.00 31.73 305 ILE B CA 1
ATOM 4838 C C . ILE B 1 306 ? 33.459 41.353 63.402 1.00 32.43 305 ILE B C 1
ATOM 4839 O O . ILE B 1 306 ? 33.384 41.797 64.553 1.00 33.81 305 ILE B O 1
ATOM 4844 N N . GLN B 1 307 ? 34.133 41.963 62.432 1.00 32.77 306 GLN B N 1
ATOM 4845 C CA . GLN B 1 307 ? 34.805 43.256 62.611 1.00 33.55 306 GLN B CA 1
ATOM 4846 C C . GLN B 1 307 ? 33.766 44.381 62.500 1.00 32.86 306 GLN B C 1
ATOM 4847 O O . GLN B 1 307 ? 33.762 45.316 63.304 1.00 32.27 306 GLN B O 1
ATOM 4853 N N . TYR B 1 308 ? 32.870 44.276 61.519 1.00 32.44 307 TYR B N 1
ATOM 4854 C CA . TYR B 1 308 ? 31.779 45.234 61.390 1.00 32.43 307 TYR B CA 1
ATOM 4855 C C . TYR B 1 308 ? 30.902 45.152 62.636 1.00 32.65 307 TYR B C 1
ATOM 4856 O O . TYR B 1 308 ? 30.308 46.137 63.034 1.00 32.93 307 TYR B O 1
ATOM 4858 N N . SER B 1 309 ? 30.809 43.972 63.248 1.00 32.74 308 SER B N 1
ATOM 4859 C CA . SER B 1 309 ? 30.040 43.807 64.490 1.00 32.85 308 SER B CA 1
ATOM 4860 C C . SER B 1 309 ? 30.861 44.291 65.681 1.00 33.11 308 SER B C 1
ATOM 4861 O O . SER B 1 309 ? 30.422 45.150 66.443 1.00 32.43 308 SER B O 1
ATOM 4864 N N . ASP B 1 310 ? 32.056 43.714 65.820 1.00 33.64 309 ASP B N 1
ATOM 4865 C CA . ASP B 1 310 ? 32.995 44.057 66.885 1.00 34.09 309 ASP B CA 1
ATOM 4866 C C . ASP B 1 310 ? 33.223 45.563 66.951 1.00 34.65 309 ASP B C 1
ATOM 4867 O O . ASP B 1 310 ? 33.010 46.184 67.996 1.00 34.13 309 ASP B O 1
ATOM 4868 N N . ARG B 1 311 ? 33.627 46.144 65.822 1.00 35.03 310 ARG B N 1
ATOM 4869 C CA . ARG B 1 311 ? 33.890 47.578 65.758 1.00 35.42 310 ARG B CA 1
ATOM 4870 C C . ARG B 1 311 ? 32.631 48.428 66.030 1.00 35.81 310 ARG B C 1
ATOM 4871 O O . ARG B 1 311 ? 32.749 49.522 66.606 1.00 36.13 310 ARG B O 1
ATOM 4873 N N . GLN B 1 312 ? 31.449 47.923 65.645 1.00 36.02 311 GLN B N 1
ATOM 4874 C CA . GLN B 1 312 ? 30.184 48.662 65.818 1.00 36.76 311 GLN B CA 1
ATOM 4875 C C . GLN B 1 312 ? 29.329 48.189 67.002 1.00 37.65 311 GLN B C 1
ATOM 4876 O O . GLN B 1 312 ? 28.110 48.442 67.032 1.00 37.49 311 GLN B O 1
ATOM 4882 N N . GLN B 1 313 ? 29.954 47.493 67.957 1.00 38.80 312 GLN B N 1
ATOM 4883 C CA . GLN B 1 313 ? 29.266 46.993 69.169 1.00 39.21 312 GLN B CA 1
ATOM 4884 C C . GLN B 1 313 ? 27.925 46.274 68.874 1.00 39.65 312 GLN B C 1
ATOM 4885 O O . GLN B 1 313 ? 27.089 46.103 69.769 1.00 39.22 312 GLN B O 1
ATOM 4891 N N . LEU B 1 314 ? 27.751 45.834 67.625 1.00 40.10 313 LEU B N 1
ATOM 4892 C CA . LEU B 1 314 ? 26.519 45.185 67.171 1.00 39.89 313 LEU B CA 1
ATOM 4893 C C . LEU B 1 314 ? 26.177 43.867 67.833 1.00 39.54 313 LEU B C 1
ATOM 4894 O O . LEU B 1 314 ? 26.727 42.802 67.505 1.00 39.06 313 LEU B O 1
ATOM 4899 N N . THR B 1 315 ? 25.288 44.005 68.810 1.00 39.40 314 THR B N 1
ATOM 4900 C CA . THR B 1 315 ? 24.548 42.904 69.412 1.00 39.14 314 THR B CA 1
ATOM 4901 C C . THR B 1 315 ? 25.229 41.562 69.697 1.00 38.59 314 THR B C 1
ATOM 4902 O O . THR B 1 315 ? 26.465 41.442 69.729 1.00 38.93 314 THR B O 1
ATOM 4906 N N . GLU B 1 316 ? 24.375 40.572 69.978 1.00 37.40 315 GLU B N 1
ATOM 4907 C CA . GLU B 1 316 ? 24.793 39.191 70.127 1.00 36.29 315 GLU B CA 1
ATOM 4908 C C . GLU B 1 316 ? 25.302 38.749 68.768 1.00 34.53 315 GLU B C 1
ATOM 4909 O O . GLU B 1 316 ? 26.005 37.757 68.679 1.00 34.99 315 GLU B O 1
ATOM 4911 N N . ARG B 1 317 ? 24.926 39.493 67.720 1.00 33.16 316 ARG B N 1
ATOM 4912 C CA . ARG B 1 317 ? 25.360 39.251 66.329 1.00 32.16 316 ARG B CA 1
ATOM 4913 C C . ARG B 1 317 ? 26.863 38.984 66.215 1.00 31.16 316 ARG B C 1
ATOM 4914 O O . ARG B 1 317 ? 27.289 38.042 65.539 1.00 30.22 316 ARG B O 1
ATOM 4922 N N . LYS B 1 318 ? 27.656 39.820 66.884 1.00 30.70 317 LYS B N 1
ATOM 4923 C CA . LYS B 1 318 ? 29.101 39.640 66.949 1.00 30.41 317 LYS B CA 1
ATOM 4924 C C . LYS B 1 318 ? 29.383 38.207 67.430 1.00 30.19 317 LYS B C 1
ATOM 4925 O O . LYS B 1 318 ? 30.152 37.463 66.793 1.00 30.16 317 LYS B O 1
ATOM 4927 N N . GLN B 1 319 ? 28.732 37.827 68.537 1.00 29.76 318 GLN B N 1
ATOM 4928 C CA . GLN B 1 319 ? 28.870 36.485 69.124 1.00 29.28 318 GLN B CA 1
ATOM 4929 C C . GLN B 1 319 ? 28.254 35.362 68.250 1.00 28.99 318 GLN B C 1
ATOM 4930 O O . GLN B 1 319 ? 28.751 34.235 68.246 1.00 29.33 318 GLN B O 1
ATOM 4940 N N . LEU B 1 321 ? 28.173 35.389 64.989 1.00 26.02 320 LEU B N 1
ATOM 4941 C CA . LEU B 1 321 ? 29.224 35.297 63.986 1.00 24.52 320 LEU B CA 1
ATOM 4942 C C . LEU B 1 321 ? 30.472 34.538 64.489 1.00 24.97 320 LEU B C 1
ATOM 4943 O O . LEU B 1 321 ? 31.078 33.786 63.717 1.00 24.97 320 LEU B O 1
ATOM 4948 N N . GLU B 1 322 ? 30.853 34.724 65.760 1.00 26.08 321 GLU B N 1
ATOM 4949 C CA . GLU B 1 322 ? 31.973 33.956 66.362 1.00 27.28 321 GLU B CA 1
ATOM 4950 C C . GLU B 1 322 ? 31.699 32.463 66.402 1.00 27.38 321 GLU B C 1
ATOM 4951 O O . GLU B 1 322 ? 32.518 31.664 65.950 1.00 28.26 321 GLU B O 1
ATOM 4957 N N . GLY B 1 323 ? 30.562 32.080 66.961 1.00 27.20 322 GLY B N 1
ATOM 4958 C CA . GLY B 1 323 ? 30.226 30.665 67.019 1.00 27.97 322 GLY B CA 1
ATOM 4959 C C . GLY B 1 323 ? 30.146 30.056 65.634 1.00 28.28 322 GLY B C 1
ATOM 4960 O O . GLY B 1 323 ? 30.617 28.944 65.380 1.00 29.04 322 GLY B O 1
ATOM 4961 N N . LEU B 1 324 ? 29.544 30.814 64.735 1.00 29.01 323 LEU B N 1
ATOM 4962 C CA . LEU B 1 324 ? 29.360 30.432 63.345 1.00 29.12 323 LEU B CA 1
ATOM 4963 C C . LEU B 1 324 ? 30.740 30.242 62.696 1.00 30.07 323 LEU B C 1
ATOM 4964 O O . LEU B 1 324 ? 30.935 29.343 61.876 1.00 30.95 323 LEU B O 1
ATOM 4969 N N . ARG B 1 325 ? 31.706 31.080 63.079 1.00 31.33 324 ARG B N 1
ATOM 4970 C CA . ARG B 1 325 ? 33.079 30.939 62.599 1.00 31.74 324 ARG B CA 1
ATOM 4971 C C . ARG B 1 325 ? 33.622 29.654 63.209 1.00 31.99 324 ARG B C 1
ATOM 4972 O O . ARG B 1 325 ? 34.233 28.842 62.510 1.00 33.10 324 ARG B O 1
ATOM 4974 N N . GLN B 1 326 ? 33.366 29.459 64.505 1.00 31.28 325 GLN B N 1
ATOM 4975 C CA . GLN B 1 326 ? 33.806 28.246 65.217 1.00 30.90 325 GLN B CA 1
ATOM 4976 C C . GLN B 1 326 ? 33.151 26.993 64.660 1.00 30.35 325 GLN B C 1
ATOM 4977 O O . GLN B 1 326 ? 33.803 25.951 64.587 1.00 30.75 325 GLN B O 1
ATOM 4979 N N . HIS B 1 327 ? 31.884 27.099 64.246 1.00 29.41 326 HIS B N 1
ATOM 4980 C CA . HIS B 1 327 ? 31.150 25.964 63.657 1.00 28.45 326 HIS B CA 1
ATOM 4981 C C . HIS B 1 327 ? 31.878 25.410 62.451 1.00 28.51 326 HIS B C 1
ATOM 4982 O O . HIS B 1 327 ? 32.225 24.220 62.414 1.00 29.05 326 HIS B O 1
ATOM 4989 N N . PHE B 1 328 ? 32.144 26.288 61.479 1.00 28.22 327 PHE B N 1
ATOM 4990 C CA . PHE B 1 328 ? 32.792 25.898 60.247 1.00 27.88 327 PHE B CA 1
ATOM 4991 C C . PHE B 1 328 ? 34.325 25.798 60.324 1.00 29.26 327 PHE B C 1
ATOM 4992 O O . PHE B 1 328 ? 34.978 25.618 59.282 1.00 27.64 327 PHE B O 1
ATOM 5000 N N . ALA B 1 329 ? 34.894 25.928 61.530 1.00 30.33 328 ALA B N 1
ATOM 5001 C CA . ALA B 1 329 ? 36.349 25.806 61.719 1.00 31.42 328 ALA B CA 1
ATOM 5002 C C . ALA B 1 329 ? 36.747 24.336 61.699 1.00 31.92 328 ALA B C 1
ATOM 5003 O O . ALA B 1 329 ? 36.626 23.663 60.670 1.00 32.94 328 ALA B O 1
#

Foldseek 3Di:
DWDKDWDCQPLVNGIWIKIKDFAPCQVPDLFAFAEEEEEQLVPPVVLCVLLNVQDDDLHLFHGHIYMYTHDDLLLQLAQDADQDFLVRHGDPPSSRSHRNVVSNVCCCVVPVVVVCVVVGRHDQEYEYEAAASGLSSLVCQLVLPPSHQEYQRHLYQCSVVPPVVVVSVLVSLLVAPRLLHEYEEAEAALDRPPPGRDCVSRVSVVVVLVSCVVSVGPNYHYYDYHDPDHSVRRSSVSCVVRSSVLRVLLDADLVDDLVVQVVSQVVVCSNSVHRDARGLVSLVSQLVVCVVVVNDCSNCSVVNNVVVD/DWDKDWFQDPLVRGIWIKIKDFAPCQVVDLFAFEEEEEEQLVPPVPLCVLLNVQCDDLHLFHGYMYMYTHDDLVLQLAQCADQDFLLRHGDPPSSRSHRNVVSNVCCVVPTVVVVVVVVGRHQQEYEYEAAASGLSSLVCQLVLPRRHQEYQRHLYQCSVVPPVVVVSVLVSLLVFPHLLHEYEEAEQAQQRPPGGRDCVSRVSVVVSLVSSVVSVGPRYHYYYYYDPAHSPRRSSVSCVVRSSVLRVLLDADLVDDLVVNVVSQVVVCSNSVHRDARGLVSLVSQLCVCVVVVNPVSNCSVVSSVVVD

Radius of gyration: 26.13 Å; Cα contacts (8 Å, |Δi|>4): 1143; chains: 2; bounding box: 44×66×72 Å

Sequence (618 aa):
EYQSKRLESRLLKETREYVIALPEGYAQSLEAYPVVYLLDGEDQFDHASLLQFLSQGTPQIPKVIIVGIHNTNRRDYTPTHTLVLPSGNKGNPQYQHTGGAGRFLDFIEKELAPSIESQLRTNGINVLVGHSFGGLVAEALRTDRPLFSAYLALDTSLWFDSPHYLTLLEERVVKGDFKQKQLFAIANNPLSPGFGVSSYHKDLNLAFADKLTKLAPKGLGFAKYYPEETHQSVSHIGLYDGIRHLFKDFAIDIYFSKQQVIDQYGVLSERFGHKVTPSQQYLEQLIQYSDRQQLTERKQLEGLRQHFAEYQSKRLESRLLKETREYVIALPEGYAQSLEAYPVVYLLDGEDQFDHASSLLQFLSQGTPQIPKVIIVGIHNTNRRDYTPTHTLVLPSGNKGNPQYQHTGGAGRFLDFIEKELAPSIESQLRTNGINVLVGHSFGGLVAEALRTDRPLFSAYLALDTSLWFDSPHYLTLLEERVVKGDFKQKQLFAIANNPLSPGFGVSSYHKDLNLAFADKLTKLAPKGLGFAKYYPEETHQSVSHIGLYDGIRHLFKDFAIDIYFSKQQVIDQQYGVLSERFGHHKVTPSQQYLEQLIQYSDRQQLTERKQLEGLRQHFA

B-factor: mean 25.26, std 4.88, range [11.49, 154.49]

Secondary structure (DSSP, 8-state):
-EEEEEEEETTTTEEEEEEEEPPTTGGGS---EEEEEESSHHHHS---HHHHHHT-----S---EEEEEPPS----S-SS--SB-TTSSB--GGGGG---HHHHHHHIIIIIHHHHHHHS-EEEEEEEEEETHHHHH--TTTTT-SS-SEEEEES--TTTTTTHHHHHHHHHHHH---SSEEE--B---SEETTTEE--HHHHHHHHHHHHHHHH--TTEE---B-TT--TTTHHHHHHHHHHHHHHGGG-------HHHHHHHHHHHHHHHTS-----HHHHHHHHHHHHHTT-TTT---HHHHHHT-/-EEEEEEEETTTTEEEEEEEEPPTTGGGS---EEEEEESSHHHHS---HHHHHHH-----S---EEEEEPPS---TT-SS--SB-TTSSBPPGGGGG---HHHHHHHIIIIIHHHHHHHS-EEEEEEEEEETHHHHH--TTTTT-SS-SEEEEES--TTTTTTHHHHHHHHHHHH---SSEEE--EE--SEETTTEE--HHHHHHHHHHHHHHHH--TTEE---EETT--TTTHHHHHHHHHHHHHTGGG-------HHHHHHHHHHHHHHHTS-----HHHHHHHHHHHHHTT-HHHH--HHHHHHT-